Protein AF-0000000078795824 (afdb_homodimer)

Radius of gyration: 34.97 Å; Cα contacts (8 Å, |Δi|>4): 902; chains: 2; bounding box: 46×106×70 Å

Organism: Cecembia lonarensis (strain CCUG 58316 / KCTC 22772 / LW9) (NCBI:tx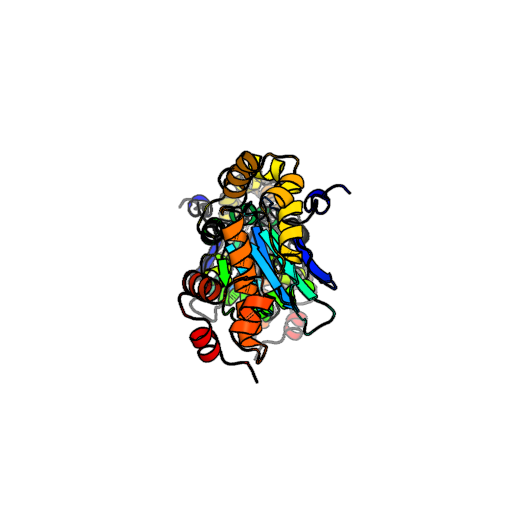id1225176)

Foldseek 3Di:
DDLDPPCPPPPCVPAQKDKDKDKAQWFAQAKDFAQWKKWKAWQFAKDWKAWQQDIAIDGHGKIKIEHHGTIIGGTGDDDGPDRITIMMMMTHHLCVQVPDPVSVVLSVLRNVCNQMKIQPDDDPVLVVLRVCLVVDDRVVNVVSVSVNSVSVSVGDIDGGHDDGPPPSVLCVVCSVVLSVLVNVLLVDLQEDDDLCVSCVSVVHDSVVCQVSCCSNNVDGPVLVSLSSLLNQLLVCLQAHPDDQVVSCNRSRHPDSVVNQVSNCVNVVDGSVVSSVVRHHDD/DDLDPPCPPPPCVPAQKDKDKDKAQWFAQAKDFAQWKKWKAWQFAKDWKAWQQFIAIDGHGKIKIEHHGTIIGGTGDDDGPDRITIMMMMTHHLCVQVPDPVSVVLSVLRNVCNQMKIQPDDDPVLVVLRVCLVVDDRVVNVVSVSVNSVSVSVGDIDGGHDDGPPPSPVCVVCSVVLSVLVNVLLVDLQEDDDLCVSCVSVVHDSVVCQVSCCSNNVDGPVLVSLSSLLNQLLVCLQAHPDDQVVSCNRSNHPDSVVNQVSNCVNVVDGSVVSSVVRHHDD

Solvent-accessible surface area (backbone atoms only — not comparable to full-atom values): 30657 Å² total; per-residue (Å²): 132,78,80,72,70,79,65,66,69,76,77,45,87,70,51,73,56,45,79,44,80,44,77,40,68,59,49,58,68,53,60,43,63,44,73,38,27,36,40,40,36,28,71,32,51,42,22,40,33,38,37,60,64,35,76,44,71,45,40,61,64,38,33,38,36,34,11,54,50,44,39,33,28,53,23,52,46,81,88,68,96,55,72,56,24,28,36,42,37,40,36,32,50,65,65,71,31,64,78,35,61,52,32,42,70,56,36,50,52,49,59,66,19,46,38,22,33,37,29,89,73,71,50,70,69,55,52,50,55,61,71,50,41,84,79,46,54,61,48,53,36,54,48,47,51,54,50,47,53,56,52,53,72,72,46,75,66,42,75,60,26,89,57,81,90,79,58,62,70,58,46,66,74,40,34,66,58,48,31,52,51,53,40,51,44,71,76,42,41,46,44,90,82,50,64,63,65,58,18,57,75,68,82,41,53,50,69,57,34,48,56,50,42,22,69,74,49,67,39,44,65,67,58,49,44,47,50,55,24,44,48,53,33,54,48,44,50,38,74,48,87,67,51,70,59,56,42,29,45,65,27,32,39,93,42,54,68,58,39,45,52,54,35,23,71,75,66,73,42,45,64,70,56,50,31,66,76,42,58,56,79,131,131,78,81,71,69,82,66,66,68,75,77,45,86,70,49,73,57,46,79,45,79,45,75,39,69,59,51,61,69,53,60,44,64,45,72,38,27,36,40,39,36,28,70,32,50,42,23,40,33,38,37,60,63,34,77,42,70,46,38,61,64,40,34,37,37,35,12,53,51,42,40,32,30,52,22,51,46,81,89,69,96,56,72,57,23,28,38,42,37,40,38,32,50,65,65,71,32,63,78,36,61,52,32,42,69,55,37,53,52,48,59,68,19,47,37,24,32,37,30,87,74,72,51,69,69,55,50,49,55,61,72,50,42,84,79,45,54,61,49,55,36,54,48,47,51,56,51,48,53,54,52,54,70,73,47,76,67,45,75,59,27,88,57,81,89,79,57,63,70,58,46,66,74,40,34,67,57,49,32,54,51,52,40,50,45,69,76,44,39,46,43,91,83,48,64,63,65,57,17,57,77,68,80,41,52,48,70,57,33,47,54,49,43,21,70,73,50,65,37,45,66,67,60,49,44,49,50,54,23,45,48,53,33,54,47,45,50,38,74,47,88,68,51,71,59,56,41,27,43,64,28,33,40,93,43,55,68,60,37,46,53,54,36,23,70,75,67,74,40,45,64,71,56,50,32,66,76,42,59,56,77,131

pLDDT: mean 88.99, std 14.08, range [19.27, 98.75]

Secondary structure (DSSP, 8-state):
--------GGG-TT-SSEEEEEEESS-----B--SSEEEEEEEE--EEEEETTEEEEE-TT-EEEE-TT--EEEEE-S--SSSSEEEEEEEE-GGGGGS-GGGHHHHHHHHGGGG-EE-SS--HHHHHHHHHGGGS-HHHHHHHHHHHHHHHHHS--EE--SS----HHHHHHHHHHHHHHHHHHHHHTTS---HHHHHTTTT--HHHHHHHHHHHHSS-HHHHHHHHHHHHHHHHHHH----HHHHHHHHT-S-HHHHHHHHHHHHSS-HHHHHHHS----/--------GGG-TT-SSEEEEEEESS-----B--SSEEEEEEEE--EEEEETTEEEEE-TT-EEEE-TT--EEEEE-S--SSSSEEEEEEEE-GGGGGS-GGGHHHHHHHHGGGG-EE-SS--HHHHHHHHHGGGS-HHHHHHHHHHHHHHHHHS--EE--SS----HHHHHHHHHHHHHHHHHHHHHTTS---HHHHHTTTT--HHHHHHHHHHHHSS-HHHHHHHHHHHHHHHHHHH----HHHHHHHHT-S-HHHHHHHHHHHHSS-HHHHHHHS----

Sequence (564 aa):
MKPSLEQISKVYEFKSFHFLKLEIEAFPHLWHYHPEIELTYIKKGRGIRYIGDQIESFEEGDLVLLGENLPHTWATQGEQDTDLQCGLVFQFPLNLFHYFPELSYLANFLKEAEKGFHFPNPSQAILQLIEGFELLNPTQQLITLIELIDKLSKEEKTVISTSLVHDYNQIHRETSRINRIKGYLHENFHQKVELEQIAQMVPMSPTYFSAWFKKSVGHPLITYVNKLRIEQASRWLLTTDWDIAEIAYKSGFQHVTHFNRVFKQEKNMPPSTFRVNHPKKPMKPSLEQISKVYEFKSFHFLKLEIEAFPHLWHYHPEIELTYIKKGRGIRYIGDQIESFEEGDLVLLGENLPHTWATQGEQDTDLQCGLVFQFPLNLFHYFPELSYLANFLKEAEKGFHFPNPSQAILQLIEGFELLNPTQQLITLIELIDKLSKEEKTVISTSLVHDYNQIHRETSRINRIKGYLHENFHQKVELEQIAQMVPMSPTYFSAWFKKSVGHPLITYVNKLRIEQASRWLLTTDWDIAEIAYKSGFQHVTHFNRVFKQEKNMPPSTFRVNHPKKP

Structure (mmCIF, N/CA/C/O backbone):
data_AF-0000000078795824-model_v1
#
loop_
_entity.id
_entity.type
_entity.pdbx_description
1 polymer 'Bacillibactin transport regulator'
#
loop_
_atom_site.group_PDB
_atom_site.id
_atom_site.type_symbol
_atom_site.label_atom_id
_atom_site.label_alt_id
_atom_site.label_comp_id
_atom_site.label_asym_id
_atom_site.label_entity_id
_atom_site.label_seq_id
_atom_site.pdbx_PDB_ins_code
_atom_site.Cartn_x
_atom_site.Cartn_y
_atom_site.Cartn_z
_atom_site.occupancy
_atom_site.B_iso_or_equiv
_atom_site.auth_seq_id
_atom_site.auth_comp_id
_atom_site.auth_asym_id
_atom_site.auth_atom_id
_atom_site.pdbx_PDB_model_num
ATOM 1 N N . MET A 1 1 ? -1.422 -22.484 -36.562 1 19.33 1 MET A N 1
ATOM 2 C CA . MET A 1 1 ? -1.958 -21.484 -35.656 1 19.33 1 MET A CA 1
ATOM 3 C C . MET A 1 1 ? -0.862 -20.938 -34.75 1 19.33 1 MET A C 1
ATOM 5 O O . MET A 1 1 ? -0.101 -21.703 -34.125 1 19.33 1 MET A O 1
ATOM 9 N N . LYS A 1 2 ? -0.406 -19.656 -34.844 1 26.94 2 LYS A N 1
ATOM 10 C CA . LYS A 1 2 ? 0.718 -18.953 -34.25 1 26.94 2 LYS A CA 1
ATOM 11 C C . LYS A 1 2 ? 0.646 -18.984 -32.719 1 26.94 2 LYS A C 1
ATOM 13 O O . LYS A 1 2 ? -0.421 -18.797 -32.125 1 26.94 2 LYS A O 1
ATOM 18 N N . PRO A 1 3 ? 1.512 -19.719 -32.094 1 26.31 3 PRO A N 1
ATOM 19 C CA . PRO A 1 3 ? 1.58 -19.609 -30.641 1 26.31 3 PRO A CA 1
ATOM 20 C C . PRO A 1 3 ? 1.437 -18.172 -30.141 1 26.31 3 PRO A C 1
ATOM 22 O O . PRO A 1 3 ? 1.927 -17.25 -30.781 1 26.31 3 PRO A O 1
ATOM 25 N N . SER A 1 4 ? 0.364 -17.734 -29.609 1 31.78 4 SER A N 1
ATOM 26 C CA . SER A 1 4 ? 0.076 -16.344 -29.297 1 31.78 4 SER A CA 1
ATOM 27 C C . SER A 1 4 ? 0.809 -15.906 -28.031 1 31.78 4 SER A C 1
ATOM 29 O O . SER A 1 4 ? 0.874 -16.656 -27.047 1 31.78 4 SER A O 1
ATOM 31 N N . LEU A 1 5 ? 1.984 -15.43 -28.141 1 35.22 5 LEU A N 1
ATOM 32 C CA . LEU A 1 5 ? 2.605 -14.68 -27.047 1 35.22 5 LEU A CA 1
ATOM 33 C C . LEU A 1 5 ? 1.551 -13.992 -26.188 1 35.22 5 LEU A C 1
ATOM 35 O O . LEU A 1 5 ? 0.716 -13.242 -26.703 1 35.22 5 LEU A O 1
ATOM 39 N N . GLU A 1 6 ? 1.296 -14.664 -25.125 1 42.09 6 GLU A N 1
ATOM 40 C CA . GLU A 1 6 ? 0.388 -13.883 -24.281 1 42.09 6 GLU A CA 1
ATOM 41 C C . GLU A 1 6 ? 0.918 -12.469 -24.062 1 42.09 6 GLU A C 1
ATOM 43 O O . GLU A 1 6 ? 2.016 -12.289 -23.547 1 42.09 6 GLU A O 1
ATOM 48 N N . GLN A 1 7 ? 0.893 -11.734 -25.047 1 41.97 7 GLN A N 1
ATOM 49 C CA . GLN A 1 7 ? 1.318 -10.344 -24.969 1 41.97 7 GLN A CA 1
ATOM 50 C C . GLN A 1 7 ? 0.645 -9.625 -23.812 1 41.97 7 GLN A C 1
ATOM 52 O O . GLN A 1 7 ? -0.499 -9.18 -23.922 1 41.97 7 GLN A O 1
ATOM 57 N N . ILE A 1 8 ? 0.852 -10.062 -22.656 1 42.12 8 ILE A N 1
ATOM 58 C CA . ILE A 1 8 ? 0.325 -9.359 -21.484 1 42.12 8 ILE A CA 1
ATOM 59 C C . ILE A 1 8 ? 0.739 -7.891 -21.531 1 42.12 8 ILE A C 1
ATOM 61 O O . ILE A 1 8 ? -0.04 -7.008 -21.172 1 42.12 8 ILE A O 1
ATOM 65 N N . SER A 1 9 ? 1.896 -7.719 -22.125 1 41.72 9 SER A N 1
ATOM 66 C CA . SER A 1 9 ? 2.645 -6.496 -21.859 1 41.72 9 SER A CA 1
ATOM 67 C C . SER A 1 9 ? 1.926 -5.277 -22.438 1 41.72 9 SER A C 1
ATOM 69 O O . SER A 1 9 ? 1.933 -4.203 -21.828 1 41.72 9 SER A O 1
ATOM 71 N N . LYS A 1 10 ? 1.503 -5.402 -23.766 1 45.25 10 LYS A N 1
ATOM 72 C CA . LYS A 1 10 ? 1.274 -4.129 -24.438 1 45.25 10 LYS A CA 1
ATOM 73 C C . LYS A 1 10 ? 0.027 -3.438 -23.891 1 45.25 10 LYS A C 1
ATOM 75 O O . LYS A 1 10 ? -0.214 -2.262 -24.172 1 45.25 10 LYS A O 1
ATOM 80 N N . VAL A 1 11 ? -0.828 -4.242 -23.531 1 41.62 11 VAL A N 1
ATOM 81 C CA . VAL A 1 11 ? -2.137 -3.623 -23.344 1 41.62 11 VAL A CA 1
ATOM 82 C C . VAL A 1 11 ? -2.125 -2.748 -22.094 1 41.62 11 VAL A C 1
ATOM 84 O O . VAL A 1 11 ? -3.084 -2.02 -21.828 1 41.62 11 VAL A O 1
ATOM 87 N N . TYR A 1 12 ? -1.13 -2.928 -21.078 1 50.38 12 TYR A N 1
ATOM 88 C CA . TYR A 1 12 ? -1.562 -2.283 -19.844 1 50.38 12 TYR A CA 1
ATOM 89 C C . TYR A 1 12 ? -0.75 -1.022 -19.562 1 50.38 12 TYR A C 1
ATOM 91 O O . TYR A 1 12 ? 0.022 -0.968 -18.609 1 50.38 12 TYR A O 1
ATOM 99 N N . GLU A 1 13 ? -0.548 -0.228 -20.531 1 57.53 13 GLU A N 1
ATOM 100 C CA . GLU A 1 13 ? 0.26 0.987 -20.484 1 57.53 13 GLU A CA 1
ATOM 101 C C . GLU A 1 13 ? -0.077 1.829 -19.266 1 57.53 13 GLU A C 1
ATOM 103 O O . GLU A 1 13 ? 0.77 2.57 -18.766 1 57.53 13 GLU A O 1
ATOM 108 N N . PHE A 1 14 ? -1.092 1.285 -18.359 1 76.81 14 PHE A N 1
ATOM 109 C CA . PHE A 1 14 ? -1.378 2.244 -17.297 1 76.81 14 PHE A CA 1
ATOM 110 C C . PHE A 1 14 ? -1.64 1.53 -15.977 1 76.81 14 PHE A C 1
ATOM 112 O O . PHE A 1 14 ? -2.412 2.014 -15.141 1 76.81 14 PHE A O 1
ATOM 119 N N . LYS A 1 15 ? -1.021 0.263 -15.938 1 91.06 15 LYS A N 1
ATOM 120 C CA . LYS A 1 15 ? -1.18 -0.443 -14.672 1 91.06 15 LYS A CA 1
ATOM 121 C C . LYS A 1 15 ? 0.156 -0.991 -14.172 1 91.06 15 LYS A C 1
ATOM 123 O O . LYS A 1 15 ? 1.018 -1.356 -14.977 1 91.06 15 LYS A O 1
ATOM 128 N N . SER A 1 16 ? 0.35 -0.968 -12.875 1 94.25 16 SER A N 1
ATOM 129 C CA . SER A 1 16 ? 1.576 -1.479 -12.266 1 94.25 16 SER A CA 1
ATOM 130 C C . SER A 1 16 ? 1.568 -3.004 -12.211 1 94.25 16 SER A C 1
ATOM 132 O O . SER A 1 16 ? 2.615 -3.629 -12.023 1 94.25 16 SER A O 1
ATOM 134 N N . PHE A 1 17 ? 0.372 -3.621 -12.344 1 95.75 17 PHE A N 1
ATOM 135 C CA . PHE A 1 17 ? 0.187 -5.066 -12.273 1 95.75 17 PHE A CA 1
ATOM 136 C C . PHE A 1 17 ? -1.058 -5.488 -13.047 1 95.75 17 PHE A C 1
ATOM 138 O O . PHE A 1 17 ? -1.857 -4.648 -13.453 1 95.75 17 PHE A O 1
ATOM 145 N N . HIS A 1 18 ? -1.148 -6.801 -13.281 1 94.5 18 HIS A N 1
ATOM 146 C CA . HIS A 1 18 ? -2.289 -7.352 -14.008 1 94.5 18 HIS A CA 1
ATOM 147 C C . HIS A 1 18 ? -2.988 -8.438 -13.203 1 94.5 18 HIS A C 1
ATOM 149 O O . HIS A 1 18 ? -2.33 -9.281 -12.594 1 94.5 18 HIS A O 1
ATOM 155 N N . PHE A 1 19 ? -4.285 -8.258 -13.125 1 96.06 19 PHE A N 1
ATOM 156 C CA . PHE A 1 19 ? -5.141 -9.281 -12.539 1 96.06 19 PHE A CA 1
ATOM 157 C C . PHE A 1 19 ? -6.047 -9.898 -13.602 1 96.06 19 PHE A C 1
ATOM 159 O O . PHE A 1 19 ? -6.715 -9.18 -14.344 1 96.06 19 PHE A O 1
ATOM 166 N N . LEU A 1 20 ? -6 -11.242 -13.633 1 94 20 LEU A N 1
ATOM 167 C CA . LEU A 1 20 ? -6.789 -11.969 -14.617 1 94 20 LEU A CA 1
ATOM 168 C C . LEU A 1 20 ? -7.641 -13.047 -13.953 1 94 20 LEU A C 1
ATOM 170 O O . LEU A 1 20 ? -7.129 -13.859 -13.18 1 94 20 LEU A O 1
ATOM 174 N N . LYS A 1 21 ? -8.914 -12.961 -14.156 1 95.06 21 LYS A N 1
ATOM 175 C CA . LYS A 1 21 ? -9.82 -14.055 -13.805 1 95.06 21 LYS A CA 1
ATOM 176 C C . LYS A 1 21 ? -10.156 -14.906 -15.023 1 95.06 21 LYS A C 1
ATOM 178 O O . LYS A 1 21 ? -10.789 -14.422 -15.969 1 95.06 21 LYS A O 1
ATOM 183 N N . LEU A 1 22 ? -9.742 -16.141 -15 1 93.88 22 LEU A N 1
ATOM 184 C CA . LEU A 1 22 ? -10 -17.078 -16.078 1 93.88 22 LEU A CA 1
ATOM 185 C C . LEU A 1 22 ? -11.188 -17.969 -15.758 1 93.88 22 LEU A C 1
ATOM 187 O O . LEU A 1 22 ? -11.211 -18.625 -14.711 1 93.88 22 LEU A O 1
ATOM 191 N N . GLU A 1 23 ? -12.164 -17.875 -16.516 1 94.25 23 GLU A N 1
ATOM 192 C CA . GLU A 1 23 ? -13.305 -18.781 -16.469 1 94.25 23 GLU A CA 1
ATOM 193 C C . GLU A 1 23 ? -13.523 -19.484 -17.812 1 94.25 23 GLU A C 1
ATOM 195 O O . GLU A 1 23 ? -14.094 -18.891 -18.734 1 94.25 23 GLU A O 1
ATOM 200 N N . ILE A 1 24 ? -13.047 -20.719 -17.844 1 93.5 24 ILE A N 1
ATOM 201 C CA . ILE A 1 24 ? -13.031 -21.453 -19.125 1 93.5 24 ILE A CA 1
ATOM 202 C C . ILE A 1 24 ? -13.383 -22.906 -18.891 1 93.5 24 ILE A C 1
ATOM 204 O O . ILE A 1 24 ? -13.383 -23.391 -17.75 1 93.5 24 ILE A O 1
ATOM 208 N N . GLU A 1 25 ? -13.719 -23.594 -19.922 1 93.31 25 GLU A N 1
ATOM 209 C CA . GLU A 1 25 ? -14.141 -24.984 -19.812 1 93.31 25 GLU A CA 1
ATOM 210 C C . GLU A 1 25 ? -12.977 -25.875 -19.391 1 93.31 25 GLU A C 1
ATOM 212 O O . GLU A 1 25 ? -13.164 -26.828 -18.641 1 93.31 25 GLU A O 1
ATOM 217 N N . ALA A 1 26 ? -11.781 -25.562 -19.922 1 92.75 26 ALA A N 1
ATOM 218 C CA . ALA A 1 26 ? -10.578 -26.328 -19.609 1 92.75 26 ALA A CA 1
ATOM 219 C C . ALA A 1 26 ? -9.32 -25.469 -19.766 1 92.75 26 ALA A C 1
ATOM 221 O O . ALA A 1 26 ? -9.172 -24.75 -20.734 1 92.75 26 ALA A O 1
ATOM 222 N N . PHE A 1 27 ? -8.492 -25.531 -18.719 1 92.75 27 PHE A N 1
ATOM 223 C CA . PHE A 1 27 ? -7.188 -24.906 -18.875 1 92.75 27 PHE A CA 1
ATOM 224 C C . PHE A 1 27 ? -6.367 -25.609 -19.953 1 92.75 27 PHE A C 1
ATOM 226 O O . PHE A 1 27 ? -6.066 -26.797 -19.812 1 92.75 27 PHE A O 1
ATOM 233 N N . PRO A 1 28 ? -5.992 -24.891 -20.984 1 88.69 28 PRO A N 1
ATOM 234 C CA . PRO A 1 28 ? -5.203 -25.547 -22.031 1 88.69 28 PRO A CA 1
ATOM 235 C C . PRO A 1 28 ? -3.738 -25.719 -21.641 1 88.69 28 PRO A C 1
ATOM 237 O O . PRO A 1 28 ? -3.219 -24.969 -20.812 1 88.69 28 PRO A O 1
ATOM 240 N N .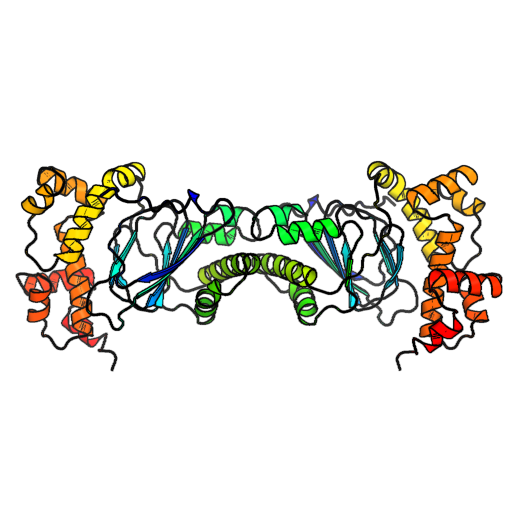 HIS A 1 29 ? -3.137 -26.75 -22.188 1 87.56 29 HIS A N 1
ATOM 241 C CA . HIS A 1 29 ? -1.69 -26.875 -22.047 1 87.56 29 HIS A CA 1
ATOM 242 C C . HIS A 1 29 ? -0.967 -25.812 -22.875 1 87.56 29 HIS A C 1
ATOM 244 O O . HIS A 1 29 ? -0.846 -25.953 -24.094 1 87.56 29 HIS A O 1
ATOM 250 N N . LEU A 1 30 ? -0.548 -24.828 -22.234 1 84.31 30 LEU A N 1
ATOM 251 C CA . LEU A 1 30 ? 0.198 -23.75 -22.875 1 84.31 30 LEU A CA 1
ATOM 252 C C . LEU A 1 30 ? 1.473 -23.438 -22.094 1 84.31 30 LEU A C 1
ATOM 254 O O . LEU A 1 30 ? 1.481 -22.547 -21.25 1 84.31 30 LEU A O 1
ATOM 258 N N . TRP A 1 31 ? 2.521 -24.141 -22.516 1 85 31 TRP A N 1
ATOM 259 C CA . TRP A 1 31 ? 3.822 -23.953 -21.875 1 85 31 TRP A CA 1
ATOM 260 C C . TRP A 1 31 ? 4.406 -22.594 -22.219 1 85 31 TRP A C 1
ATOM 262 O O . TRP A 1 31 ? 4.535 -22.25 -23.406 1 85 31 TRP A O 1
ATOM 272 N N . HIS A 1 32 ? 4.711 -21.75 -21.188 1 84.94 32 HIS A N 1
ATOM 273 C CA . HIS A 1 32 ? 5.195 -20.406 -21.453 1 84.94 32 HIS A CA 1
ATOM 274 C C . HIS A 1 32 ? 6.008 -19.875 -20.281 1 84.94 32 HIS A C 1
ATOM 276 O O . HIS A 1 32 ? 6.113 -20.531 -19.234 1 84.94 32 HIS A O 1
ATOM 282 N N . TYR A 1 33 ? 6.734 -18.797 -20.5 1 85.88 33 TYR A N 1
ATOM 283 C CA . TYR A 1 33 ? 7.461 -18.062 -19.469 1 85.88 33 TYR A CA 1
ATOM 284 C C . TYR A 1 33 ? 7.348 -16.562 -19.703 1 85.88 33 TYR A C 1
ATOM 286 O O . TYR A 1 33 ? 6.953 -16.125 -20.781 1 85.88 33 TYR A O 1
ATOM 294 N N . HIS A 1 34 ? 7.59 -15.742 -18.719 1 87.25 34 HIS A N 1
ATOM 295 C CA . HIS A 1 34 ? 7.574 -14.289 -18.781 1 87.25 34 HIS A CA 1
ATOM 296 C C . HIS A 1 34 ? 8.336 -13.672 -17.625 1 87.25 34 HIS A C 1
ATOM 298 O O . HIS A 1 34 ? 8.617 -14.352 -16.625 1 87.25 34 HIS A O 1
ATOM 304 N N . PRO A 1 35 ? 8.734 -12.391 -17.812 1 90.69 35 PRO A N 1
ATOM 305 C CA . PRO A 1 35 ? 9.562 -11.75 -16.797 1 90.69 35 PRO A CA 1
ATOM 306 C C . PRO A 1 35 ? 8.75 -11.336 -15.562 1 90.69 35 PRO A C 1
ATOM 308 O O . PRO A 1 35 ? 9.328 -10.969 -14.539 1 90.69 35 PRO A O 1
ATOM 311 N N . GLU A 1 36 ? 7.492 -11.391 -15.594 1 94.06 36 GLU A N 1
ATOM 312 C CA . GLU A 1 36 ? 6.656 -11.016 -14.453 1 94.06 36 GLU A CA 1
ATOM 313 C C . GLU A 1 36 ? 6.609 -12.133 -13.414 1 94.06 36 GLU A C 1
ATOM 315 O O . GLU A 1 36 ? 6.656 -13.312 -13.758 1 94.06 36 GLU A O 1
ATOM 320 N N . ILE A 1 37 ? 6.555 -11.734 -12.18 1 97.38 37 ILE A N 1
ATOM 321 C CA . ILE A 1 37 ? 6.141 -12.656 -11.125 1 97.38 37 ILE A CA 1
ATOM 322 C C . ILE A 1 37 ? 4.68 -13.055 -11.328 1 97.38 37 ILE A C 1
ATOM 324 O O . ILE A 1 37 ? 3.867 -12.234 -11.766 1 97.38 37 ILE A O 1
ATOM 328 N N . GLU A 1 38 ? 4.387 -14.312 -11.055 1 97.69 38 GLU A N 1
ATOM 329 C CA . GLU A 1 38 ? 3.004 -14.742 -11.234 1 97.69 38 GLU A CA 1
ATOM 330 C C . GLU A 1 38 ? 2.494 -15.5 -10.016 1 97.69 38 GLU A C 1
ATOM 332 O O . GLU A 1 38 ? 3.156 -16.422 -9.531 1 97.69 38 GLU A O 1
ATOM 337 N N . LEU A 1 39 ? 1.419 -15.039 -9.398 1 98.69 39 LEU A N 1
ATOM 338 C CA . LEU A 1 39 ? 0.657 -15.766 -8.391 1 98.69 39 LEU A CA 1
ATOM 339 C C . LEU A 1 39 ? -0.605 -16.375 -8.992 1 98.69 39 LEU A C 1
ATOM 341 O O . LEU A 1 39 ? -1.415 -15.664 -9.594 1 98.69 39 LEU A O 1
ATOM 345 N N . THR A 1 40 ? -0.802 -17.672 -8.859 1 98.44 40 THR A N 1
ATOM 346 C CA . THR A 1 40 ? -1.937 -18.375 -9.445 1 98.44 40 THR A CA 1
ATOM 347 C C . THR A 1 40 ? -2.73 -19.109 -8.375 1 98.44 40 THR A C 1
ATOM 349 O O . THR A 1 40 ? -2.158 -19.859 -7.57 1 98.44 40 THR A O 1
ATOM 352 N N . TYR A 1 41 ? -3.99 -18.875 -8.336 1 98.56 41 TYR A N 1
ATOM 353 C CA . TYR A 1 41 ? -4.922 -19.562 -7.449 1 98.56 41 TYR A CA 1
ATOM 354 C C . TYR A 1 41 ? -6.008 -20.281 -8.242 1 98.56 41 TYR A C 1
ATOM 356 O O . TYR A 1 41 ? -6.727 -19.641 -9.023 1 98.56 41 TYR A O 1
ATOM 364 N N . ILE A 1 42 ? -6.156 -21.594 -8.047 1 97.5 42 ILE A N 1
ATOM 365 C CA . ILE A 1 42 ? -7.199 -22.359 -8.719 1 97.5 42 ILE A CA 1
ATOM 366 C C . ILE A 1 42 ? -8.445 -22.422 -7.836 1 97.5 42 ILE A C 1
ATOM 368 O O . ILE A 1 42 ? -8.469 -23.141 -6.828 1 97.5 42 ILE A O 1
ATOM 372 N N . LYS A 1 43 ? -9.43 -21.703 -8.258 1 96.31 43 LYS A N 1
ATOM 373 C CA . LYS A 1 43 ? -10.695 -21.672 -7.527 1 96.31 43 LYS A CA 1
ATOM 374 C C . LYS A 1 43 ? -11.539 -22.906 -7.852 1 96.31 43 LYS A C 1
ATOM 376 O O . LYS A 1 43 ? -12.164 -23.484 -6.965 1 96.31 43 LYS A O 1
ATOM 381 N N . LYS A 1 44 ? -11.586 -23.219 -9.125 1 95.69 44 LYS A N 1
ATOM 382 C CA . LYS A 1 44 ? -12.273 -24.406 -9.625 1 95.69 44 LYS A CA 1
ATOM 383 C C . LYS A 1 44 ? -11.461 -25.094 -10.711 1 95.69 44 LYS A C 1
ATOM 385 O O . LYS A 1 44 ? -10.961 -24.453 -11.633 1 95.69 44 LYS A O 1
ATOM 390 N N . GLY A 1 45 ? -11.391 -26.422 -10.516 1 93.88 45 GLY A N 1
ATOM 391 C CA . GLY A 1 45 ? -10.711 -27.188 -11.547 1 93.88 45 GLY A CA 1
ATOM 392 C C . GLY A 1 45 ? -9.625 -28.094 -11 1 93.88 45 GLY A C 1
ATOM 393 O O . GLY A 1 45 ? -9.234 -27.969 -9.836 1 93.88 45 GLY A O 1
ATOM 394 N N . ARG A 1 46 ? -9.242 -29.078 -11.797 1 93.25 46 ARG A N 1
ATOM 395 C CA . ARG A 1 46 ? -8.156 -30 -11.461 1 93.25 46 ARG A CA 1
ATOM 396 C C . ARG A 1 46 ? -7.387 -30.406 -12.711 1 93.25 46 ARG A C 1
ATOM 398 O O . ARG A 1 46 ? -7.91 -30.328 -13.82 1 93.25 46 ARG A O 1
ATOM 405 N N . GLY A 1 47 ? -6.176 -30.797 -12.523 1 93.19 47 GLY A N 1
ATOM 406 C CA . GLY A 1 47 ? -5.332 -31.203 -13.633 1 93.19 47 GLY A CA 1
ATOM 407 C C . GLY A 1 47 ? -3.873 -31.375 -13.242 1 93.19 47 GLY A C 1
ATOM 408 O O . GLY A 1 47 ? -3.564 -31.859 -12.156 1 93.19 47 GLY A O 1
ATOM 409 N N . ILE A 1 48 ? -3.01 -31.109 -14.227 1 92.88 48 ILE A N 1
ATOM 410 C CA . ILE A 1 48 ? -1.569 -31.234 -14.023 1 92.88 48 ILE A CA 1
ATOM 411 C C . ILE A 1 48 ? -0.907 -29.859 -14.211 1 92.88 48 ILE A C 1
ATOM 413 O O . ILE A 1 48 ? -1.208 -29.141 -15.164 1 92.88 48 ILE A O 1
ATOM 417 N N . ARG A 1 49 ? -0.129 -29.484 -13.242 1 94.38 49 ARG A N 1
ATOM 418 C CA . ARG A 1 49 ? 0.685 -28.297 -13.43 1 94.38 49 ARG A CA 1
ATOM 419 C C . ARG A 1 49 ? 2.137 -28.656 -13.727 1 94.38 49 ARG A C 1
ATOM 421 O O . ARG A 1 49 ? 2.678 -29.594 -13.141 1 94.38 49 ARG A O 1
ATOM 428 N N . TYR A 1 50 ? 2.645 -28.016 -14.734 1 90.88 50 TYR A N 1
ATOM 429 C CA . TYR A 1 50 ? 4.035 -28.109 -15.164 1 90.88 50 TYR A CA 1
ATOM 430 C C . TYR A 1 50 ? 4.816 -26.859 -14.773 1 90.88 50 TYR A C 1
ATOM 432 O O . TYR A 1 50 ? 4.562 -25.766 -15.289 1 90.88 50 TYR A O 1
ATOM 440 N N . ILE A 1 51 ? 5.754 -27.047 -13.844 1 92.19 51 ILE A N 1
ATOM 441 C CA . ILE A 1 51 ? 6.562 -25.922 -13.398 1 92.19 51 ILE A CA 1
ATOM 442 C C . ILE A 1 51 ? 8.039 -26.312 -13.414 1 92.19 51 ILE A C 1
ATOM 444 O O . ILE A 1 51 ? 8.469 -27.188 -12.656 1 92.19 51 ILE A O 1
ATOM 448 N N . GLY A 1 52 ? 8.766 -25.547 -14.234 1 87.81 52 GLY A N 1
ATOM 449 C CA . GLY A 1 52 ? 10.156 -25.969 -14.383 1 87.81 52 GLY A CA 1
ATOM 450 C C . GLY A 1 52 ? 10.297 -27.422 -14.805 1 87.81 52 GLY A C 1
ATOM 451 O O . GLY A 1 52 ? 9.789 -27.812 -15.852 1 87.81 52 GLY A O 1
ATOM 452 N N . ASP A 1 53 ? 10.906 -28.172 -13.938 1 85.38 53 ASP A N 1
ATOM 453 C CA . ASP A 1 53 ? 11.117 -29.578 -14.25 1 85.38 53 ASP A CA 1
ATOM 454 C C . ASP A 1 53 ? 10.148 -30.469 -13.469 1 85.38 53 ASP A C 1
ATOM 456 O O . ASP A 1 53 ? 10.281 -31.688 -13.461 1 85.38 53 ASP A O 1
ATOM 460 N N . GLN A 1 54 ? 9.219 -29.844 -12.867 1 89.5 54 GLN A N 1
ATOM 461 C CA . GLN A 1 54 ? 8.32 -30.609 -12.008 1 89.5 54 GLN A CA 1
ATOM 462 C C . GLN A 1 54 ? 6.949 -30.766 -12.656 1 89.5 54 GLN A C 1
ATOM 464 O O . GLN A 1 54 ? 6.465 -29.859 -13.328 1 89.5 54 GLN A O 1
ATOM 469 N N . ILE A 1 55 ? 6.387 -31.953 -12.508 1 90.94 55 ILE A N 1
ATOM 470 C CA . ILE A 1 55 ? 5.043 -32.312 -12.945 1 90.94 55 ILE A CA 1
ATOM 471 C C . ILE A 1 55 ? 4.215 -32.781 -11.75 1 90.94 55 ILE A C 1
ATOM 473 O O . ILE A 1 55 ? 4.547 -33.781 -11.109 1 90.94 55 ILE A O 1
ATOM 477 N N . GLU A 1 56 ? 3.141 -32.031 -11.453 1 92.19 56 GLU A N 1
ATOM 478 C CA . GLU A 1 56 ? 2.352 -32.375 -10.273 1 92.19 56 GLU A CA 1
ATOM 479 C C . GLU A 1 56 ? 0.865 -32.125 -10.516 1 92.19 56 GLU A C 1
ATOM 481 O O . GLU A 1 56 ? 0.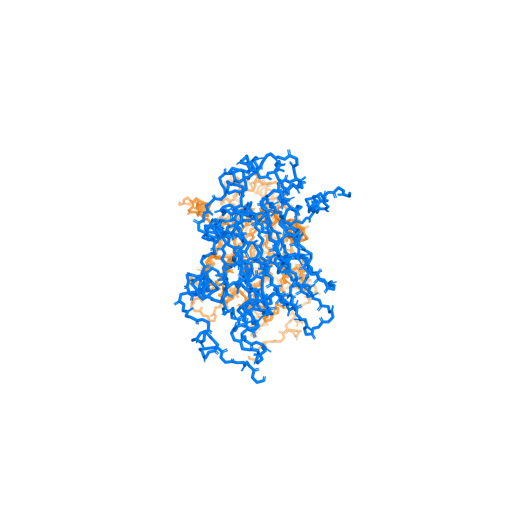491 -31.188 -11.234 1 92.19 56 GLU A O 1
ATOM 486 N N . SER A 1 57 ? 0.099 -32.938 -9.898 1 92.44 57 SER A N 1
ATOM 487 C CA . SER A 1 57 ? -1.342 -32.719 -9.961 1 92.44 57 SER A CA 1
ATOM 488 C C . SER A 1 57 ? -1.741 -31.469 -9.172 1 92.44 57 SER A C 1
ATOM 490 O O . SER A 1 57 ? -1.085 -31.109 -8.195 1 92.44 57 SER A O 1
ATOM 492 N N . PHE A 1 58 ? -2.812 -30.797 -9.633 1 94.25 58 PHE A N 1
ATOM 493 C CA . PHE A 1 58 ? -3.418 -29.703 -8.867 1 94.25 58 PHE A CA 1
ATOM 494 C C . PHE A 1 58 ? -4.926 -29.906 -8.75 1 94.25 58 PHE A C 1
ATOM 496 O O . PHE A 1 58 ? -5.516 -30.672 -9.508 1 94.25 58 PHE A O 1
ATOM 503 N N . GLU A 1 59 ? -5.516 -29.328 -7.75 1 93.06 59 GLU A N 1
ATOM 504 C CA . GLU A 1 59 ? -6.957 -29.297 -7.527 1 93.06 59 GLU A CA 1
ATOM 505 C C . GLU A 1 59 ? -7.402 -27.953 -6.965 1 93.06 59 GLU A C 1
ATOM 507 O O . GLU A 1 59 ? -6.598 -27.031 -6.836 1 93.06 59 GLU A O 1
ATOM 512 N N . GLU A 1 60 ? -8.695 -27.812 -6.68 1 94.69 60 GLU A N 1
ATOM 513 C CA . GLU A 1 60 ? -9.227 -26.594 -6.07 1 94.69 60 GLU A CA 1
ATOM 514 C C . GLU A 1 60 ? -8.438 -26.219 -4.824 1 94.69 60 GLU A C 1
ATOM 516 O O . GLU A 1 60 ? -8.133 -27.078 -3.988 1 94.69 60 GLU A O 1
ATOM 521 N N . GLY A 1 61 ? -8.008 -24.906 -4.797 1 95.94 61 GLY A N 1
ATOM 522 C CA . GLY A 1 61 ? -7.246 -24.422 -3.656 1 95.94 61 GLY A CA 1
ATOM 523 C C . GLY A 1 61 ? -5.758 -24.328 -3.922 1 95.94 61 GLY A C 1
ATOM 524 O O . GLY A 1 61 ? -5 -23.812 -3.098 1 95.94 61 GLY A O 1
ATOM 525 N N . ASP A 1 62 ? -5.371 -24.844 -5.086 1 96.81 62 ASP A N 1
ATOM 526 C CA . ASP A 1 62 ? -3.961 -24.797 -5.457 1 96.81 62 ASP A CA 1
ATOM 527 C C . ASP A 1 62 ? -3.475 -23.344 -5.551 1 96.81 62 ASP A C 1
ATOM 529 O O . ASP A 1 62 ? -4.004 -22.562 -6.328 1 96.81 62 ASP A O 1
ATOM 533 N N . LEU A 1 63 ? -2.471 -22.938 -4.707 1 98.69 63 LEU A N 1
ATOM 534 C CA . LEU A 1 63 ? -1.887 -21.609 -4.676 1 98.69 63 LEU A CA 1
ATOM 535 C C . LEU A 1 63 ? -0.378 -21.672 -4.891 1 98.69 63 LEU A C 1
ATOM 537 O O . LEU A 1 63 ? 0.341 -22.281 -4.105 1 98.69 63 LEU A O 1
ATOM 541 N N . VAL A 1 64 ? 0.074 -21.016 -5.973 1 98.75 64 VAL A N 1
ATOM 542 C CA . VAL A 1 64 ? 1.472 -21.125 -6.375 1 98.75 64 VAL A CA 1
ATOM 543 C C . VAL A 1 64 ? 2.018 -19.75 -6.75 1 98.75 64 VAL A C 1
ATOM 545 O O . VAL A 1 64 ? 1.342 -18.969 -7.422 1 98.75 64 VAL A O 1
ATOM 548 N N . LEU A 1 65 ? 3.156 -19.438 -6.289 1 98.75 65 LEU A N 1
ATOM 549 C CA . LEU A 1 65 ? 3.889 -18.234 -6.637 1 98.75 65 LEU A CA 1
ATOM 550 C C . LEU A 1 65 ? 5.113 -18.562 -7.48 1 98.75 65 LEU A C 1
ATOM 552 O O . LEU A 1 65 ? 5.961 -19.359 -7.07 1 98.75 65 LEU A O 1
ATOM 556 N N . LEU A 1 66 ? 5.184 -17.969 -8.664 1 97.38 66 LEU A N 1
ATOM 557 C CA . LEU A 1 66 ? 6.266 -18.25 -9.602 1 97.38 66 LEU A CA 1
ATOM 558 C C . LEU A 1 66 ? 7.16 -17.016 -9.773 1 97.38 66 LEU A C 1
ATOM 560 O O . LEU A 1 66 ? 6.668 -15.914 -9.984 1 97.38 66 LEU A O 1
ATOM 564 N N . GLY A 1 67 ? 8.477 -17.234 -9.688 1 95.44 67 GLY A N 1
ATOM 565 C CA . GLY A 1 67 ? 9.422 -16.172 -9.945 1 95.44 67 GLY A CA 1
ATOM 566 C C . GLY A 1 67 ? 9.57 -15.844 -11.422 1 95.44 67 GLY A C 1
ATOM 567 O O . GLY A 1 67 ? 8.898 -16.438 -12.266 1 95.44 67 GLY A O 1
ATOM 568 N N . GLU A 1 68 ? 10.398 -14.844 -11.695 1 92.69 68 GLU A N 1
ATOM 569 C CA . GLU A 1 68 ? 10.617 -14.359 -13.055 1 92.69 68 GLU A CA 1
ATOM 570 C C . GLU A 1 68 ? 11.141 -15.469 -13.961 1 92.69 68 GLU A C 1
ATOM 572 O O . GLU A 1 68 ? 12 -16.25 -13.555 1 92.69 68 GLU A O 1
ATOM 577 N N . ASN A 1 69 ? 10.477 -15.594 -15.086 1 87.94 69 ASN A N 1
ATOM 578 C CA . ASN A 1 69 ? 10.938 -16.391 -16.203 1 87.94 69 ASN A CA 1
ATOM 579 C C . ASN A 1 69 ? 10.891 -17.891 -15.891 1 87.94 69 ASN A C 1
ATOM 581 O O . ASN A 1 69 ? 11.516 -18.688 -16.578 1 87.94 69 ASN A O 1
ATOM 585 N N . LEU A 1 70 ? 10.266 -18.312 -14.883 1 89.56 70 LEU A N 1
ATOM 586 C CA . LEU A 1 70 ? 10.055 -19.734 -14.594 1 89.56 70 LEU A CA 1
ATOM 587 C C . LEU A 1 70 ? 9.008 -20.312 -15.531 1 89.56 70 LEU A C 1
ATOM 589 O O . LEU A 1 70 ? 7.828 -19.953 -15.461 1 89.56 70 LEU A O 1
ATOM 593 N N . PRO A 1 71 ? 9.383 -21.203 -16.406 1 88.38 71 PRO A N 1
ATOM 594 C CA . PRO A 1 71 ? 8.422 -21.797 -17.344 1 88.38 71 PRO A CA 1
ATOM 595 C C . PRO A 1 71 ? 7.328 -22.594 -16.625 1 88.38 71 PRO A C 1
ATOM 597 O O . PRO A 1 71 ? 7.605 -23.281 -15.641 1 88.38 71 PRO A O 1
ATOM 600 N N . HIS A 1 72 ? 6.062 -22.438 -17.141 1 91.31 72 HIS A N 1
ATOM 601 C CA . HIS A 1 72 ? 4.969 -23.078 -16.422 1 91.31 72 HIS A CA 1
ATOM 602 C C . HIS A 1 72 ? 3.732 -23.219 -17.297 1 91.31 72 HIS A C 1
ATOM 604 O O . HIS A 1 72 ? 3.645 -22.578 -18.359 1 91.31 72 HIS A O 1
ATOM 610 N N . THR A 1 73 ? 2.902 -24.141 -16.906 1 91.31 73 THR A N 1
ATOM 611 C CA . THR A 1 73 ? 1.551 -24.25 -17.438 1 91.31 73 THR A CA 1
ATOM 612 C C . THR A 1 73 ? 0.671 -25.094 -16.516 1 91.31 73 THR A C 1
ATOM 614 O O . THR A 1 73 ? 1.171 -25.938 -15.781 1 91.31 73 THR A O 1
ATOM 617 N N . TRP A 1 74 ? -0.551 -24.656 -16.406 1 94.56 74 TRP A N 1
ATOM 618 C CA . TRP A 1 74 ? -1.608 -25.484 -15.844 1 94.56 74 TRP A CA 1
ATOM 619 C C . TRP A 1 74 ? -2.486 -26.078 -16.938 1 94.56 74 TRP A C 1
ATOM 621 O O . TRP A 1 74 ? -2.918 -25.359 -17.844 1 94.56 74 TRP A O 1
ATOM 631 N N . ALA A 1 75 ? -2.717 -27.344 -16.891 1 92.38 75 ALA A N 1
ATOM 632 C CA . ALA A 1 75 ? -3.574 -27.984 -17.891 1 92.38 75 ALA A CA 1
ATOM 633 C C . ALA A 1 75 ? -4.605 -28.891 -17.234 1 92.38 75 ALA A C 1
ATOM 635 O O . ALA A 1 75 ? -4.258 -29.719 -16.375 1 92.38 75 ALA A O 1
ATOM 636 N N . THR A 1 76 ? -5.863 -28.703 -17.672 1 92.44 76 THR A N 1
ATOM 637 C CA . THR A 1 76 ? -6.938 -29.547 -17.156 1 92.44 76 THR A CA 1
ATOM 638 C C . THR A 1 76 ? -6.727 -31 -17.547 1 92.44 76 THR A C 1
ATOM 640 O O . THR A 1 76 ? -6.352 -31.297 -18.688 1 92.44 76 THR A O 1
ATOM 643 N N . GLN A 1 77 ? -6.938 -31.859 -16.609 1 87.19 77 GLN A N 1
ATOM 644 C CA . GLN A 1 77 ? -6.848 -33.281 -16.859 1 87.19 77 GLN A CA 1
ATOM 645 C C . GLN A 1 77 ? -7.773 -34.062 -15.93 1 87.19 77 GLN A C 1
ATOM 647 O O . GLN A 1 77 ? -7.922 -33.719 -14.75 1 87.19 77 GLN A O 1
ATOM 652 N N . GLY A 1 78 ? -8.359 -35.156 -16.484 1 80.31 78 GLY A N 1
ATOM 653 C CA . GLY A 1 78 ? -9.203 -36.031 -15.703 1 80.31 78 GLY A CA 1
ATOM 654 C C . GLY A 1 78 ? -10.633 -35.531 -15.594 1 80.31 78 GLY A C 1
ATOM 655 O O . GLY A 1 78 ? -10.992 -34.531 -16.188 1 80.31 78 GLY A O 1
ATOM 656 N N . GLU A 1 79 ? -11.43 -36.281 -14.898 1 81.31 79 GLU A N 1
ATOM 657 C CA . GLU A 1 79 ? -12.828 -35.938 -14.695 1 81.31 79 GLU A CA 1
ATOM 658 C C . GLU A 1 79 ? -12.969 -34.688 -13.836 1 81.31 79 GLU A C 1
ATOM 660 O O . GLU A 1 79 ? -12.227 -34.5 -12.867 1 81.31 79 GLU A O 1
ATOM 665 N N . GLN A 1 80 ? -13.883 -33.844 -14.32 1 86.31 80 GLN A N 1
ATOM 666 C CA . GLN A 1 80 ? -14.086 -32.562 -13.609 1 86.31 80 GLN A CA 1
ATOM 667 C C . GLN A 1 80 ? -15.414 -32.562 -12.867 1 86.31 80 GLN A C 1
ATOM 669 O O . GLN A 1 80 ? -16.391 -33.188 -13.312 1 86.31 80 GLN A O 1
ATOM 674 N N . ASP A 1 81 ? -15.414 -31.844 -11.766 1 82.62 81 ASP A N 1
ATOM 675 C CA . ASP A 1 81 ? -16.641 -31.719 -10.977 1 82.62 81 ASP A CA 1
ATOM 676 C C . ASP A 1 81 ? -17.516 -30.594 -11.523 1 82.62 81 ASP A C 1
ATOM 678 O O . ASP A 1 81 ? -18.703 -30.516 -11.188 1 82.62 81 ASP A O 1
ATOM 682 N N . THR A 1 82 ? -16.922 -29.734 -12.227 1 84.62 82 THR A N 1
ATOM 683 C CA . THR A 1 82 ? -17.656 -28.594 -12.766 1 84.62 82 THR A CA 1
ATOM 684 C C . THR A 1 82 ? -17.391 -28.438 -14.258 1 84.62 82 THR A C 1
ATOM 686 O O . THR A 1 82 ? -16.375 -28.922 -14.773 1 84.62 82 THR A O 1
ATOM 689 N N . ASP A 1 83 ? -18.312 -27.797 -14.891 1 86.94 83 ASP A N 1
ATOM 690 C CA . ASP A 1 83 ? -18.188 -27.547 -16.328 1 86.94 83 ASP A CA 1
ATOM 691 C C . ASP A 1 83 ? -17.188 -26.422 -16.609 1 86.94 83 ASP A C 1
ATOM 693 O O . ASP A 1 83 ? -16.531 -26.422 -17.656 1 86.94 83 ASP A O 1
ATOM 697 N N . LEU A 1 84 ? -17.188 -25.516 -15.609 1 93 84 LEU A N 1
ATOM 698 C CA . LEU A 1 84 ? -16.281 -24.375 -15.805 1 93 84 LEU A CA 1
ATOM 699 C C . LEU A 1 84 ? -15.164 -24.406 -14.773 1 93 84 LEU A C 1
ATOM 701 O O . LEU A 1 84 ? -15.406 -24.672 -13.594 1 93 84 LEU A O 1
ATOM 705 N N . GLN A 1 85 ? -13.984 -24.297 -15.297 1 94.62 85 GLN A N 1
ATOM 706 C CA . GLN A 1 85 ? -12.812 -24.109 -14.445 1 94.62 85 GLN A CA 1
ATOM 707 C C . GLN A 1 85 ? -12.547 -22.625 -14.195 1 94.62 85 GLN A C 1
ATOM 709 O O . GLN A 1 85 ? -12.906 -21.781 -15.016 1 94.62 85 GLN A O 1
ATOM 714 N N . CYS A 1 86 ? -12.016 -22.312 -12.992 1 96.5 86 CYS A N 1
ATOM 715 C CA . CYS A 1 86 ? -11.789 -20.906 -12.633 1 96.5 86 CYS A CA 1
ATOM 716 C C . CYS A 1 86 ? -10.414 -20.734 -12 1 96.5 86 CYS A C 1
ATOM 718 O O . CYS A 1 86 ? -10.086 -21.406 -11.008 1 96.5 86 CYS A O 1
ATOM 720 N N . GLY A 1 87 ? -9.586 -19.938 -12.57 1 96.88 87 GLY A N 1
ATOM 721 C CA . GLY A 1 87 ? -8.281 -19.562 -12.031 1 96.88 87 GLY A CA 1
ATOM 722 C C . GLY A 1 87 ? -8.109 -18.062 -11.883 1 96.88 87 GLY A C 1
ATOM 723 O O . GLY A 1 87 ? -8.555 -17.281 -12.734 1 96.88 87 GLY A O 1
ATOM 724 N N . LEU A 1 88 ? -7.559 -17.594 -10.773 1 97.94 88 LEU A N 1
ATOM 725 C CA . LEU A 1 88 ? -7.184 -16.203 -10.539 1 97.94 88 LEU A CA 1
ATOM 726 C C . LEU A 1 88 ? -5.676 -16.016 -10.648 1 97.94 88 LEU A C 1
ATOM 728 O O . LEU A 1 88 ? -4.906 -16.719 -9.984 1 97.94 88 LEU A O 1
ATOM 732 N N . VAL A 1 89 ? -5.258 -15.102 -11.516 1 97.81 89 VAL A N 1
ATOM 733 C CA . VAL A 1 89 ? -3.842 -14.945 -11.82 1 97.81 89 VAL A CA 1
ATOM 734 C C . VAL A 1 89 ? -3.414 -13.5 -11.578 1 97.81 89 VAL A C 1
ATOM 736 O O . VAL A 1 89 ? -4.055 -12.57 -12.062 1 97.81 89 VAL A O 1
ATOM 739 N N . PHE A 1 90 ? -2.402 -13.289 -10.781 1 97.75 90 PHE A N 1
ATOM 740 C CA . PHE A 1 90 ? -1.751 -12.008 -10.539 1 97.75 90 PHE A CA 1
ATOM 741 C C . PHE A 1 90 ? -0.381 -11.969 -11.203 1 97.75 90 PHE A C 1
ATOM 743 O O . PHE A 1 90 ? 0.462 -12.828 -10.961 1 97.75 90 PHE A O 1
ATOM 750 N N . GLN A 1 91 ? -0.136 -11.016 -12.07 1 97.25 91 GLN A N 1
ATOM 751 C CA . GLN A 1 91 ? 1.162 -10.828 -12.711 1 97.25 91 GLN A CA 1
ATOM 752 C C . GLN A 1 91 ? 1.7 -9.422 -12.469 1 97.25 91 GLN A C 1
ATOM 754 O O . GLN A 1 91 ? 0.982 -8.438 -12.656 1 97.25 91 GLN A O 1
ATOM 759 N N . PHE A 1 92 ? 2.906 -9.281 -12.023 1 96.31 92 PHE A N 1
ATOM 760 C CA . PHE A 1 92 ? 3.498 -7.984 -11.719 1 96.31 92 PHE A CA 1
ATOM 761 C C . PHE A 1 92 ? 5.02 -8.055 -11.805 1 96.31 92 PHE A C 1
ATOM 763 O O . PHE A 1 92 ? 5.613 -9.102 -11.547 1 96.31 92 PHE A O 1
ATOM 770 N N . PRO A 1 93 ? 5.648 -6.953 -12.203 1 95.38 93 PRO A N 1
ATOM 771 C CA . PRO A 1 93 ? 7.113 -6.941 -12.227 1 95.38 93 PRO A CA 1
ATOM 772 C C . PRO A 1 93 ? 7.723 -6.941 -10.828 1 95.38 93 PRO A C 1
ATOM 774 O O . PRO A 1 93 ? 7.18 -6.324 -9.906 1 95.38 93 PRO A O 1
ATOM 777 N N . LEU A 1 94 ? 8.852 -7.617 -10.664 1 95.94 94 LEU A N 1
ATOM 778 C CA . LEU A 1 94 ? 9.578 -7.637 -9.398 1 95.94 94 LEU A CA 1
ATOM 779 C C . LEU A 1 94 ? 9.93 -6.219 -8.953 1 95.94 94 LEU A C 1
ATOM 781 O O . LEU A 1 94 ? 9.93 -5.926 -7.754 1 95.94 94 LEU A O 1
ATOM 785 N N . ASN A 1 95 ? 10.141 -5.328 -9.898 1 93.12 95 ASN A N 1
ATOM 786 C CA . ASN A 1 95 ? 10.602 -3.971 -9.633 1 93.12 95 ASN A CA 1
ATOM 787 C C . ASN A 1 95 ? 9.562 -3.168 -8.859 1 93.12 95 ASN A C 1
ATOM 789 O O . ASN A 1 95 ? 9.891 -2.145 -8.25 1 93.12 95 ASN A O 1
ATOM 793 N N . LEU A 1 96 ? 8.336 -3.615 -8.953 1 93.44 96 LEU A N 1
ATOM 794 C CA . LEU A 1 96 ? 7.27 -2.984 -8.188 1 93.44 96 LEU A CA 1
ATOM 795 C C . LEU A 1 96 ? 7.633 -2.916 -6.707 1 93.44 96 LEU A C 1
ATOM 797 O O . LEU A 1 96 ? 7.25 -1.97 -6.016 1 93.44 96 LEU A O 1
ATOM 801 N N . PHE A 1 97 ? 8.422 -3.822 -6.195 1 95.88 97 PHE A N 1
ATOM 802 C CA . PHE A 1 97 ? 8.703 -3.951 -4.77 1 95.88 97 PHE A CA 1
ATOM 803 C C . PHE A 1 97 ? 10.062 -3.34 -4.434 1 95.88 97 PHE A C 1
ATOM 805 O O . PHE A 1 97 ? 10.539 -3.473 -3.305 1 95.88 97 PHE A O 1
ATOM 812 N N . HIS A 1 98 ? 10.625 -2.713 -5.391 1 93.19 98 HIS A N 1
ATOM 813 C CA . HIS A 1 98 ? 11.906 -2.059 -5.164 1 93.19 98 HIS A CA 1
ATOM 814 C C . HIS A 1 98 ? 11.742 -0.553 -4.996 1 93.19 98 HIS A C 1
ATOM 816 O O . HIS A 1 98 ? 12.688 0.146 -4.629 1 93.19 98 HIS A O 1
ATOM 822 N N . TYR A 1 99 ? 10.555 -0.086 -5.211 1 90.12 99 TYR A N 1
ATOM 823 C CA . TYR A 1 99 ? 10.328 1.355 -5.195 1 90.12 99 TYR A CA 1
ATOM 824 C C . TYR A 1 99 ? 10.398 1.901 -3.773 1 90.12 99 TYR A C 1
ATOM 826 O O . TYR A 1 99 ? 10.68 3.086 -3.57 1 90.12 99 TYR A O 1
ATOM 834 N N . PHE A 1 100 ? 10.164 1.057 -2.789 1 93.19 100 PHE A N 1
ATOM 835 C CA . PHE A 1 100 ? 10.141 1.493 -1.397 1 93.19 100 PHE A CA 1
ATOM 836 C C . PHE A 1 100 ? 11.039 0.618 -0.537 1 93.19 100 PHE A C 1
ATOM 838 O O . PHE A 1 100 ? 10.93 -0.609 -0.56 1 93.19 100 PHE A O 1
ATOM 845 N N . PRO A 1 101 ? 11.906 1.317 0.247 1 94.5 101 PRO A N 1
ATOM 846 C CA . PRO A 1 101 ? 12.719 0.525 1.171 1 94.5 101 PRO A CA 1
ATOM 847 C C . PRO A 1 101 ? 11.875 -0.343 2.104 1 94.5 101 PRO A C 1
ATOM 849 O O . PRO A 1 101 ? 12.312 -1.425 2.508 1 94.5 101 PRO A O 1
ATOM 852 N N . GLU A 1 102 ? 10.68 0.074 2.416 1 96.12 102 GLU A N 1
ATOM 853 C CA . GLU A 1 102 ? 9.773 -0.638 3.318 1 96.12 102 GLU A CA 1
ATOM 854 C C . GLU A 1 102 ? 9.344 -1.977 2.725 1 96.12 102 GLU A C 1
ATOM 856 O O . GLU A 1 102 ? 8.805 -2.83 3.432 1 96.12 102 GLU A O 1
ATOM 861 N N . LEU A 1 103 ? 9.578 -2.232 1.404 1 96.75 103 LEU A N 1
ATOM 862 C CA . LEU A 1 103 ? 9.156 -3.457 0.733 1 96.75 103 LEU A CA 1
ATOM 863 C C . LEU A 1 103 ? 10.359 -4.336 0.393 1 96.75 103 LEU A C 1
ATOM 865 O O . LEU A 1 103 ? 10.219 -5.344 -0.3 1 96.75 103 LEU A O 1
ATOM 869 N N . SER A 1 104 ? 11.531 -3.99 0.899 1 95.31 104 SER A N 1
ATOM 870 C CA . SER A 1 104 ? 12.766 -4.656 0.497 1 95.31 104 SER A CA 1
ATOM 871 C C . SER A 1 104 ? 12.734 -6.141 0.85 1 95.31 104 SER A C 1
ATOM 873 O O . SER A 1 104 ? 13.195 -6.98 0.074 1 95.31 104 SER A O 1
ATOM 875 N N . TYR A 1 105 ? 12.266 -6.469 2.016 1 96.44 105 TYR A N 1
ATOM 876 C CA . TYR A 1 105 ? 12.242 -7.875 2.408 1 96.44 105 TYR A CA 1
ATOM 877 C C . TYR A 1 105 ? 11.297 -8.672 1.518 1 96.44 105 TYR A C 1
ATOM 879 O O . TYR A 1 105 ? 11.523 -9.859 1.264 1 96.44 105 TYR A O 1
ATOM 887 N N . LEU A 1 10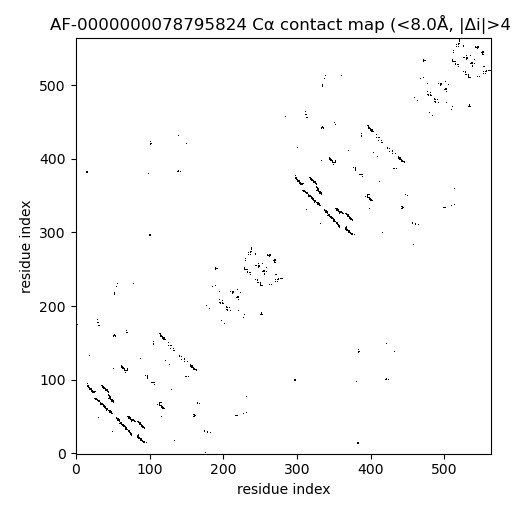6 ? 10.211 -8.047 1.018 1 97.75 106 LEU A N 1
ATOM 888 C CA . LEU A 1 106 ? 9.297 -8.711 0.093 1 97.75 106 LEU A CA 1
ATOM 889 C C . LEU A 1 106 ? 9.961 -8.93 -1.261 1 97.75 106 LEU A C 1
ATOM 891 O O . LEU A 1 106 ? 9.742 -9.961 -1.904 1 97.75 106 LEU A O 1
ATOM 895 N N . ALA A 1 107 ? 10.719 -7.902 -1.7 1 97.19 107 ALA A N 1
ATOM 896 C CA . ALA A 1 107 ? 11.484 -8.078 -2.932 1 97.19 107 ALA A CA 1
ATOM 897 C C . ALA A 1 107 ? 12.398 -9.297 -2.836 1 97.19 107 ALA A C 1
ATOM 899 O O . ALA A 1 107 ? 12.492 -10.086 -3.781 1 97.19 107 ALA A O 1
ATOM 900 N N . ASN A 1 108 ? 13.039 -9.453 -1.698 1 97.12 108 ASN A N 1
ATOM 901 C CA . ASN A 1 108 ? 13.906 -10.609 -1.476 1 97.12 108 ASN A CA 1
ATOM 902 C C . ASN A 1 108 ? 13.109 -11.914 -1.482 1 97.12 108 ASN A C 1
ATOM 904 O O . ASN A 1 108 ? 13.547 -12.906 -2.066 1 97.12 108 ASN A O 1
ATOM 908 N N . PHE A 1 109 ? 12.031 -11.914 -0.81 1 98.06 109 PHE A N 1
ATOM 909 C CA . PHE A 1 109 ? 11.148 -13.078 -0.787 1 98.06 109 PHE A CA 1
ATOM 910 C C . PHE A 1 109 ? 10.75 -13.484 -2.201 1 98.06 109 PHE A C 1
ATOM 912 O O . PHE A 1 109 ? 10.805 -14.664 -2.553 1 98.06 109 PHE A O 1
ATOM 919 N N . LEU A 1 110 ? 10.383 -12.5 -3.066 1 98.12 110 LEU A N 1
ATOM 920 C CA . LEU A 1 110 ? 9.945 -12.75 -4.438 1 98.12 110 LEU A CA 1
ATOM 921 C C . LEU A 1 110 ? 11.102 -13.266 -5.285 1 98.12 110 LEU A C 1
ATOM 923 O O . LEU A 1 110 ? 10.906 -14.109 -6.164 1 98.12 110 LEU A O 1
ATOM 927 N N . LYS A 1 111 ? 12.258 -12.758 -5.004 1 95.5 111 LYS A N 1
ATOM 928 C CA . LYS A 1 111 ? 13.445 -13.258 -5.695 1 95.5 111 LYS A CA 1
ATOM 929 C C . LYS A 1 111 ? 13.68 -14.734 -5.387 1 95.5 111 LYS A C 1
ATOM 931 O O . LYS A 1 111 ? 14.102 -15.492 -6.258 1 95.5 111 LYS A O 1
ATOM 936 N N . GLU A 1 112 ? 13.375 -15.117 -4.188 1 95 112 GLU A N 1
ATOM 937 C CA . GLU A 1 112 ? 13.555 -16.5 -3.76 1 95 112 GLU A CA 1
ATOM 938 C C . GLU A 1 112 ? 12.539 -17.422 -4.422 1 95 112 GLU A C 1
ATOM 940 O O . GLU A 1 112 ? 12.688 -18.641 -4.402 1 95 112 GLU A O 1
ATOM 945 N N . ALA A 1 113 ? 11.547 -16.891 -5.012 1 95.94 113 ALA A N 1
ATOM 946 C CA . ALA A 1 113 ? 10.492 -17.688 -5.648 1 95.94 113 ALA A CA 1
ATOM 947 C C . ALA A 1 113 ? 10.898 -18.109 -7.059 1 95.94 113 ALA A C 1
ATOM 949 O O . ALA A 1 113 ? 10.062 -18.547 -7.848 1 95.94 113 ALA A O 1
ATOM 950 N N . GLU A 1 114 ? 12.156 -17.953 -7.395 1 93.12 114 GLU A N 1
ATOM 951 C CA . GLU A 1 114 ? 12.672 -18.266 -8.719 1 93.12 114 GLU A CA 1
ATOM 952 C C . GLU A 1 114 ? 12.398 -19.719 -9.102 1 93.12 114 GLU A C 1
ATOM 954 O O . GLU A 1 114 ? 12.273 -20.047 -10.281 1 93.12 114 GLU A O 1
ATOM 959 N N . LYS A 1 115 ? 12.266 -20.594 -8.117 1 93.56 115 LYS A N 1
ATOM 960 C CA . LYS A 1 115 ? 11.977 -22 -8.367 1 93.56 115 LYS A CA 1
ATOM 961 C C . LYS A 1 115 ? 10.508 -22.312 -8.086 1 93.56 115 LYS A C 1
ATOM 963 O O . LYS A 1 115 ? 10.117 -23.484 -8.055 1 93.56 115 LYS A O 1
ATOM 968 N N . GLY A 1 116 ? 9.789 -21.359 -7.789 1 97 116 GLY A N 1
ATOM 969 C CA . GLY A 1 116 ? 8.367 -21.5 -7.512 1 97 116 GLY A CA 1
ATOM 970 C C . GLY A 1 116 ? 8.078 -21.906 -6.078 1 97 116 GLY A C 1
ATOM 971 O O . GLY A 1 116 ? 8.828 -22.672 -5.477 1 97 116 GLY A O 1
ATOM 972 N N . PHE A 1 117 ? 7.004 -21.359 -5.492 1 98.25 117 PHE A N 1
ATOM 973 C CA . PHE A 1 117 ? 6.512 -21.734 -4.172 1 98.25 117 PHE A CA 1
ATOM 974 C C . PHE A 1 117 ? 5.094 -22.281 -4.258 1 98.25 117 PHE A C 1
ATOM 976 O O . PHE A 1 117 ? 4.238 -21.719 -4.934 1 98.25 117 PHE A O 1
ATOM 983 N N . HIS A 1 118 ? 4.898 -23.406 -3.664 1 98.38 118 HIS A N 1
ATOM 984 C CA . HIS A 1 118 ? 3.561 -23.953 -3.447 1 98.38 118 HIS A CA 1
ATOM 985 C C . HIS A 1 118 ? 3.098 -23.719 -2.014 1 98.38 118 HIS A C 1
ATOM 987 O O . HIS A 1 118 ? 3.861 -23.922 -1.067 1 98.38 118 HIS A O 1
ATOM 993 N N . PHE A 1 119 ? 1.893 -23.188 -1.846 1 98.38 119 PHE A N 1
ATOM 994 C CA . PHE A 1 119 ? 1.286 -22.969 -0.537 1 98.38 119 PHE A CA 1
ATOM 995 C C . PHE A 1 119 ? 0.191 -24 -0.272 1 98.38 119 PHE A C 1
ATOM 997 O O . PHE A 1 119 ? -0.965 -23.797 -0.648 1 98.38 119 PHE A O 1
ATOM 1004 N N . PRO A 1 120 ? 0.514 -25.078 0.47 1 96 120 PRO A N 1
ATOM 1005 C CA . PRO A 1 120 ? -0.405 -26.219 0.596 1 96 120 PRO A CA 1
ATOM 1006 C C . PRO A 1 120 ? -1.644 -25.891 1.425 1 96 120 PRO A C 1
ATOM 1008 O O . PRO A 1 120 ? -2.719 -26.438 1.185 1 96 120 PRO A O 1
ATOM 1011 N N . ASN A 1 121 ? -1.505 -25.016 2.447 1 94.88 121 ASN A N 1
ATOM 1012 C CA . ASN A 1 121 ? -2.596 -24.641 3.342 1 94.88 121 ASN A CA 1
ATOM 1013 C C . ASN A 1 121 ? -2.674 -23.125 3.543 1 94.88 121 ASN A C 1
ATOM 1015 O O . ASN A 1 121 ? -2.465 -22.641 4.652 1 94.88 121 ASN A O 1
ATOM 1019 N N . PRO A 1 122 ? -3.113 -22.484 2.48 1 95.94 122 PRO A N 1
ATOM 1020 C CA . PRO A 1 122 ? -3.199 -21.031 2.652 1 95.94 122 PRO A CA 1
ATOM 1021 C C . PRO A 1 122 ? -4.227 -20.609 3.705 1 95.94 122 PRO A C 1
ATOM 1023 O O . PRO A 1 122 ? -5.289 -21.234 3.809 1 95.94 122 PRO A O 1
ATOM 1026 N N . SER A 1 123 ? -3.92 -19.625 4.477 1 97.06 123 SER A N 1
ATOM 1027 C CA . SER A 1 123 ? -4.816 -19.141 5.523 1 97.06 123 SER A CA 1
ATOM 1028 C C . SER A 1 123 ? -6.086 -18.547 4.93 1 97.06 123 SER A C 1
ATOM 1030 O O . SER A 1 123 ? -6.094 -18.109 3.777 1 97.06 123 SER A O 1
ATOM 1032 N N . GLN A 1 124 ? -7.078 -18.516 5.77 1 97.06 124 GLN A N 1
ATOM 1033 C CA . GLN A 1 124 ? -8.344 -17.922 5.355 1 97.06 124 GLN A CA 1
ATOM 1034 C C . GLN A 1 124 ? -8.164 -16.453 4.988 1 97.06 124 GLN A C 1
ATOM 1036 O O . GLN A 1 124 ? -8.828 -15.945 4.082 1 97.06 124 GLN A O 1
ATOM 1041 N N . ALA A 1 125 ? -7.309 -15.797 5.703 1 96.81 125 ALA A N 1
ATOM 1042 C CA . ALA A 1 125 ? -7.031 -14.391 5.43 1 96.81 125 ALA A CA 1
ATOM 1043 C C . ALA A 1 125 ? -6.496 -14.203 4.012 1 96.81 125 ALA A C 1
ATOM 1045 O O . ALA A 1 125 ? -6.91 -13.281 3.305 1 96.81 125 ALA A O 1
ATOM 1046 N N . ILE A 1 126 ? -5.633 -15.016 3.609 1 98.06 126 ILE A N 1
ATOM 1047 C CA . ILE A 1 126 ? -5.047 -14.953 2.275 1 98.06 126 ILE A CA 1
ATOM 1048 C C . ILE A 1 126 ? -6.125 -15.227 1.227 1 98.06 126 ILE A C 1
ATOM 1050 O O . ILE A 1 126 ? -6.238 -14.5 0.24 1 98.06 126 ILE A O 1
ATOM 1054 N N . LEU A 1 127 ? -6.914 -16.25 1.479 1 98.06 127 LEU A N 1
ATOM 1055 C CA . LEU A 1 127 ? -7.957 -16.609 0.528 1 98.06 127 LEU A CA 1
ATOM 1056 C C . LEU A 1 127 ? -8.977 -15.5 0.375 1 98.06 127 LEU A C 1
ATOM 1058 O O . LEU A 1 127 ? -9.477 -15.25 -0.727 1 98.06 127 LEU A O 1
ATOM 1062 N N . GLN A 1 128 ? -9.242 -14.844 1.405 1 97.69 128 GLN A N 1
ATOM 1063 C CA . GLN A 1 128 ? -10.18 -13.727 1.361 1 97.69 128 GLN A CA 1
ATOM 1064 C C . GLN A 1 128 ? -9.633 -12.578 0.521 1 97.69 128 GLN A C 1
ATOM 1066 O O . GLN A 1 128 ? -10.375 -11.945 -0.23 1 97.69 128 GLN A O 1
ATOM 1071 N N . LEU A 1 129 ? -8.367 -12.234 0.708 1 98 129 LEU A N 1
ATOM 1072 C CA . LEU A 1 129 ? -7.738 -11.188 -0.093 1 98 129 LEU A CA 1
ATOM 1073 C C . LEU A 1 129 ? -7.793 -11.539 -1.577 1 98 129 LEU A C 1
ATOM 1075 O O . LEU A 1 129 ? -8.094 -10.68 -2.41 1 98 129 LEU A O 1
ATOM 1079 N N . ILE A 1 130 ? -7.539 -12.797 -1.878 1 98.5 130 ILE A N 1
ATOM 1080 C CA . ILE A 1 130 ? -7.504 -13.25 -3.264 1 98.5 130 ILE A CA 1
ATOM 1081 C C . ILE A 1 130 ? -8.906 -13.18 -3.865 1 98.5 130 ILE A C 1
ATOM 1083 O O . ILE A 1 130 ? -9.102 -12.602 -4.938 1 98.5 130 ILE A O 1
ATOM 1087 N N . GLU A 1 131 ? -9.883 -13.688 -3.248 1 96.44 131 GLU A N 1
ATOM 1088 C CA . GLU A 1 131 ? -11.234 -13.805 -3.775 1 96.44 131 GLU A CA 1
ATOM 1089 C C . GLU A 1 131 ? -11.922 -12.445 -3.854 1 96.44 131 GLU A C 1
ATOM 1091 O O . GLU A 1 131 ? -12.758 -12.219 -4.727 1 96.44 131 GLU A O 1
ATOM 1096 N N . GLY A 1 132 ? -11.578 -11.547 -2.977 1 96.88 132 GLY A N 1
ATOM 1097 C CA . GLY A 1 132 ? -12.195 -10.227 -2.971 1 96.88 132 GLY A CA 1
ATOM 1098 C C . GLY A 1 132 ? -11.492 -9.234 -3.871 1 96.88 132 GLY A C 1
ATOM 1099 O O . GLY A 1 132 ? -11.961 -8.109 -4.055 1 96.88 132 GLY A O 1
ATOM 1100 N N . PHE A 1 133 ? -10.445 -9.656 -4.504 1 97.81 133 PHE A N 1
ATOM 1101 C CA . PHE A 1 133 ? -9.523 -8.758 -5.195 1 97.81 133 PHE A CA 1
ATOM 1102 C C . PHE A 1 133 ? -10.234 -8.039 -6.336 1 97.81 133 PHE A C 1
ATOM 1104 O O . PHE A 1 133 ? -10.047 -6.836 -6.527 1 97.81 133 PHE A O 1
ATOM 1111 N N . GLU A 1 134 ? -11.102 -8.766 -7.105 1 95.19 134 GLU A N 1
ATOM 1112 C CA . GLU A 1 134 ? -11.727 -8.25 -8.32 1 95.19 134 GLU A CA 1
ATOM 1113 C C . GLU A 1 134 ? -12.703 -7.117 -8 1 95.19 134 GLU A C 1
ATOM 1115 O O . GLU A 1 134 ? -13 -6.285 -8.859 1 95.19 134 GLU A O 1
ATOM 1120 N N . LEU A 1 135 ? -13.195 -7.004 -6.812 1 96.44 135 LEU A N 1
ATOM 1121 C CA . LEU A 1 135 ? -14.219 -6.035 -6.43 1 96.44 135 LEU A CA 1
ATOM 1122 C C . LEU A 1 135 ? -13.586 -4.719 -5.988 1 96.44 135 LEU A C 1
ATOM 1124 O O . LEU A 1 135 ? -14.281 -3.719 -5.816 1 96.44 135 LEU A O 1
ATOM 1128 N N . LEU A 1 136 ? -12.328 -4.699 -5.859 1 96.44 136 LEU A N 1
ATOM 1129 C CA . LEU A 1 136 ? -11.633 -3.537 -5.324 1 96.44 136 LEU A CA 1
ATOM 1130 C C . LEU A 1 136 ? -11.32 -2.533 -6.43 1 96.44 136 LEU A C 1
ATOM 1132 O O . LEU A 1 136 ? -11.172 -2.91 -7.594 1 96.44 136 LEU A O 1
ATOM 1136 N N . ASN A 1 137 ? -11.234 -1.268 -6.055 1 94.75 137 ASN A N 1
ATOM 1137 C CA . ASN A 1 137 ? -10.742 -0.263 -6.992 1 94.75 137 ASN A CA 1
ATOM 1138 C C . ASN A 1 137 ? -9.234 -0.346 -7.164 1 94.75 137 ASN A C 1
ATOM 1140 O O . ASN A 1 137 ? -8.555 -1.055 -6.418 1 94.75 137 ASN A O 1
ATOM 1144 N N . PRO A 1 138 ? -8.648 0.332 -8.109 1 94.56 138 PRO A N 1
ATOM 1145 C CA . PRO A 1 138 ? -7.234 0.16 -8.453 1 94.56 138 PRO A CA 1
ATOM 1146 C C . PRO A 1 138 ? -6.301 0.448 -7.277 1 94.56 138 PRO A C 1
ATOM 1148 O O . PRO A 1 138 ? -5.332 -0.283 -7.066 1 94.56 138 PRO A O 1
ATOM 1151 N N . THR A 1 139 ? -6.547 1.516 -6.516 1 96.12 139 THR A N 1
ATOM 1152 C CA . THR A 1 139 ? -5.711 1.84 -5.363 1 96.12 139 THR A CA 1
ATOM 1153 C C . THR A 1 139 ? -5.758 0.719 -4.328 1 96.12 139 THR A C 1
ATOM 1155 O O . THR A 1 139 ? -4.719 0.264 -3.85 1 96.12 139 THR A O 1
ATOM 1158 N N . GLN A 1 140 ? -6.938 0.267 -4.066 1 96.44 140 GLN A N 1
ATOM 1159 C CA . GLN A 1 140 ? -7.105 -0.808 -3.096 1 96.44 140 GLN A CA 1
ATOM 1160 C C . GLN A 1 140 ? -6.5 -2.111 -3.607 1 96.44 140 GLN A C 1
ATOM 1162 O O . GLN A 1 140 ? -5.98 -2.91 -2.826 1 96.44 140 GLN A O 1
ATOM 1167 N N . GLN A 1 141 ? -6.59 -2.328 -4.895 1 97.25 141 GLN A N 1
ATOM 1168 C CA . GLN A 1 141 ? -5.957 -3.51 -5.473 1 97.25 141 GLN A CA 1
ATOM 1169 C C . GLN A 1 141 ? -4.449 -3.494 -5.238 1 97.25 141 GLN A C 1
ATOM 1171 O O . GLN A 1 141 ? -3.861 -4.516 -4.879 1 97.25 141 GLN A O 1
ATOM 1176 N N . LEU A 1 142 ? -3.846 -2.334 -5.477 1 97.19 142 LEU A N 1
ATOM 1177 C CA . LEU A 1 142 ? -2.412 -2.211 -5.242 1 97.19 142 LEU A CA 1
ATOM 1178 C C . LEU A 1 142 ? -2.07 -2.514 -3.787 1 97.19 142 LEU A C 1
ATOM 1180 O O . LEU A 1 142 ? -1.158 -3.295 -3.51 1 97.19 142 LEU A O 1
ATOM 1184 N N . ILE A 1 143 ? -2.801 -1.935 -2.869 1 96.81 143 ILE A N 1
ATOM 1185 C CA . ILE A 1 143 ? -2.602 -2.135 -1.438 1 96.81 143 ILE A CA 1
ATOM 1186 C C . ILE A 1 143 ? -2.768 -3.615 -1.096 1 96.81 143 ILE A C 1
ATOM 1188 O O . ILE A 1 143 ? -1.928 -4.195 -0.405 1 96.81 143 ILE A O 1
ATOM 1192 N N . THR A 1 144 ? -3.797 -4.199 -1.617 1 97.88 144 THR A N 1
ATOM 1193 C CA . THR A 1 144 ? -4.117 -5.594 -1.338 1 97.88 144 THR A CA 1
ATOM 1194 C C . THR A 1 144 ? -3.037 -6.516 -1.896 1 97.88 144 THR A C 1
ATOM 1196 O O . THR A 1 144 ? -2.684 -7.52 -1.269 1 97.88 144 THR A O 1
ATOM 1199 N N . LEU A 1 145 ? -2.535 -6.223 -3.064 1 98.38 145 LEU A N 1
ATOM 1200 C CA . LEU A 1 145 ? -1.464 -7.027 -3.645 1 98.38 145 LEU A CA 1
ATOM 1201 C C . LEU A 1 145 ? -0.241 -7.043 -2.732 1 98.38 145 LEU A C 1
ATOM 1203 O O . LEU A 1 145 ? 0.329 -8.102 -2.471 1 98.38 145 LEU A O 1
ATOM 1207 N N . ILE A 1 146 ? 0.161 -5.84 -2.236 1 97.81 146 ILE A N 1
ATOM 1208 C CA . ILE A 1 146 ? 1.312 -5.746 -1.345 1 97.81 146 ILE A CA 1
ATOM 1209 C C . ILE A 1 146 ? 1.036 -6.523 -0.06 1 97.81 146 ILE A C 1
ATOM 1211 O O . ILE A 1 146 ? 1.89 -7.281 0.409 1 97.81 146 ILE A O 1
ATOM 1215 N N . GLU A 1 147 ? -0.123 -6.375 0.482 1 97.38 147 GLU A N 1
ATOM 1216 C CA . GLU A 1 147 ? -0.517 -7.102 1.687 1 97.38 147 GLU A CA 1
ATOM 1217 C C . GLU A 1 147 ? -0.487 -8.609 1.459 1 97.38 147 GLU A C 1
ATOM 1219 O O . GLU A 1 147 ? -0.057 -9.367 2.332 1 97.38 147 GLU A O 1
ATOM 1224 N N . LEU A 1 148 ? -1.025 -8.984 0.337 1 98.38 148 LEU A N 1
ATOM 1225 C CA . LEU A 1 148 ? -1.064 -10.398 -0.022 1 98.38 148 LEU A CA 1
ATOM 1226 C C . LEU A 1 148 ? 0.339 -10.992 -0.043 1 98.38 148 LEU A C 1
ATOM 1228 O O . LEU A 1 148 ? 0.581 -12.039 0.555 1 98.38 148 LEU A O 1
ATOM 1232 N N . ILE A 1 149 ? 1.288 -10.336 -0.696 1 98.62 149 ILE A N 1
ATOM 1233 C CA . ILE A 1 149 ? 2.658 -10.828 -0.787 1 98.62 149 ILE A CA 1
ATOM 1234 C C . ILE A 1 149 ? 3.291 -10.852 0.603 1 98.62 149 ILE A C 1
ATOM 1236 O O . ILE A 1 149 ? 4.035 -11.781 0.938 1 98.62 149 ILE A O 1
ATOM 1240 N N . ASP A 1 150 ? 3 -9.852 1.407 1 97.88 150 ASP A N 1
ATOM 1241 C CA . ASP A 1 150 ? 3.502 -9.805 2.777 1 97.88 150 ASP A CA 1
ATOM 1242 C C . ASP A 1 150 ? 3.035 -11.023 3.57 1 97.88 150 ASP A C 1
ATOM 1244 O O . ASP A 1 150 ? 3.834 -11.672 4.258 1 97.88 150 ASP A O 1
ATOM 1248 N N . LYS A 1 151 ? 1.76 -11.367 3.51 1 97.88 151 LYS A N 1
ATOM 1249 C CA . LYS A 1 151 ? 1.213 -12.516 4.227 1 97.88 151 LYS A CA 1
ATOM 1250 C C . LYS A 1 151 ? 1.791 -13.82 3.697 1 97.88 151 LYS A C 1
ATOM 1252 O O . LYS A 1 151 ? 2.107 -14.727 4.473 1 97.88 151 LYS A O 1
ATOM 1257 N N . LEU A 1 152 ? 1.924 -13.914 2.373 1 98.56 152 LEU A N 1
ATOM 1258 C CA . LEU A 1 152 ? 2.477 -15.117 1.765 1 98.56 152 LEU A CA 1
ATOM 1259 C C . LEU A 1 152 ? 3.904 -15.359 2.24 1 98.56 152 LEU A C 1
ATOM 1261 O O . LEU A 1 152 ? 4.312 -16.516 2.424 1 98.56 152 LEU A O 1
ATOM 1265 N N . SER A 1 153 ? 4.621 -14.25 2.414 1 98 153 SER A N 1
ATOM 1266 C CA . SER A 1 153 ? 6.012 -14.383 2.834 1 98 153 SER A CA 1
ATOM 1267 C C . SER A 1 153 ? 6.117 -15.062 4.195 1 98 153 SER A C 1
ATOM 1269 O O . SER A 1 153 ? 7.152 -15.648 4.52 1 98 153 SER A O 1
ATOM 1271 N N . LYS A 1 154 ? 5.055 -15.055 4.988 1 96.44 154 LYS A N 1
ATOM 1272 C CA . LYS A 1 154 ? 5.066 -15.594 6.344 1 96.44 154 LYS A CA 1
ATOM 1273 C C . LYS A 1 154 ? 4.371 -16.953 6.402 1 96.44 154 LYS A C 1
ATOM 1275 O O . LYS A 1 154 ? 4.348 -17.594 7.449 1 96.44 154 LYS A O 1
ATOM 1280 N N . GLU A 1 155 ? 3.768 -17.406 5.309 1 97.12 155 GLU A N 1
ATOM 1281 C CA . GLU A 1 155 ? 3.027 -18.656 5.234 1 97.12 155 GLU A CA 1
ATOM 1282 C C . GLU A 1 155 ? 3.965 -19.844 5.016 1 97.12 155 GLU A C 1
ATOM 1284 O O . GLU A 1 155 ? 5.051 -19.688 4.449 1 97.12 155 GLU A O 1
ATOM 1289 N N . GLU A 1 156 ? 3.564 -20.984 5.488 1 97 156 GLU A N 1
ATOM 1290 C CA . GLU A 1 156 ? 4.273 -22.219 5.148 1 97 156 GLU A CA 1
ATOM 1291 C C . GLU A 1 156 ? 4.227 -22.484 3.645 1 97 156 GLU A C 1
ATOM 1293 O O . GLU A 1 156 ? 3.186 -22.297 3.01 1 97 156 GLU A O 1
ATOM 1298 N N . LYS A 1 157 ? 5.438 -22.734 3.104 1 97.38 157 LYS A N 1
ATOM 1299 C CA . LYS A 1 157 ? 5.52 -23 1.669 1 97.38 157 LYS A CA 1
ATOM 1300 C C . LYS A 1 157 ? 6.59 -24.031 1.354 1 97.38 157 LYS A C 1
ATOM 1302 O O . LYS A 1 157 ? 7.438 -24.344 2.197 1 97.38 157 LYS A O 1
ATOM 1307 N N . THR A 1 158 ? 6.488 -24.688 0.189 1 96.44 158 THR A N 1
ATOM 1308 C CA . THR A 1 158 ? 7.477 -25.625 -0.315 1 96.44 158 THR A CA 1
ATOM 1309 C C . THR A 1 158 ? 8.008 -25.188 -1.677 1 96.44 158 THR A C 1
ATOM 1311 O O . THR A 1 158 ? 7.262 -24.625 -2.484 1 96.44 158 THR A O 1
ATOM 1314 N N . VAL A 1 159 ? 9.273 -25.406 -1.912 1 95.75 159 VAL A N 1
ATOM 1315 C CA . VAL A 1 159 ? 9.883 -25.109 -3.207 1 95.75 159 VAL A CA 1
ATOM 1316 C C . VAL A 1 159 ? 9.469 -26.172 -4.223 1 95.75 159 VAL A C 1
ATOM 1318 O O . VAL A 1 159 ? 9.461 -27.375 -3.91 1 95.75 159 VAL A O 1
ATOM 1321 N N . ILE A 1 160 ? 9.164 -25.734 -5.406 1 94.56 160 ILE A N 1
ATOM 1322 C CA . ILE A 1 160 ? 8.594 -26.641 -6.387 1 94.56 160 ILE A CA 1
ATOM 1323 C C . ILE A 1 160 ? 9.695 -27.203 -7.277 1 94.56 160 ILE A C 1
ATOM 1325 O O . ILE A 1 160 ? 10 -28.406 -7.215 1 94.56 160 ILE A O 1
ATOM 1329 N N . SER A 1 161 ? 10.406 -26.359 -8.008 1 87.88 161 SER A N 1
ATOM 1330 C CA . SER A 1 161 ? 11.383 -26.812 -9 1 87.88 161 SER A CA 1
ATOM 1331 C C . SER A 1 161 ? 12.734 -27.094 -8.352 1 87.88 161 SER A C 1
ATOM 1333 O O . SER A 1 161 ? 13.078 -26.5 -7.328 1 87.88 161 SER A O 1
ATOM 1335 N N . THR A 1 162 ? 13.445 -28.031 -8.867 1 79.75 162 THR A N 1
ATOM 1336 C CA . THR A 1 162 ? 14.766 -28.391 -8.383 1 79.75 162 THR A CA 1
ATOM 1337 C C . THR A 1 162 ? 15.852 -27.688 -9.188 1 79.75 162 THR A C 1
ATOM 1339 O O . THR A 1 162 ? 17 -27.562 -8.734 1 79.75 162 THR A O 1
ATOM 1342 N N . SER A 1 163 ? 15.539 -27.359 -10.352 1 71.06 163 SER A N 1
ATOM 1343 C CA . SER A 1 163 ? 16.547 -26.766 -11.219 1 71.06 163 SER A CA 1
ATOM 1344 C C . SER A 1 163 ? 16.172 -25.344 -11.609 1 71.06 163 SER A C 1
ATOM 1346 O O . SER A 1 163 ? 15 -24.984 -11.586 1 71.06 163 SER A O 1
ATOM 1348 N N . LEU A 1 164 ? 17.328 -24.547 -11.719 1 64.44 164 LEU A N 1
ATOM 1349 C CA . LEU A 1 164 ? 17.125 -23.188 -12.25 1 64.44 164 LEU A CA 1
ATOM 1350 C C . LEU A 1 164 ? 17.156 -23.203 -13.773 1 64.44 164 LEU A C 1
ATOM 1352 O O . LEU A 1 164 ? 17.875 -23.984 -14.383 1 64.44 164 LEU A O 1
ATOM 1356 N N . VAL A 1 165 ? 16.094 -22.547 -14.352 1 59.19 165 VAL A N 1
ATOM 1357 C CA . VAL A 1 165 ? 16.125 -22.453 -15.805 1 59.19 165 VAL A CA 1
ATOM 1358 C C . VAL A 1 165 ? 17.172 -21.422 -16.234 1 59.19 165 VAL A C 1
ATOM 1360 O O . VAL A 1 165 ? 17.109 -20.266 -15.844 1 59.19 165 VAL A O 1
ATOM 1363 N N . HIS A 1 166 ? 18.406 -21.812 -16.641 1 56.16 166 HIS A N 1
ATOM 1364 C CA . HIS A 1 166 ? 19.531 -20.922 -16.891 1 56.16 166 HIS A CA 1
ATOM 1365 C C . HIS A 1 166 ? 19.5 -20.406 -18.328 1 56.16 166 HIS A C 1
ATOM 1367 O O . HIS A 1 166 ? 20.125 -19.375 -18.625 1 56.16 166 HIS A O 1
ATOM 1373 N N . ASP A 1 167 ? 18.953 -21.141 -19.188 1 58.31 167 ASP A N 1
ATOM 1374 C CA . ASP A 1 167 ? 19.172 -20.641 -20.531 1 58.31 167 ASP A CA 1
ATOM 1375 C C . ASP A 1 167 ? 17.875 -20.125 -21.156 1 58.31 167 ASP A C 1
ATOM 1377 O O . ASP A 1 167 ? 17.219 -20.859 -21.906 1 58.31 167 ASP A O 1
ATOM 1381 N N . TYR A 1 168 ? 17.578 -18.844 -20.938 1 59.09 168 TYR A N 1
ATOM 1382 C CA . TYR A 1 168 ? 16.344 -18.203 -21.359 1 59.09 168 TYR A CA 1
ATOM 1383 C C . TYR A 1 168 ? 16.25 -18.125 -22.875 1 59.09 168 TYR A C 1
ATOM 1385 O O . TYR A 1 168 ? 15.172 -18.281 -23.453 1 59.09 168 TYR A O 1
ATOM 1393 N N . ASN A 1 169 ? 17.312 -17.859 -23.484 1 57.66 169 ASN A N 1
ATOM 1394 C CA . ASN A 1 169 ? 17.328 -17.766 -24.938 1 57.66 169 ASN A CA 1
ATOM 1395 C C . ASN A 1 169 ? 16.922 -19.078 -25.594 1 57.66 169 ASN A C 1
ATOM 1397 O O . ASN A 1 169 ? 16.203 -19.094 -26.594 1 57.66 169 ASN A O 1
ATOM 1401 N N . GLN A 1 170 ? 17.375 -20.062 -25.062 1 61.06 170 GLN A N 1
ATOM 1402 C CA . GLN A 1 170 ? 17.016 -21.375 -25.594 1 61.06 170 GLN A CA 1
ATOM 1403 C C . GLN A 1 170 ? 15.547 -21.703 -25.344 1 61.06 170 GLN A C 1
ATOM 1405 O O . GLN A 1 170 ? 14.875 -22.266 -26.203 1 61.06 170 GLN A O 1
ATOM 1410 N N . ILE A 1 171 ? 15.117 -21.234 -24.312 1 62.06 171 ILE A N 1
ATOM 1411 C CA . ILE A 1 171 ? 13.727 -21.484 -23.953 1 62.06 171 ILE A CA 1
ATOM 1412 C C . ILE A 1 171 ? 12.805 -20.766 -24.953 1 62.06 171 ILE A C 1
ATOM 1414 O O . ILE A 1 171 ? 11.836 -21.359 -25.438 1 62.06 171 ILE A O 1
ATOM 1418 N N . HIS A 1 172 ? 13.148 -19.594 -25.281 1 65 172 HIS A N 1
ATOM 1419 C CA . HIS A 1 172 ? 12.312 -18.828 -26.203 1 65 172 HIS A CA 1
ATOM 1420 C C . HIS A 1 172 ? 12.242 -19.484 -27.562 1 65 172 HIS A C 1
ATOM 1422 O O . HIS A 1 172 ? 11.172 -19.562 -28.172 1 65 172 HIS A O 1
ATOM 1428 N N . ARG A 1 173 ? 13.359 -19.969 -27.984 1 67.69 173 ARG A N 1
ATOM 1429 C CA . ARG A 1 173 ? 13.445 -20.531 -29.328 1 67.69 173 ARG A CA 1
ATOM 1430 C C . ARG A 1 173 ? 12.742 -21.891 -29.391 1 67.69 173 ARG A C 1
ATOM 1432 O O . ARG A 1 173 ? 12.188 -22.266 -30.422 1 67.69 173 ARG A O 1
ATOM 1439 N N . GLU A 1 174 ? 12.703 -22.516 -28.297 1 76.75 174 GLU A N 1
ATOM 1440 C CA . GLU A 1 174 ? 12.258 -23.906 -28.297 1 76.75 174 GLU A CA 1
ATOM 1441 C C . GLU A 1 174 ? 10.828 -24.016 -27.797 1 76.75 174 GLU A C 1
ATOM 1443 O O . GLU A 1 174 ? 10.227 -25.094 -27.859 1 76.75 174 GLU A O 1
ATOM 1448 N N . THR A 1 175 ? 10.242 -22.922 -27.469 1 78.75 175 THR A N 1
ATOM 1449 C CA . THR A 1 175 ? 8.953 -22.922 -26.781 1 78.75 175 THR A CA 1
ATOM 1450 C C . THR A 1 175 ? 7.883 -23.578 -27.656 1 78.75 175 THR A C 1
ATOM 1452 O O . THR A 1 175 ? 7.109 -24.406 -27.172 1 78.75 175 THR A O 1
ATOM 1455 N N . SER A 1 176 ? 7.879 -23.188 -28.875 1 82.75 176 SER A N 1
ATOM 1456 C CA . SER A 1 176 ? 6.852 -23.734 -29.766 1 82.75 176 SER A CA 1
ATOM 1457 C C . SER A 1 176 ? 6.988 -25.234 -29.906 1 82.75 176 SER A C 1
ATOM 1459 O O . SER A 1 176 ? 5.996 -25.969 -29.844 1 82.75 176 SER A O 1
ATOM 1461 N N . ARG A 1 177 ? 8.156 -25.734 -30.094 1 86.5 177 ARG A N 1
ATOM 1462 C CA . ARG A 1 177 ? 8.422 -27.156 -30.25 1 86.5 177 ARG A CA 1
ATOM 1463 C C . ARG A 1 177 ? 8.094 -27.906 -28.953 1 86.5 177 ARG A C 1
ATOM 1465 O O . ARG A 1 177 ? 7.449 -28.953 -28.984 1 86.5 177 ARG A O 1
ATOM 1472 N N . ILE A 1 178 ? 8.484 -27.328 -27.922 1 87.12 178 ILE A N 1
ATOM 1473 C CA . ILE A 1 178 ? 8.25 -27.953 -26.625 1 87.12 178 ILE A CA 1
ATOM 1474 C C . ILE A 1 178 ? 6.754 -28 -26.344 1 87.12 178 ILE A C 1
ATOM 1476 O O . ILE A 1 178 ? 6.246 -29.016 -25.859 1 87.12 178 ILE A O 1
ATOM 1480 N N . ASN A 1 179 ? 6.062 -26.969 -26.719 1 88 179 ASN A N 1
ATOM 1481 C CA . ASN A 1 179 ? 4.617 -26.922 -26.5 1 88 179 ASN A CA 1
ATOM 1482 C C . ASN A 1 179 ? 3.904 -28 -27.312 1 88 179 ASN A C 1
ATOM 1484 O O . ASN A 1 179 ? 2.975 -28.641 -26.812 1 88 179 ASN A O 1
ATOM 1488 N N . ARG A 1 180 ? 4.359 -28.156 -28.438 1 88.56 180 ARG A N 1
ATOM 1489 C CA . ARG A 1 180 ? 3.764 -29.172 -29.297 1 88.56 180 ARG A CA 1
ATOM 1490 C C . ARG A 1 180 ? 3.957 -30.562 -28.719 1 88.56 180 ARG A C 1
ATOM 1492 O O . ARG A 1 180 ? 3.006 -31.344 -28.625 1 88.56 180 ARG A O 1
ATOM 1499 N N . ILE A 1 181 ? 5.141 -30.828 -28.312 1 91.5 181 ILE A N 1
ATOM 1500 C CA . ILE A 1 181 ? 5.469 -32.156 -27.797 1 91.5 181 ILE A CA 1
ATOM 1501 C C . ILE A 1 181 ? 4.758 -32.375 -26.453 1 91.5 181 ILE A C 1
ATOM 1503 O O . ILE A 1 181 ? 4.09 -33.375 -26.25 1 91.5 181 ILE A O 1
ATOM 1507 N N . LYS A 1 182 ? 4.895 -31.422 -25.562 1 90.38 182 LYS A N 1
ATOM 1508 C CA . LYS A 1 182 ? 4.309 -31.547 -24.234 1 90.38 182 LYS A CA 1
ATOM 1509 C C . LYS A 1 182 ? 2.787 -31.625 -24.312 1 90.38 182 LYS A C 1
ATOM 1511 O O . LYS A 1 182 ? 2.154 -32.375 -23.562 1 90.38 182 LYS A O 1
ATOM 1516 N N . GLY A 1 183 ? 2.213 -30.844 -25.203 1 90.56 183 GLY A N 1
ATOM 1517 C CA . GLY A 1 183 ? 0.777 -30.922 -25.422 1 90.56 183 GLY A CA 1
ATOM 1518 C C . GLY A 1 183 ? 0.316 -32.281 -25.891 1 90.56 183 GLY A C 1
ATOM 1519 O O . GLY A 1 183 ? -0.665 -32.812 -25.375 1 90.56 183 GLY A O 1
ATOM 1520 N N . TYR A 1 184 ? 1.012 -32.781 -26.844 1 92.19 184 TYR A N 1
ATOM 1521 C CA . TYR A 1 184 ? 0.699 -34.125 -27.344 1 92.19 184 TYR A CA 1
ATOM 1522 C C . TYR A 1 184 ? 0.8 -35.156 -26.234 1 92.19 184 TYR A C 1
ATOM 1524 O O . TYR A 1 184 ? -0.092 -36 -26.078 1 92.19 184 TYR A O 1
ATOM 1532 N N . LEU A 1 185 ? 1.897 -35.094 -25.5 1 92.62 185 LEU A N 1
ATOM 1533 C CA . LEU A 1 185 ? 2.131 -36.062 -24.438 1 92.62 185 LEU A CA 1
ATOM 1534 C C . LEU A 1 185 ? 1.074 -35.938 -23.344 1 92.62 185 LEU A C 1
ATOM 1536 O O . LEU A 1 185 ? 0.68 -36.938 -22.734 1 92.62 185 LEU A O 1
ATOM 1540 N N . HIS A 1 186 ? 0.641 -34.75 -23.078 1 91.81 186 HIS A N 1
ATOM 1541 C CA . HIS A 1 186 ? -0.401 -34.5 -22.094 1 91.81 186 HIS A CA 1
ATOM 1542 C C . HIS A 1 186 ? -1.695 -35.219 -22.469 1 91.81 186 HIS A C 1
ATOM 1544 O O . HIS A 1 186 ? -2.363 -35.812 -21.609 1 91.81 186 HIS A O 1
ATOM 1550 N N . GLU A 1 187 ? -1.983 -35.25 -23.703 1 90.25 187 GLU A N 1
ATOM 1551 C CA . GLU A 1 187 ? -3.24 -35.812 -24.188 1 90.25 187 GLU A CA 1
ATOM 1552 C C . GLU A 1 187 ? -3.117 -37.312 -24.438 1 90.25 187 GLU A C 1
ATOM 1554 O O . GLU A 1 187 ? -4.113 -38.031 -24.422 1 90.25 187 GLU A O 1
ATOM 1559 N N . ASN A 1 188 ? -1.859 -37.781 -24.609 1 91.94 188 ASN A N 1
ATOM 1560 C CA . ASN A 1 188 ? -1.72 -39.125 -25.125 1 91.94 188 ASN A CA 1
ATOM 1561 C C . ASN A 1 188 ? -0.802 -39.969 -24.25 1 91.94 188 ASN A C 1
ATOM 1563 O O . ASN A 1 188 ? -0.319 -41.031 -24.672 1 91.94 188 ASN A O 1
ATOM 1567 N N . PHE A 1 189 ? -0.59 -39.562 -23.109 1 90.19 189 PHE A N 1
ATOM 1568 C CA . PHE A 1 189 ? 0.373 -40.25 -22.25 1 90.19 189 PHE A CA 1
ATOM 1569 C C . PHE A 1 189 ? -0.019 -41.688 -22.016 1 90.19 189 PHE A C 1
ATOM 1571 O O . PHE A 1 189 ? 0.822 -42.5 -21.641 1 90.19 189 PHE A O 1
ATOM 1578 N N . HIS A 1 190 ? -1.301 -42.031 -22.125 1 91.69 190 HIS A N 1
ATOM 1579 C CA . HIS A 1 190 ? -1.808 -43.344 -21.812 1 91.69 190 HIS A CA 1
ATOM 1580 C C . HIS A 1 190 ? -1.529 -44.312 -22.953 1 91.69 190 HIS A C 1
ATOM 1582 O O . HIS A 1 190 ? -1.713 -45.531 -22.797 1 91.69 190 HIS A O 1
ATOM 1588 N N . GLN A 1 191 ? -1.076 -43.875 -24.047 1 91.75 191 GLN A N 1
ATOM 1589 C CA . GLN A 1 191 ? -0.754 -44.688 -25.203 1 91.75 191 GLN A CA 1
ATOM 1590 C C . GLN A 1 191 ? 0.738 -45 -25.266 1 91.75 191 GLN A C 1
ATOM 1592 O O . GLN A 1 191 ? 1.523 -44.438 -24.484 1 91.75 191 GLN A O 1
ATOM 1597 N N . LYS A 1 192 ? 1.03 -45.969 -26.109 1 91.31 192 LYS A N 1
ATOM 1598 C CA . LYS A 1 192 ? 2.441 -46.281 -26.312 1 91.31 192 LYS A CA 1
ATOM 1599 C C . LYS A 1 192 ? 3.182 -45.094 -26.922 1 91.31 192 LYS A C 1
ATOM 1601 O O . LYS A 1 192 ? 2.76 -44.562 -27.953 1 91.31 192 LYS A O 1
ATOM 1606 N N . VAL A 1 193 ? 4.227 -44.688 -26.234 1 89.88 193 VAL A N 1
ATOM 1607 C CA . VAL A 1 193 ? 5.039 -43.562 -26.688 1 89.88 193 VAL A CA 1
ATOM 1608 C C . VAL A 1 193 ? 6.363 -44.062 -27.25 1 89.88 193 VAL A C 1
ATOM 1610 O O . VAL A 1 193 ? 7.129 -44.719 -26.547 1 89.88 193 VAL A O 1
ATOM 1613 N N . GLU A 1 194 ? 6.531 -43.781 -28.453 1 91.69 194 GLU A N 1
ATOM 1614 C CA . GLU A 1 194 ? 7.77 -44.188 -29.109 1 91.69 194 GLU A CA 1
ATOM 1615 C C . GLU A 1 194 ? 8.625 -42.969 -29.453 1 91.69 194 GLU A C 1
ATOM 1617 O O . GLU A 1 194 ? 8.125 -42 -30.016 1 91.69 194 GLU A O 1
ATOM 1622 N N . LEU A 1 195 ? 9.883 -43.125 -29.109 1 92.56 195 LEU A N 1
ATOM 1623 C CA . LEU A 1 195 ? 10.828 -42.031 -29.328 1 92.56 195 LEU A CA 1
ATOM 1624 C C . LEU A 1 195 ? 10.812 -41.562 -30.781 1 92.56 195 LEU A C 1
ATOM 1626 O O . LEU A 1 195 ? 10.82 -40.375 -31.062 1 92.56 195 LEU A O 1
ATOM 1630 N N . GLU A 1 196 ? 10.75 -42.531 -31.688 1 92.75 196 GLU A N 1
ATOM 1631 C CA . GLU A 1 196 ? 10.789 -42.25 -33.125 1 92.75 196 GLU A CA 1
ATOM 1632 C C . GLU A 1 196 ? 9.578 -41.438 -33.562 1 92.75 196 GLU A C 1
ATOM 1634 O O . GLU A 1 196 ? 9.711 -40.469 -34.344 1 92.75 196 GLU A O 1
ATOM 1639 N N . GLN A 1 197 ? 8.516 -41.812 -33.094 1 91.56 197 GLN A N 1
ATOM 1640 C CA . GLN A 1 197 ? 7.281 -41.125 -33.469 1 91.56 197 GLN A CA 1
ATOM 1641 C C . GLN A 1 197 ? 7.277 -39.688 -32.938 1 91.56 197 GLN A C 1
ATOM 1643 O O . GLN A 1 197 ? 6.887 -38.75 -33.656 1 91.56 197 GLN A O 1
ATOM 1648 N N . ILE A 1 198 ? 7.695 -39.5 -31.688 1 93.56 198 ILE A N 1
ATOM 1649 C CA . ILE A 1 198 ? 7.688 -38.188 -31.062 1 93.56 198 ILE A CA 1
ATOM 1650 C C . ILE A 1 198 ? 8.734 -37.312 -31.734 1 93.56 198 ILE A C 1
ATOM 1652 O O . ILE A 1 198 ? 8.484 -36.125 -31.953 1 93.56 198 ILE A O 1
ATOM 1656 N N . ALA A 1 199 ? 9.867 -37.844 -32.031 1 93.44 199 ALA A N 1
ATOM 1657 C CA . ALA A 1 199 ? 10.93 -37.094 -32.688 1 93.44 199 ALA A CA 1
ATOM 1658 C C . ALA A 1 199 ? 10.469 -36.562 -34.031 1 93.44 199 ALA A C 1
ATOM 1660 O O . ALA A 1 199 ? 10.898 -35.469 -34.469 1 93.44 199 ALA A O 1
ATOM 1661 N N . GLN A 1 200 ? 9.586 -37.25 -34.656 1 91.31 200 GLN A N 1
ATOM 1662 C CA . GLN A 1 200 ? 9.086 -36.875 -35.969 1 91.31 200 GLN A CA 1
ATOM 1663 C C . GLN A 1 200 ? 8.219 -35.625 -35.875 1 91.31 200 GLN A C 1
ATOM 1665 O O . GLN A 1 200 ? 8.047 -34.906 -36.844 1 91.31 200 GLN A O 1
ATOM 1670 N N . MET A 1 201 ? 7.762 -35.312 -34.688 1 90.75 201 MET A N 1
ATOM 1671 C CA . MET A 1 201 ? 6.902 -34.156 -34.5 1 90.75 201 MET A CA 1
ATOM 1672 C C . MET A 1 201 ? 7.699 -32.844 -34.625 1 90.75 201 MET A C 1
ATOM 1674 O O . MET A 1 201 ? 7.125 -31.781 -34.844 1 90.75 201 MET A O 1
ATOM 1678 N N . VAL A 1 202 ? 9.062 -32.719 -34.375 1 89.75 202 VAL A N 1
ATOM 1679 C CA . VAL A 1 202 ? 9.906 -31.531 -34.438 1 89.75 202 VAL A CA 1
ATOM 1680 C C . VAL A 1 202 ? 11.102 -31.781 -35.375 1 89.75 202 VAL A C 1
ATOM 1682 O O . VAL A 1 202 ? 12.148 -31.141 -35.219 1 89.75 202 VAL A O 1
ATOM 1685 N N . PRO A 1 203 ? 10.906 -32.406 -36.5 1 86.75 203 PRO A N 1
ATOM 1686 C CA . PRO A 1 203 ? 11.859 -32.875 -37.5 1 86.75 203 PRO A CA 1
ATOM 1687 C C . PRO A 1 203 ? 13.266 -33.062 -36.938 1 86.75 203 PRO A C 1
ATOM 1689 O O . PRO A 1 203 ? 14.211 -32.406 -37.375 1 86.75 203 PRO A O 1
ATOM 1692 N N . MET A 1 204 ? 13.461 -33.969 -36 1 91.38 204 MET A N 1
ATOM 1693 C CA . MET A 1 204 ? 14.742 -34.312 -35.406 1 91.38 204 MET A CA 1
ATOM 1694 C C . MET A 1 204 ? 14.953 -35.844 -35.469 1 91.38 204 MET A C 1
ATOM 1696 O O . MET A 1 204 ? 13.984 -36.594 -35.5 1 91.38 204 MET A O 1
ATOM 1700 N N . SER A 1 205 ? 16.234 -36.156 -35.5 1 94.25 205 SER A N 1
ATOM 1701 C CA . SER A 1 205 ? 16.547 -37.562 -35.281 1 94.25 205 SER A CA 1
ATOM 1702 C C . SER A 1 205 ? 16.25 -37.969 -33.844 1 94.25 205 SER A C 1
ATOM 1704 O O . SER A 1 205 ? 16.266 -37.156 -32.938 1 94.25 205 SER A O 1
ATOM 1706 N N . PRO A 1 206 ? 16 -39.219 -33.656 1 94.5 206 PRO A N 1
ATOM 1707 C CA . PRO A 1 206 ? 15.703 -39.688 -32.312 1 94.5 206 PRO A CA 1
ATOM 1708 C C . PRO A 1 206 ? 16.828 -39.406 -31.312 1 94.5 206 PRO A C 1
ATOM 1710 O O . PRO A 1 206 ? 16.578 -39.031 -30.172 1 94.5 206 PRO A O 1
ATOM 1713 N N . THR A 1 207 ? 18.016 -39.562 -31.797 1 94.25 207 THR A N 1
ATOM 1714 C CA . THR A 1 207 ? 19.156 -39.312 -30.922 1 94.25 207 THR A CA 1
ATOM 1715 C C . THR A 1 207 ? 19.25 -37.844 -30.531 1 94.25 207 THR A C 1
ATOM 1717 O O . THR A 1 207 ? 19.422 -37.531 -29.359 1 94.25 207 THR A O 1
ATOM 1720 N N . TYR A 1 208 ? 19.172 -37.062 -31.5 1 93.88 208 TYR A N 1
ATOM 1721 C CA . TYR A 1 208 ? 19.219 -35.625 -31.234 1 93.88 208 TYR A CA 1
ATOM 1722 C C . TYR A 1 208 ? 18.031 -35.188 -30.391 1 93.88 208 TYR A C 1
ATOM 1724 O O . TYR A 1 208 ? 18.172 -34.375 -29.469 1 93.88 208 TYR A O 1
ATOM 1732 N N . PHE A 1 209 ? 16.906 -35.688 -30.688 1 94.38 209 PHE A N 1
ATOM 1733 C CA . PHE A 1 209 ? 15.688 -35.344 -29.953 1 94.38 209 PHE A CA 1
ATOM 1734 C C . PHE A 1 209 ? 15.852 -35.688 -28.469 1 94.38 209 PHE A C 1
ATOM 1736 O O . PHE A 1 209 ? 15.492 -34.875 -27.609 1 94.38 209 PHE A O 1
ATOM 1743 N N . SER A 1 210 ? 16.312 -36.875 -28.188 1 94.38 210 SER A N 1
ATOM 1744 C CA . SER A 1 210 ? 16.453 -37.312 -26.812 1 94.38 210 SER A CA 1
ATOM 1745 C C . SER A 1 210 ? 17.312 -36.344 -26 1 94.38 210 SER A C 1
ATOM 1747 O O . SER A 1 210 ? 16.953 -35.969 -24.891 1 94.38 210 SER A O 1
ATOM 1749 N N . ALA A 1 211 ? 18.391 -35.906 -26.547 1 92.62 211 ALA A N 1
ATOM 1750 C CA . ALA A 1 211 ? 19.297 -34.969 -25.875 1 92.62 211 ALA A CA 1
ATOM 1751 C C . ALA A 1 211 ? 18.672 -33.594 -25.734 1 92.62 211 ALA A C 1
ATOM 1753 O O . ALA A 1 211 ? 18.75 -32.969 -24.672 1 92.62 211 ALA A O 1
ATOM 1754 N N . TRP A 1 212 ? 18.125 -33.188 -26.812 1 89.06 212 TRP A N 1
ATOM 1755 C CA . TRP A 1 212 ? 17.469 -31.875 -26.844 1 89.06 212 TRP A CA 1
ATOM 1756 C C . TRP A 1 212 ? 16.344 -31.812 -25.812 1 89.06 212 TRP A C 1
ATOM 1758 O O . TRP A 1 212 ? 16.234 -30.844 -25.062 1 89.06 212 TRP A O 1
ATOM 1768 N N . PHE A 1 213 ? 15.484 -32.812 -25.797 1 90.44 213 PHE A N 1
ATOM 1769 C CA . PHE A 1 213 ? 14.336 -32.875 -24.906 1 90.44 213 PHE A CA 1
ATOM 1770 C C . PHE A 1 213 ? 14.781 -32.844 -23.438 1 90.44 213 PHE A C 1
ATOM 1772 O O . PHE A 1 213 ? 14.258 -32.062 -22.641 1 90.44 213 PHE A O 1
ATOM 1779 N N . LYS A 1 214 ? 15.695 -33.625 -23.141 1 89.5 214 LYS A N 1
ATOM 1780 C CA . LYS A 1 214 ? 16.203 -33.688 -21.766 1 89.5 214 LYS A CA 1
ATOM 1781 C C . LYS A 1 214 ? 16.766 -32.312 -21.344 1 89.5 214 LYS A C 1
ATOM 1783 O O . LYS A 1 214 ? 16.5 -31.859 -20.234 1 89.5 214 LYS A O 1
ATOM 1788 N N . LYS A 1 215 ? 17.453 -31.719 -22.219 1 84.88 215 LYS A N 1
ATOM 1789 C CA . LYS A 1 215 ? 18.047 -30.422 -21.938 1 84.88 215 LYS A CA 1
ATOM 1790 C C . LYS A 1 215 ? 16.969 -29.344 -21.781 1 84.88 215 LYS A C 1
ATOM 1792 O O . LYS A 1 215 ? 17.078 -28.484 -20.906 1 84.88 215 LYS A O 1
ATOM 1797 N N . SER A 1 216 ? 15.992 -29.406 -22.609 1 82.81 216 SER A N 1
ATOM 1798 C CA . SER A 1 216 ? 14.977 -28.359 -22.672 1 82.81 216 SER A CA 1
ATOM 1799 C C . SER A 1 216 ? 13.938 -28.531 -21.562 1 82.81 216 SER A C 1
ATOM 1801 O O . SER A 1 216 ? 13.422 -27.547 -21.047 1 82.81 216 SER A O 1
ATOM 1803 N N . VAL A 1 217 ? 13.617 -29.812 -21.234 1 84.62 217 VAL A N 1
ATOM 1804 C CA . VAL A 1 217 ? 12.492 -30.094 -20.344 1 84.62 217 VAL A CA 1
ATOM 1805 C C . VAL A 1 217 ? 13.016 -30.531 -18.969 1 84.62 217 VAL A C 1
ATOM 1807 O O . VAL A 1 217 ? 12.289 -30.469 -17.969 1 84.62 217 VAL A O 1
ATOM 1810 N N . GLY A 1 218 ? 14.211 -31.031 -18.906 1 83.81 218 GLY A N 1
ATOM 1811 C CA . GLY A 1 218 ? 14.844 -31.422 -17.656 1 83.81 218 GLY A CA 1
ATOM 1812 C C . GLY A 1 218 ? 14.766 -32.906 -17.391 1 83.81 218 GLY A C 1
ATOM 1813 O O . GLY A 1 218 ? 15.344 -33.406 -16.422 1 83.81 218 GLY A O 1
ATOM 1814 N N . HIS A 1 219 ? 14.023 -33.594 -18.25 1 89.31 219 HIS A N 1
ATOM 1815 C CA . HIS A 1 219 ? 13.875 -35.062 -18.125 1 89.31 219 HIS A CA 1
ATOM 1816 C C . HIS A 1 219 ? 14 -35.75 -19.469 1 89.31 219 HIS A C 1
ATOM 1818 O O . HIS A 1 219 ? 13.586 -35.188 -20.5 1 89.31 219 HIS A O 1
ATOM 1824 N N . PRO A 1 220 ? 14.5 -37 -19.406 1 93.19 220 PRO A N 1
ATOM 1825 C CA . PRO A 1 220 ? 14.328 -37.781 -20.625 1 93.19 220 PRO A CA 1
ATOM 1826 C C . PRO A 1 220 ? 12.859 -38.031 -20.953 1 93.19 220 PRO A C 1
ATOM 1828 O O . PRO A 1 220 ? 12.016 -38.031 -20.062 1 93.19 220 PRO A O 1
ATOM 1831 N N . LEU A 1 221 ? 12.617 -38.312 -22.219 1 93.94 221 LEU A N 1
ATOM 1832 C CA . LEU A 1 221 ? 11.25 -38.469 -22.703 1 93.94 221 LEU A CA 1
ATOM 1833 C C . LEU A 1 221 ? 10.5 -39.5 -21.891 1 93.94 221 LEU A C 1
ATOM 1835 O O . LEU A 1 221 ? 9.398 -39.25 -21.406 1 93.94 221 LEU A O 1
ATOM 1839 N N . ILE A 1 222 ? 11.086 -40.625 -21.641 1 93.38 222 ILE A N 1
ATOM 1840 C CA . ILE A 1 222 ? 10.406 -41.75 -20.969 1 93.38 222 ILE A CA 1
ATOM 1841 C C . ILE A 1 222 ? 10.133 -41.375 -19.516 1 93.38 222 ILE A C 1
ATOM 1843 O O . ILE A 1 222 ? 9.062 -41.688 -18.984 1 93.38 222 ILE A O 1
ATOM 1847 N N . THR A 1 223 ? 11.117 -40.781 -18.906 1 93.81 223 THR A N 1
ATOM 1848 C CA . THR A 1 223 ? 10.93 -40.312 -17.531 1 93.81 223 THR A CA 1
ATOM 1849 C C . THR A 1 223 ? 9.781 -39.312 -17.453 1 93.81 223 THR A C 1
ATOM 1851 O O . THR A 1 223 ? 8.953 -39.375 -16.547 1 93.81 223 THR A O 1
ATOM 1854 N N . TYR A 1 224 ? 9.789 -38.406 -18.406 1 93.25 224 TYR A N 1
ATOM 1855 C CA . TYR A 1 224 ? 8.742 -37.406 -18.5 1 93.25 224 TYR A CA 1
ATOM 1856 C C . TYR A 1 224 ? 7.367 -38.062 -18.609 1 93.25 224 TYR A C 1
ATOM 1858 O O . TYR A 1 224 ? 6.445 -37.719 -17.859 1 93.25 224 TYR A O 1
ATOM 1866 N N . VAL A 1 225 ? 7.195 -38.969 -19.469 1 95.06 225 VAL A N 1
ATOM 1867 C CA . VAL A 1 225 ? 5.938 -39.656 -19.719 1 95.06 225 VAL A CA 1
ATOM 1868 C C . VAL A 1 225 ? 5.527 -40.438 -18.469 1 95.06 225 VAL A C 1
ATOM 1870 O O . VAL A 1 225 ? 4.355 -40.438 -18.094 1 95.06 225 VAL A O 1
ATOM 1873 N N . ASN A 1 226 ? 6.473 -41.094 -17.875 1 95.06 226 ASN A N 1
ATOM 1874 C CA . ASN A 1 226 ? 6.184 -41.875 -16.672 1 95.06 226 ASN A CA 1
ATOM 1875 C C . ASN A 1 226 ? 5.672 -40.969 -15.547 1 95.06 226 ASN A C 1
ATOM 1877 O O . ASN A 1 226 ? 4.766 -41.344 -14.805 1 95.06 226 ASN A O 1
ATOM 1881 N N . LYS A 1 227 ? 6.262 -39.844 -15.438 1 93.62 227 LYS A N 1
ATOM 1882 C CA . LYS A 1 227 ? 5.793 -38.906 -14.43 1 93.62 227 LYS A CA 1
ATOM 1883 C C . LYS A 1 227 ? 4.336 -38.5 -14.664 1 93.62 227 LYS A C 1
ATOM 1885 O O . LYS A 1 227 ? 3.535 -38.469 -13.734 1 93.62 227 LYS A O 1
ATOM 1890 N N . LEU A 1 228 ? 4.004 -38.219 -15.883 1 93.5 228 LEU A N 1
ATOM 1891 C CA . LEU A 1 228 ? 2.631 -37.875 -16.25 1 93.5 228 LEU A CA 1
ATOM 1892 C C . LEU A 1 228 ? 1.691 -39.031 -15.898 1 93.5 228 LEU A C 1
ATOM 1894 O O . LEU A 1 228 ? 0.625 -38.812 -15.32 1 93.5 228 LEU A O 1
ATOM 1898 N N . ARG A 1 229 ? 2.129 -40.188 -16.25 1 94.69 229 ARG A N 1
ATOM 1899 C CA . ARG A 1 229 ? 1.323 -41.375 -16.016 1 94.69 229 ARG A CA 1
ATOM 1900 C C . ARG A 1 229 ? 1.099 -41.594 -14.523 1 94.69 229 ARG A C 1
ATOM 1902 O O . ARG A 1 229 ? -0.01 -41.938 -14.102 1 94.69 229 ARG A O 1
ATOM 1909 N N . ILE A 1 230 ? 2.127 -41.406 -13.766 1 95 230 ILE A N 1
ATOM 1910 C CA . ILE A 1 230 ? 2.039 -41.625 -12.32 1 95 230 ILE A CA 1
ATOM 1911 C C . ILE A 1 230 ? 1.088 -40.594 -11.703 1 95 230 ILE A C 1
ATOM 1913 O O . ILE A 1 230 ? 0.324 -40.938 -10.789 1 95 230 ILE A O 1
ATOM 1917 N N . GLU A 1 231 ? 1.126 -39.375 -12.148 1 92.75 231 GLU A N 1
ATOM 1918 C CA . GLU A 1 231 ? 0.224 -38.375 -11.625 1 92.75 231 GLU A CA 1
ATOM 1919 C C . GLU A 1 231 ? -1.234 -38.719 -11.891 1 92.75 231 GLU A C 1
ATOM 1921 O O . GLU A 1 231 ? -2.082 -38.594 -11.008 1 92.75 231 GLU A O 1
ATOM 1926 N N . GLN A 1 232 ? -1.499 -39.188 -13.047 1 89.88 232 GLN A N 1
ATOM 1927 C CA . GLN A 1 232 ? -2.852 -39.625 -13.375 1 89.88 232 GLN A CA 1
ATOM 1928 C C . GLN A 1 232 ? -3.244 -40.875 -12.57 1 89.88 232 GLN A C 1
ATOM 1930 O O . GLN A 1 232 ? -4.371 -40.969 -12.078 1 89.88 232 GLN A O 1
ATOM 1935 N N . ALA A 1 233 ? -2.322 -41.719 -12.5 1 93.12 233 ALA A N 1
ATOM 1936 C CA . ALA A 1 233 ? -2.574 -42.938 -11.719 1 93.12 233 ALA A CA 1
ATOM 1937 C C . ALA A 1 233 ? -2.885 -42.594 -10.266 1 93.12 233 ALA A C 1
ATOM 1939 O O . ALA A 1 233 ? -3.791 -43.188 -9.664 1 93.12 233 ALA A O 1
ATOM 1940 N N . SER A 1 234 ? -2.088 -41.75 -9.719 1 92.19 234 SER A N 1
ATOM 1941 C CA . SER A 1 234 ? -2.303 -41.312 -8.344 1 92.19 234 SER A CA 1
ATOM 1942 C C . SER A 1 234 ? -3.713 -40.75 -8.148 1 92.19 234 SER A C 1
ATOM 1944 O O . SER A 1 234 ? -4.355 -41.031 -7.129 1 92.19 234 SER A O 1
ATOM 1946 N N . ARG A 1 235 ? -4.227 -40.125 -9.031 1 88.06 235 ARG A N 1
ATOM 1947 C CA . ARG A 1 235 ? -5.582 -39.562 -8.961 1 88.06 235 ARG A CA 1
ATOM 1948 C C . ARG A 1 235 ? -6.621 -40.688 -8.984 1 88.06 235 ARG A C 1
ATOM 1950 O O . ARG A 1 235 ? -7.582 -40.656 -8.219 1 88.06 235 ARG A O 1
ATOM 1957 N N . TRP A 1 236 ? -6.398 -41.625 -9.898 1 89.94 236 TRP A N 1
ATOM 1958 C CA . TRP A 1 236 ? -7.344 -42.719 -10.016 1 89.94 236 TRP A CA 1
ATOM 1959 C C . TRP A 1 236 ? -7.336 -43.594 -8.758 1 89.94 236 TRP A C 1
ATOM 1961 O O . TRP A 1 236 ? -8.367 -44.125 -8.367 1 89.94 236 TRP A O 1
ATOM 1971 N N . LEU A 1 237 ? -6.176 -43.656 -8.141 1 91.81 237 LEU A N 1
ATOM 1972 C CA . LEU A 1 237 ? -6.09 -44.375 -6.883 1 91.81 237 LEU A CA 1
ATOM 1973 C C . LEU A 1 237 ? -6.977 -43.75 -5.816 1 91.81 237 LEU A C 1
ATOM 1975 O O . LEU A 1 237 ? -7.531 -44.438 -4.969 1 91.81 237 LEU A O 1
ATOM 1979 N N . LEU A 1 238 ? -7.148 -42.469 -5.918 1 87.88 238 LEU A N 1
ATOM 1980 C CA . LEU A 1 238 ? -7.871 -41.719 -4.887 1 87.88 238 LEU A CA 1
ATOM 1981 C C . LEU A 1 238 ? -9.336 -41.562 -5.266 1 87.88 238 LEU A C 1
ATOM 1983 O O . LEU A 1 238 ? -10.18 -41.312 -4.402 1 87.88 238 LEU A O 1
ATOM 1987 N N . THR A 1 239 ? -9.695 -41.75 -6.512 1 86.31 239 THR A N 1
ATOM 1988 C CA . THR A 1 239 ? -11.023 -41.344 -6.949 1 86.31 239 THR A CA 1
ATOM 1989 C C . THR A 1 239 ? -11.812 -42.562 -7.477 1 86.31 239 THR A C 1
ATOM 1991 O O . THR A 1 239 ? -13.008 -42.438 -7.73 1 86.31 239 THR A O 1
ATOM 1994 N N . THR A 1 240 ? -11.117 -43.688 -7.707 1 88.12 240 THR A N 1
ATOM 1995 C CA . THR A 1 240 ? -11.789 -44.875 -8.25 1 88.12 240 THR A CA 1
ATOM 1996 C C . THR A 1 240 ? -11.547 -46.094 -7.359 1 88.12 240 THR A C 1
ATOM 1998 O O . THR A 1 240 ? -10.719 -46.062 -6.445 1 88.12 240 THR A O 1
ATOM 2001 N N . ASP A 1 241 ? -12.32 -47.219 -7.668 1 90.81 241 ASP A N 1
ATOM 2002 C CA . ASP A 1 241 ? -12.141 -48.5 -6.977 1 90.81 241 ASP A CA 1
ATOM 2003 C C . ASP A 1 241 ? -11.422 -49.5 -7.863 1 90.81 241 ASP A C 1
ATOM 2005 O O . ASP A 1 241 ? -11.445 -50.688 -7.594 1 90.81 241 ASP A O 1
ATOM 2009 N N . TRP A 1 242 ? -10.789 -48.969 -8.867 1 93.75 242 TRP A N 1
ATOM 2010 C CA . TRP A 1 242 ? -10.07 -49.875 -9.766 1 93.75 242 TRP A CA 1
ATOM 2011 C C . TRP A 1 242 ? -8.898 -50.531 -9.055 1 93.75 242 TRP A C 1
ATOM 2013 O O . TRP A 1 242 ? -8.281 -49.938 -8.164 1 93.75 242 TRP A O 1
ATOM 2023 N N . ASP A 1 243 ? -8.656 -51.688 -9.484 1 94.56 243 ASP A N 1
ATOM 2024 C CA . ASP A 1 243 ? -7.504 -52.312 -8.852 1 94.56 243 ASP A CA 1
ATOM 2025 C C . ASP A 1 243 ? -6.199 -51.781 -9.414 1 94.56 243 ASP A C 1
ATOM 2027 O O . ASP A 1 243 ? -6.203 -51.031 -10.414 1 94.56 243 ASP A O 1
ATOM 2031 N N . ILE A 1 244 ? -5.121 -52.094 -8.797 1 95.88 244 ILE A N 1
ATOM 2032 C CA . ILE A 1 244 ? -3.816 -51.531 -9.109 1 95.88 244 ILE A CA 1
ATOM 2033 C C . ILE A 1 244 ? -3.426 -51.875 -10.539 1 95.88 244 ILE A C 1
ATOM 2035 O O . ILE A 1 244 ? -2.895 -51.031 -11.266 1 95.88 244 ILE A O 1
ATOM 2039 N N . ALA A 1 245 ? -3.686 -53.062 -10.922 1 96.44 245 ALA A N 1
ATOM 2040 C CA . ALA A 1 245 ? -3.336 -53.5 -12.273 1 96.44 245 ALA A CA 1
ATOM 2041 C C . ALA A 1 245 ? -4.113 -52.719 -13.32 1 96.44 245 ALA A C 1
ATOM 2043 O O . ALA A 1 245 ? -3.547 -52.281 -14.328 1 96.44 245 ALA A O 1
ATOM 2044 N N . GLU A 1 246 ? -5.332 -52.562 -13.086 1 96.31 246 GLU A N 1
ATOM 2045 C CA . GLU A 1 246 ? -6.172 -51.812 -14.008 1 96.31 246 GLU A CA 1
ATOM 2046 C C . GLU A 1 246 ? -5.676 -50.375 -14.141 1 96.31 246 GLU A C 1
ATOM 2048 O O . GLU A 1 246 ? -5.605 -49.844 -15.25 1 96.31 246 GLU A O 1
ATOM 2053 N N . ILE A 1 247 ? -5.348 -49.75 -13.102 1 96.25 247 ILE A N 1
ATOM 2054 C CA . ILE A 1 247 ? -4.855 -48.375 -13.094 1 96.25 247 ILE A CA 1
ATOM 2055 C C . ILE A 1 247 ? -3.525 -48.312 -13.844 1 96.25 247 ILE A C 1
ATOM 2057 O O . ILE A 1 247 ? -3.297 -47.375 -14.617 1 96.25 247 ILE A O 1
ATOM 2061 N N . ALA A 1 248 ? -2.689 -49.281 -13.625 1 96.69 248 ALA A N 1
ATOM 2062 C CA . ALA A 1 248 ? -1.399 -49.312 -14.305 1 96.69 248 ALA A CA 1
ATOM 2063 C C . ALA A 1 248 ? -1.578 -49.344 -15.82 1 96.69 248 ALA A C 1
ATOM 2065 O O . ALA A 1 248 ? -0.978 -48.531 -16.531 1 96.69 248 ALA A O 1
ATOM 2066 N N . TYR A 1 249 ? -2.477 -50.188 -16.219 1 96 249 TYR A N 1
ATOM 2067 C CA . TYR A 1 249 ? -2.688 -50.344 -17.656 1 96 249 TYR A CA 1
ATOM 2068 C C . TYR A 1 249 ? -3.389 -49.125 -18.234 1 96 249 TYR A C 1
ATOM 2070 O O . TYR A 1 249 ? -3.006 -48.625 -19.297 1 96 249 TYR A O 1
ATOM 2078 N N . LYS A 1 250 ? -4.297 -48.594 -17.531 1 94.25 250 LYS A N 1
ATOM 2079 C CA . LYS A 1 250 ? -5.043 -47.438 -18.016 1 94.25 250 LYS A CA 1
ATOM 2080 C C . LYS A 1 250 ? -4.145 -46.219 -18.094 1 94.25 250 LYS A C 1
ATOM 2082 O O . LYS A 1 250 ? -4.352 -45.344 -18.938 1 94.25 250 LYS A O 1
ATOM 2087 N N . SER A 1 251 ? -3.191 -46.188 -17.266 1 94.56 251 SER A N 1
ATOM 2088 C CA . SER A 1 251 ? -2.283 -45.031 -17.25 1 94.56 251 SER A CA 1
ATOM 2089 C C . SER A 1 251 ? -1.239 -45.156 -18.359 1 94.56 251 SER A C 1
ATOM 2091 O O . SER A 1 251 ? -0.544 -44.156 -18.656 1 94.56 251 SER A O 1
ATOM 2093 N N . GLY A 1 252 ? -1.131 -46.312 -18.906 1 94.94 252 GLY A N 1
ATOM 2094 C CA . GLY A 1 252 ? -0.266 -46.438 -20.062 1 94.94 252 GLY A CA 1
ATOM 2095 C C . GLY A 1 252 ? 0.909 -47.375 -19.844 1 94.94 252 GLY A C 1
ATOM 2096 O O . GLY A 1 252 ? 1.735 -47.562 -20.734 1 94.94 252 GLY A O 1
ATOM 2097 N N . PHE A 1 253 ? 1.007 -48 -18.656 1 96.19 253 PHE A N 1
ATOM 2098 C CA . PHE A 1 253 ? 2.074 -48.938 -18.406 1 96.19 253 PHE A CA 1
ATOM 2099 C C . PHE A 1 253 ? 1.745 -50.312 -19.016 1 96.19 253 PHE A C 1
ATOM 2101 O O . PHE A 1 253 ? 0.592 -50.719 -19 1 96.19 253 PHE A O 1
ATOM 2108 N N . GLN A 1 254 ? 2.795 -50.938 -19.5 1 93.38 254 GLN A N 1
ATOM 2109 C CA . GLN A 1 254 ? 2.6 -52.25 -20.125 1 93.38 254 GLN A CA 1
ATOM 2110 C C . GLN A 1 254 ? 2.758 -53.375 -19.109 1 93.38 254 GLN A C 1
ATOM 2112 O O . GLN A 1 254 ? 2.264 -54.5 -19.328 1 93.38 254 GLN A O 1
ATOM 2117 N N . HIS A 1 255 ? 3.486 -53.062 -18.047 1 94.69 255 HIS A N 1
ATOM 2118 C CA . HIS A 1 255 ? 3.742 -54.062 -17 1 94.69 255 HIS A CA 1
ATOM 2119 C C . HIS A 1 255 ? 3.479 -53.469 -15.617 1 94.69 255 HIS A C 1
ATOM 2121 O O . HIS A 1 255 ? 3.973 -52.375 -15.297 1 94.69 255 HIS A O 1
ATOM 2127 N N . VAL A 1 256 ? 2.783 -54.219 -14.812 1 96.31 256 VAL A N 1
ATOM 2128 C CA . VAL A 1 256 ? 2.408 -53.781 -13.477 1 96.31 256 VAL A CA 1
ATOM 2129 C C . VAL A 1 256 ? 3.654 -53.656 -12.602 1 96.31 256 VAL A C 1
ATOM 2131 O O . VAL A 1 256 ? 3.74 -52.75 -11.75 1 96.31 256 VAL A O 1
ATOM 2134 N N . THR A 1 257 ? 4.551 -54.5 -12.852 1 96.44 257 THR A N 1
ATOM 2135 C CA . THR A 1 257 ? 5.793 -54.469 -12.086 1 96.44 257 THR A CA 1
ATOM 2136 C C . THR A 1 257 ? 6.547 -53.156 -12.336 1 96.44 257 THR A C 1
ATOM 2138 O O . THR A 1 257 ? 7.078 -52.562 -11.398 1 96.44 257 THR A O 1
ATOM 2141 N N . HIS A 1 258 ? 6.605 -52.844 -13.602 1 96.19 258 HIS A N 1
ATOM 2142 C CA . HIS A 1 258 ? 7.246 -51.562 -13.945 1 96.19 258 HIS A CA 1
ATOM 2143 C C . HIS A 1 258 ? 6.488 -50.375 -13.344 1 96.19 258 HIS A C 1
ATOM 2145 O O . HIS A 1 258 ? 7.102 -49.438 -12.828 1 96.19 258 HIS A O 1
ATOM 2151 N N . PHE A 1 259 ? 5.207 -50.469 -13.406 1 97.31 259 PHE A N 1
ATOM 2152 C CA . PHE A 1 259 ? 4.359 -49.438 -12.797 1 97.31 259 PHE A CA 1
ATOM 2153 C C . PHE A 1 259 ? 4.676 -49.312 -11.312 1 97.31 259 PHE A C 1
ATOM 2155 O O . PHE A 1 259 ? 4.895 -48.188 -10.828 1 97.31 259 PHE A O 1
ATOM 2162 N N . ASN A 1 260 ? 4.738 -50.375 -10.609 1 96.94 260 ASN A N 1
ATOM 2163 C CA . ASN A 1 260 ? 4.98 -50.344 -9.164 1 96.94 260 ASN A CA 1
ATOM 2164 C C . ASN A 1 260 ? 6.336 -49.719 -8.836 1 96.94 260 ASN A C 1
ATOM 2166 O O . ASN A 1 260 ? 6.461 -48.969 -7.871 1 96.94 260 ASN A O 1
ATOM 2170 N N . ARG A 1 261 ? 7.246 -50.031 -9.609 1 96.69 261 ARG A N 1
ATOM 2171 C CA . ARG A 1 261 ? 8.594 -49.5 -9.391 1 96.69 261 ARG A CA 1
ATOM 2172 C C . ARG A 1 261 ? 8.641 -48 -9.594 1 96.69 261 ARG A C 1
ATOM 2174 O O . ARG A 1 261 ? 9.172 -47.281 -8.75 1 96.69 261 ARG A O 1
ATOM 2181 N N . VAL A 1 262 ? 8.141 -47.594 -10.734 1 96.31 262 VAL A N 1
ATOM 2182 C CA . VAL A 1 262 ? 8.156 -46.156 -11.062 1 96.31 262 VAL A CA 1
ATOM 2183 C C . VAL A 1 262 ? 7.32 -45.375 -10.047 1 96.31 262 VAL A C 1
ATOM 2185 O O . VAL A 1 262 ? 7.711 -44.281 -9.617 1 96.31 262 VAL A O 1
ATOM 2188 N N . PHE A 1 263 ? 6.191 -45.938 -9.664 1 97.06 263 PHE A N 1
ATOM 2189 C CA . PHE A 1 263 ? 5.324 -45.281 -8.68 1 97.06 263 PHE A CA 1
ATOM 2190 C C . PHE A 1 263 ? 6.062 -45.062 -7.363 1 97.06 263 PHE A C 1
ATOM 2192 O O . PHE A 1 263 ? 6.031 -44 -6.793 1 97.06 263 PHE A O 1
ATOM 2199 N N . LYS A 1 264 ? 6.703 -46.094 -6.922 1 95.88 264 LYS A N 1
ATOM 2200 C CA . LYS A 1 264 ? 7.453 -46 -5.672 1 95.88 264 LYS A CA 1
ATOM 2201 C C . LYS A 1 264 ? 8.555 -44.938 -5.77 1 95.88 264 LYS A C 1
ATOM 2203 O O . LYS A 1 264 ? 8.797 -44.188 -4.812 1 95.88 264 LYS A O 1
ATOM 2208 N N . GLN A 1 265 ? 9.195 -44.938 -6.84 1 94.31 265 GLN A N 1
ATOM 2209 C CA . GLN A 1 265 ? 10.266 -43.938 -7.055 1 94.31 265 GLN A CA 1
ATOM 2210 C C . GLN A 1 265 ? 9.727 -42.531 -7.012 1 94.31 265 GLN A C 1
ATOM 2212 O O . GLN A 1 265 ? 10.336 -41.656 -6.406 1 94.31 265 GLN A O 1
ATOM 2217 N N . GLU A 1 266 ? 8.578 -42.312 -7.633 1 92.31 266 GLU A N 1
ATOM 2218 C CA . GLU A 1 266 ? 8.023 -40.969 -7.785 1 92.31 266 GLU A CA 1
ATOM 2219 C C . GLU A 1 266 ? 7.27 -40.562 -6.531 1 92.31 266 GLU A C 1
ATOM 2221 O O . GLU A 1 266 ? 7.266 -39.375 -6.176 1 92.31 266 GLU A O 1
ATOM 2226 N N . LYS A 1 267 ? 6.59 -41.469 -5.828 1 93.19 267 LYS A N 1
ATOM 2227 C CA . LYS A 1 267 ? 5.707 -41.125 -4.719 1 93.19 267 LYS A CA 1
ATOM 2228 C C . LYS A 1 267 ? 6.301 -41.562 -3.387 1 93.19 267 LYS A C 1
ATOM 2230 O O . LYS A 1 267 ? 5.734 -41.312 -2.324 1 93.19 267 LYS A O 1
ATOM 2235 N N . ASN A 1 268 ? 7.398 -42.25 -3.418 1 93 268 ASN A N 1
ATOM 2236 C CA . ASN A 1 268 ? 8.164 -42.719 -2.264 1 93 268 ASN A CA 1
ATOM 2237 C C . ASN A 1 268 ? 7.375 -43.75 -1.457 1 93 268 ASN A C 1
ATOM 2239 O O . ASN A 1 268 ? 7.609 -43.906 -0.258 1 93 268 ASN A O 1
ATOM 2243 N N . MET A 1 269 ? 6.355 -44.375 -2.039 1 93.75 269 MET A N 1
ATOM 2244 C CA . MET A 1 269 ? 5.574 -45.469 -1.458 1 93.75 269 MET A CA 1
ATOM 2245 C C . MET A 1 269 ? 4.863 -46.281 -2.545 1 93.75 269 MET A C 1
ATOM 2247 O O . MET A 1 269 ? 4.645 -45.781 -3.648 1 93.75 269 MET A O 1
ATOM 2251 N N . PRO A 1 270 ? 4.512 -47.469 -2.229 1 95.75 270 PRO A N 1
ATOM 2252 C CA . PRO A 1 270 ? 3.771 -48.25 -3.221 1 95.75 270 PRO A CA 1
ATOM 2253 C C . PRO A 1 270 ? 2.357 -47.75 -3.453 1 95.75 270 PRO A C 1
ATOM 2255 O O . PRO A 1 270 ? 1.781 -47.094 -2.572 1 95.75 270 PRO A O 1
ATOM 2258 N N . PRO A 1 271 ? 1.812 -48.062 -4.668 1 95.56 271 PRO A N 1
ATOM 2259 C CA . PRO A 1 271 ? 0.461 -47.594 -4.98 1 95.56 271 PRO A CA 1
ATOM 2260 C C . PRO A 1 271 ? -0.573 -48.031 -3.951 1 95.56 271 PRO A C 1
ATOM 2262 O O . PRO A 1 271 ? -1.479 -47.281 -3.605 1 95.56 271 PRO A O 1
ATOM 2265 N N . SER A 1 272 ? -0.439 -49.281 -3.523 1 94.12 272 SER A N 1
ATOM 2266 C CA . SER A 1 272 ? -1.396 -49.781 -2.549 1 94.12 272 SER A CA 1
ATOM 2267 C C . SER A 1 272 ? -1.35 -48.969 -1.252 1 94.12 272 SER A C 1
ATOM 2269 O O . SER A 1 272 ? -2.393 -48.625 -0.687 1 94.12 272 SER A O 1
ATOM 2271 N N . THR A 1 273 ? -0.199 -48.688 -0.79 1 94.31 273 THR A N 1
ATOM 2272 C CA . THR A 1 273 ? -0.012 -47.875 0.418 1 94.31 273 THR A CA 1
ATOM 2273 C C . THR A 1 273 ? -0.522 -46.469 0.212 1 94.31 273 THR A C 1
ATOM 2275 O O . THR A 1 273 ? -1.135 -45.875 1.109 1 94.31 273 THR A O 1
ATOM 2278 N N . PHE A 1 274 ? -0.22 -45.969 -0.965 1 93.44 274 PHE A N 1
ATOM 2279 C CA . PHE A 1 274 ? -0.671 -44.625 -1.318 1 93.44 274 PHE A CA 1
ATOM 2280 C C . PHE A 1 274 ? -2.188 -44.5 -1.203 1 93.44 274 PHE A C 1
ATOM 2282 O O . PHE A 1 274 ? -2.705 -43.531 -0.648 1 93.44 274 PHE A O 1
ATOM 2289 N N . ARG A 1 275 ? -2.898 -45.438 -1.698 1 91.31 275 ARG A N 1
ATOM 2290 C CA . ARG A 1 275 ? -4.355 -45.469 -1.671 1 91.31 275 ARG A CA 1
ATOM 2291 C C . ARG A 1 275 ? -4.875 -45.5 -0.239 1 91.31 275 ARG A C 1
ATOM 2293 O O . ARG A 1 275 ? -5.848 -44.844 0.097 1 91.31 275 ARG A O 1
ATOM 2300 N N . VAL A 1 276 ? -4.215 -46.25 0.592 1 88.38 276 VAL A N 1
ATOM 2301 C CA . VAL A 1 276 ? -4.648 -46.438 1.974 1 88.38 276 VAL A CA 1
ATOM 2302 C C . VAL A 1 276 ? -4.387 -45.156 2.766 1 88.38 276 VAL A C 1
ATOM 2304 O O . VAL A 1 276 ? -5.191 -44.781 3.619 1 88.38 276 VAL A O 1
ATOM 2307 N N . ASN A 1 277 ? -3.275 -44.531 2.508 1 85.94 277 ASN A N 1
ATOM 2308 C CA . ASN A 1 277 ? -2.855 -43.344 3.252 1 85.94 277 ASN A CA 1
ATOM 2309 C C . ASN A 1 277 ? -3.68 -42.125 2.871 1 85.94 277 ASN A C 1
ATOM 2311 O O . ASN A 1 277 ? -3.691 -41.125 3.596 1 85.94 277 ASN A O 1
ATOM 2315 N N . HIS A 1 278 ? -4.301 -42.219 1.754 1 79 278 HIS A N 1
ATOM 2316 C CA . HIS A 1 278 ? -5.094 -41.094 1.269 1 79 278 HIS A CA 1
ATOM 2317 C C . HIS A 1 278 ? -6.512 -41.531 0.919 1 79 278 HIS A C 1
ATOM 2319 O O . HIS A 1 278 ? -6.887 -41.531 -0.255 1 79 278 HIS A O 1
ATOM 2325 N N . PRO A 1 279 ? -7.176 -41.844 1.888 1 67.62 279 PRO A N 1
ATOM 2326 C CA . PRO A 1 279 ? -8.5 -42.438 1.615 1 67.62 279 PRO A CA 1
ATOM 2327 C C . PRO A 1 279 ? -9.422 -41.438 0.891 1 67.62 279 PRO A C 1
ATOM 2329 O O . PRO A 1 279 ? -9.281 -40.25 1.038 1 67.62 279 PRO A O 1
ATOM 2332 N N . LYS A 1 280 ? -10.203 -42.031 -0.065 1 64.56 280 LYS A N 1
ATOM 2333 C CA . LYS A 1 280 ? -11.188 -41.281 -0.841 1 64.56 280 LYS A CA 1
ATOM 2334 C C . LYS A 1 280 ? -11.977 -40.312 0.048 1 64.56 280 LYS A C 1
ATOM 2336 O O . LYS A 1 280 ? -12.305 -40.656 1.187 1 64.56 280 LYS A O 1
ATOM 2341 N N . LYS A 1 281 ? -11.844 -39.188 -0.304 1 54.25 281 LYS A N 1
ATOM 2342 C CA . LYS A 1 281 ? -12.766 -38.312 0.41 1 54.25 281 LYS A CA 1
ATOM 2343 C C . LYS A 1 281 ? -14.219 -38.719 0.161 1 54.25 281 LYS A C 1
ATOM 2345 O O . LYS A 1 281 ? -14.602 -39 -0.976 1 54.25 281 LYS A O 1
ATOM 2350 N N . PRO A 1 282 ? -15.078 -39.031 1.432 1 46.5 282 PRO A N 1
ATOM 2351 C CA . PRO A 1 282 ? -16.469 -39.438 1.261 1 46.5 282 PRO A CA 1
ATOM 2352 C C . PRO A 1 282 ? -17.234 -38.531 0.304 1 46.5 282 PRO A C 1
ATOM 2354 O O . PRO A 1 282 ? -16.891 -37.344 0.157 1 46.5 282 PRO A O 1
ATOM 2357 N N . MET B 1 1 ? 21.281 31.234 19.578 1 19.27 1 MET B N 1
ATOM 2358 C CA . MET B 1 1 ? 20.969 29.828 19.438 1 19.27 1 MET B CA 1
ATOM 2359 C C . MET B 1 1 ? 20.391 29.531 18.062 1 19.27 1 MET B C 1
ATOM 2361 O O . MET B 1 1 ? 19.484 30.219 17.594 1 19.27 1 MET B O 1
ATOM 2365 N N . LYS B 1 2 ? 21.078 28.812 17.141 1 26.78 2 LYS B N 1
ATOM 2366 C CA . LYS B 1 2 ? 20.859 28.562 15.719 1 26.78 2 LYS B CA 1
ATOM 2367 C C . LYS B 1 2 ? 19.5 27.922 15.477 1 26.78 2 LYS B C 1
ATOM 2369 O O . LYS B 1 2 ? 19.094 27.016 16.219 1 26.78 2 LYS B O 1
ATOM 2374 N N . PRO B 1 3 ? 18.609 28.625 14.906 1 26.64 3 PRO B N 1
ATOM 2375 C CA . PRO B 1 3 ? 17.359 27.969 14.492 1 26.64 3 PRO B CA 1
ATOM 2376 C C . PRO B 1 3 ? 17.594 26.594 13.898 1 26.64 3 PRO B C 1
ATOM 2378 O O . PRO B 1 3 ? 18.609 26.359 13.234 1 26.64 3 PRO B O 1
ATOM 2381 N N . SER B 1 4 ? 17.312 25.516 14.547 1 31.78 4 SER B N 1
ATOM 2382 C CA . SER B 1 4 ? 17.672 24.156 14.148 1 31.78 4 SER B CA 1
ATOM 2383 C C . SER B 1 4 ? 16.797 23.656 13.016 1 31.78 4 SER B C 1
ATOM 2385 O O . SER B 1 4 ? 15.578 23.859 13.031 1 31.78 4 SER B O 1
ATOM 2387 N N . LEU B 1 5 ? 17.125 23.906 11.828 1 35 5 LEU B N 1
ATOM 2388 C CA . LEU B 1 5 ? 16.547 23.188 10.703 1 35 5 LEU B CA 1
ATOM 2389 C C . LEU B 1 5 ? 16.109 21.781 11.109 1 35 5 LEU B C 1
ATOM 2391 O O . LEU B 1 5 ? 16.906 21.016 11.648 1 35 5 LEU B O 1
ATOM 2395 N N . GLU B 1 6 ? 14.836 21.734 11.344 1 42.09 6 GLU B N 1
ATOM 2396 C CA . GLU B 1 6 ? 14.477 20.344 11.594 1 42.09 6 GLU B CA 1
ATOM 2397 C C . GLU B 1 6 ? 14.977 19.438 10.477 1 42.09 6 GLU B C 1
ATOM 2399 O O . GLU B 1 6 ? 14.594 19.609 9.32 1 42.09 6 GLU B O 1
ATOM 2404 N N . GLN B 1 7 ? 16.188 19.266 10.43 1 42.25 7 GLN B N 1
ATOM 2405 C CA . GLN B 1 7 ? 16.781 18.375 9.438 1 42.25 7 GLN B CA 1
ATOM 2406 C C . GLN B 1 7 ? 16.109 17.016 9.453 1 42.25 7 GLN B C 1
ATOM 2408 O O . GLN B 1 7 ? 16.422 16.172 10.289 1 42.25 7 GLN B O 1
ATOM 2413 N N . ILE B 1 8 ? 14.898 16.969 9.156 1 42.44 8 ILE B N 1
ATOM 2414 C CA . ILE B 1 8 ? 14.211 15.688 9.039 1 42.44 8 ILE B CA 1
ATOM 2415 C C . ILE B 1 8 ? 14.992 14.773 8.102 1 42.44 8 ILE B C 1
ATOM 2417 O O . ILE B 1 8 ? 15.07 13.562 8.328 1 42.44 8 ILE B O 1
ATOM 2421 N N . SER B 1 9 ? 15.617 15.414 7.152 1 41.78 9 SER B N 1
ATOM 2422 C CA . SER B 1 9 ? 16.031 14.719 5.941 1 41.78 9 SER B CA 1
ATOM 2423 C C . SER B 1 9 ? 17.125 13.703 6.242 1 41.78 9 SER B C 1
ATOM 2425 O O . SER B 1 9 ? 17.172 12.625 5.641 1 41.78 9 SER B O 1
ATOM 2427 N N . LYS B 1 10 ? 18.188 14.195 7.008 1 45.09 10 LYS B N 1
ATOM 2428 C CA . LYS B 1 10 ? 19.406 13.406 6.891 1 45.09 10 LYS B CA 1
ATOM 2429 C C . LYS B 1 10 ? 19.234 12.031 7.535 1 45.09 10 LYS B C 1
ATOM 2431 O O . LYS B 1 10 ? 20.078 11.148 7.34 1 45.09 10 LYS B O 1
ATOM 2436 N N . VAL B 1 11 ? 18.484 12.055 8.516 1 41.59 11 VAL B N 1
ATOM 2437 C CA . VAL B 1 11 ? 18.578 10.859 9.352 1 41.59 11 VAL B CA 1
ATOM 2438 C C . VAL B 1 11 ? 17.938 9.672 8.633 1 41.59 11 VAL B C 1
ATOM 2440 O O . VAL B 1 11 ? 18.094 8.523 9.055 1 41.59 11 VAL B O 1
ATOM 2443 N N . TYR B 1 12 ? 16.969 9.875 7.621 1 50.84 12 TYR B N 1
ATOM 2444 C CA . TYR B 1 12 ? 16.219 8.641 7.391 1 50.84 12 TYR B CA 1
ATOM 2445 C C . TYR B 1 12 ? 16.609 8.016 6.051 1 50.84 12 TYR B C 1
ATOM 2447 O O . TYR B 1 12 ? 15.789 7.977 5.125 1 50.84 12 TYR B O 1
ATOM 2455 N N . GLU B 1 13 ? 17.859 7.922 5.766 1 57.94 13 GLU B N 1
ATOM 2456 C CA . GLU B 1 13 ? 18.422 7.414 4.52 1 57.94 13 GLU B CA 1
ATOM 2457 C C . GLU B 1 13 ? 17.766 6.098 4.113 1 57.94 13 GLU B C 1
ATOM 2459 O O . GLU B 1 13 ? 17.688 5.777 2.924 1 57.94 13 GLU B O 1
ATOM 2464 N N . PHE B 1 14 ? 16.703 5.609 4.973 1 77.38 14 PHE B N 1
ATOM 2465 C CA . PHE B 1 14 ? 16.266 4.297 4.512 1 77.38 14 PHE B CA 1
ATOM 2466 C C . PHE B 1 14 ? 14.758 4.141 4.688 1 77.38 14 PHE B C 1
ATOM 2468 O O . PHE B 1 14 ? 14.266 3.035 4.918 1 77.38 14 PHE B O 1
ATOM 2475 N N . LYS B 1 15 ? 14.102 5.402 4.691 1 91.12 15 LYS B N 1
ATOM 2476 C CA . LYS B 1 15 ? 12.648 5.32 4.789 1 91.12 15 LYS B CA 1
ATOM 2477 C C . LYS B 1 15 ? 11.977 6.188 3.73 1 91.12 15 LYS B C 1
ATOM 2479 O O . LYS B 1 15 ? 12.508 7.23 3.348 1 91.12 15 LYS B O 1
ATOM 2484 N N . SER B 1 16 ? 10.852 5.715 3.211 1 94.19 16 SER B N 1
ATOM 2485 C CA . SER B 1 16 ? 10.102 6.457 2.203 1 94.19 16 SER B CA 1
ATOM 2486 C C . SER B 1 16 ? 9.289 7.582 2.836 1 94.19 16 SER B C 1
ATOM 2488 O O . SER B 1 16 ? 8.836 8.492 2.141 1 94.19 16 SER B O 1
ATOM 2490 N N . PHE B 1 17 ? 9.078 7.516 4.176 1 95.75 17 PHE B N 1
ATOM 2491 C CA . PHE B 1 17 ? 8.297 8.492 4.93 1 95.75 17 PHE B CA 1
ATOM 2492 C C . PHE B 1 17 ? 8.734 8.523 6.391 1 95.75 17 PHE B C 1
ATOM 2494 O O . PHE B 1 17 ? 9.492 7.66 6.836 1 95.75 17 PHE B O 1
ATOM 2501 N N . HIS B 1 18 ? 8.289 9.578 7.082 1 94.56 18 HIS B N 1
ATOM 2502 C CA . HIS B 1 18 ? 8.625 9.734 8.492 1 94.56 18 HIS B CA 1
ATOM 2503 C C . HIS B 1 18 ? 7.371 9.875 9.344 1 94.56 18 HIS B C 1
ATOM 2505 O O . HIS B 1 18 ? 6.438 10.578 8.969 1 94.56 18 HIS B O 1
ATOM 2511 N N . PHE B 1 19 ? 7.371 9.07 10.383 1 96 19 PHE B N 1
ATOM 2512 C CA . PHE B 1 19 ? 6.34 9.18 11.414 1 96 19 PHE B CA 1
ATOM 2513 C C . PHE B 1 19 ? 6.938 9.648 12.734 1 96 19 PHE B C 1
ATOM 2515 O O . PHE B 1 19 ? 7.93 9.086 13.203 1 96 19 PHE B O 1
ATOM 2522 N N . LEU B 1 20 ? 6.301 10.711 13.266 1 93.94 20 LEU B N 1
ATOM 2523 C CA . LEU B 1 20 ? 6.789 11.289 14.516 1 93.94 20 LEU B CA 1
ATOM 2524 C C . LEU B 1 20 ? 5.66 11.406 15.539 1 93.94 20 LEU B C 1
ATOM 2526 O O . LEU B 1 20 ? 4.598 11.953 15.234 1 93.94 20 LEU B O 1
ATOM 2530 N N . LYS B 1 21 ? 5.84 10.797 16.656 1 95.06 21 LYS B N 1
ATOM 2531 C CA . LYS B 1 21 ? 4.98 11.031 17.812 1 95.06 21 LYS B CA 1
ATOM 2532 C C . LYS B 1 21 ? 5.613 12.023 18.781 1 95.06 21 LYS B C 1
ATOM 2534 O O . LYS B 1 21 ? 6.66 11.75 19.375 1 95.06 21 LYS B O 1
ATOM 2539 N N . LEU B 1 22 ? 5 13.148 18.922 1 93.75 22 LEU B N 1
ATOM 2540 C CA . LEU B 1 22 ? 5.477 14.195 19.828 1 93.75 22 LEU B CA 1
ATOM 2541 C C . LEU B 1 22 ? 4.723 14.156 21.156 1 93.75 22 LEU B C 1
ATOM 2543 O O . LEU B 1 22 ? 3.49 14.219 21.172 1 93.75 22 LEU B O 1
ATOM 2547 N N . GLU B 1 23 ? 5.391 13.914 22.172 1 94.19 23 GLU B N 1
ATOM 2548 C CA . GLU B 1 23 ? 4.871 14.016 23.531 1 94.19 23 GLU B CA 1
ATOM 2549 C C . GLU B 1 23 ? 5.695 15 24.359 1 94.19 23 GLU B C 1
ATOM 2551 O O . GLU B 1 23 ? 6.762 14.648 24.859 1 94.19 23 GLU B O 1
ATOM 2556 N N . ILE B 1 24 ? 5.137 16.203 24.469 1 93.5 24 ILE B N 1
ATOM 2557 C CA . ILE B 1 24 ? 5.883 17.281 25.094 1 93.5 24 ILE B CA 1
ATOM 2558 C C . ILE B 1 24 ? 4.949 18.125 25.953 1 93.5 24 ILE B C 1
ATOM 2560 O O . ILE B 1 24 ? 3.725 18 25.859 1 93.5 24 ILE B O 1
ATOM 2564 N N . GLU B 1 25 ? 5.516 18.922 26.781 1 93.25 25 GLU B N 1
ATOM 2565 C CA . GLU B 1 25 ? 4.727 19.734 27.703 1 93.25 25 GLU B CA 1
ATOM 2566 C C . GLU B 1 25 ? 3.945 20.812 26.953 1 93.25 25 GLU B C 1
ATOM 2568 O O . GLU B 1 25 ? 2.812 21.125 27.328 1 93.25 25 GLU B O 1
ATOM 2573 N N . ALA B 1 26 ? 4.59 21.375 25.938 1 92.81 26 ALA B N 1
ATOM 2574 C CA . ALA B 1 26 ? 3.963 22.422 25.141 1 92.81 26 ALA B CA 1
ATOM 2575 C C . ALA B 1 26 ? 4.535 22.453 23.719 1 92.81 26 ALA B C 1
ATOM 2577 O O . ALA B 1 26 ? 5.75 22.375 23.531 1 92.81 26 ALA B O 1
ATOM 2578 N N . PHE B 1 27 ? 3.613 22.484 22.75 1 92.81 27 PHE B N 1
ATOM 2579 C CA . PHE B 1 27 ? 4.086 22.703 21.391 1 92.81 27 PHE B CA 1
ATOM 2580 C C . PHE B 1 27 ? 4.688 24.109 21.25 1 92.81 27 PHE B C 1
ATOM 2582 O O . PHE B 1 27 ? 3.994 25.109 21.453 1 92.81 27 PHE B O 1
ATOM 2589 N N . PRO B 1 28 ? 5.957 24.172 20.891 1 88.88 28 PRO B N 1
ATOM 2590 C CA . PRO B 1 28 ? 6.559 25.5 20.75 1 88.88 28 PRO B CA 1
ATOM 2591 C C . PRO B 1 28 ? 6.16 26.203 19.453 1 88.88 28 PRO B C 1
ATOM 2593 O O . PRO B 1 28 ? 5.84 25.531 18.469 1 88.88 28 PRO B O 1
ATOM 2596 N N . HIS B 1 29 ? 6.145 27.516 19.516 1 87.81 29 HIS B N 1
ATOM 2597 C CA . HIS B 1 29 ? 5.996 28.266 18.266 1 87.81 29 HIS B CA 1
ATOM 2598 C C . HIS B 1 29 ? 7.254 28.156 17.406 1 87.81 29 HIS B C 1
ATOM 2600 O O . HIS B 1 29 ? 8.25 28.828 17.688 1 87.81 29 HIS B O 1
ATOM 2606 N N . LEU B 1 30 ? 7.184 27.359 16.453 1 84.75 30 LEU B N 1
ATOM 2607 C CA . LEU B 1 30 ? 8.281 27.188 15.516 1 84.75 30 LEU B CA 1
ATOM 2608 C C . LEU B 1 30 ? 7.789 27.25 14.07 1 84.75 30 LEU B C 1
ATOM 2610 O O . LEU B 1 30 ? 7.492 26.219 13.469 1 84.75 30 LEU B O 1
ATOM 2614 N N . TRP B 1 31 ? 7.828 28.469 13.57 1 85.44 31 TRP B N 1
ATOM 2615 C CA . TRP B 1 31 ? 7.398 28.703 12.195 1 85.44 31 TRP B CA 1
ATOM 2616 C C . TRP B 1 31 ? 8.391 28.094 11.203 1 85.44 31 TRP B C 1
ATOM 2618 O O . TRP B 1 31 ? 9.586 28.391 11.25 1 85.44 31 TRP B O 1
ATOM 2628 N N . HIS B 1 32 ? 7.914 27.172 10.328 1 85.5 32 HIS B N 1
ATOM 2629 C CA . HIS B 1 32 ? 8.812 26.5 9.406 1 85.5 32 HIS B CA 1
ATOM 2630 C C . HIS B 1 32 ? 8.062 26 8.172 1 85.5 32 HIS B C 1
ATOM 2632 O O . HIS B 1 32 ? 6.844 26.125 8.094 1 85.5 32 HIS B O 1
ATOM 2638 N N . TYR B 1 33 ? 8.805 25.625 7.148 1 86.31 33 TYR B N 1
ATOM 2639 C CA . TYR B 1 33 ? 8.289 24.984 5.941 1 86.31 33 TYR B CA 1
ATOM 2640 C C . TYR B 1 33 ? 9.227 23.891 5.461 1 86.31 33 TYR B C 1
ATOM 2642 O O . TYR B 1 33 ? 10.383 23.812 5.895 1 86.31 33 TYR B O 1
ATOM 2650 N N . HIS B 1 34 ? 8.773 22.984 4.656 1 87.62 34 HIS B N 1
ATOM 2651 C CA . HIS B 1 34 ? 9.555 21.891 4.074 1 87.62 34 HIS B CA 1
ATOM 2652 C C . HIS B 1 34 ? 8.859 21.312 2.846 1 87.62 34 HIS B C 1
ATOM 2654 O O . HIS B 1 34 ? 7.664 21.547 2.637 1 87.62 34 HIS B O 1
ATOM 2660 N N . PRO B 1 35 ? 9.672 20.625 2.014 1 90.94 35 PRO B N 1
ATOM 2661 C CA . PRO B 1 35 ? 9.109 20.109 0.761 1 90.94 35 PRO B CA 1
ATOM 2662 C C . PRO B 1 35 ? 8.234 18.875 0.97 1 90.94 35 PRO B C 1
ATOM 2664 O O . PRO B 1 35 ? 7.543 18.438 0.045 1 90.94 35 PRO B O 1
ATOM 2667 N N . GLU B 1 36 ? 8.188 18.312 2.094 1 94.12 36 GLU B N 1
ATOM 2668 C CA . GLU B 1 36 ? 7.371 17.141 2.367 1 94.12 36 GLU B CA 1
ATOM 2669 C C . GLU B 1 36 ? 5.914 17.516 2.607 1 94.12 36 GLU B C 1
ATOM 2671 O O . GLU B 1 36 ? 5.629 18.594 3.148 1 94.12 36 GLU B O 1
ATOM 2676 N N . ILE B 1 37 ? 5.035 16.656 2.176 1 97.38 37 ILE B N 1
ATOM 2677 C CA . ILE B 1 37 ? 3.656 16.719 2.65 1 97.38 37 ILE B CA 1
ATOM 2678 C C . ILE B 1 37 ? 3.609 16.375 4.141 1 97.38 37 ILE B C 1
ATOM 2680 O O . ILE B 1 37 ? 4.383 15.547 4.621 1 97.38 37 ILE B O 1
ATOM 2684 N N . GLU B 1 38 ? 2.746 17.078 4.855 1 97.69 38 GLU B N 1
ATOM 2685 C CA . GLU B 1 38 ? 2.67 16.812 6.289 1 97.69 38 GLU B CA 1
ATOM 2686 C C . GLU B 1 38 ? 1.224 16.625 6.738 1 97.69 38 GLU B C 1
ATOM 2688 O O . GLU B 1 38 ? 0.359 17.438 6.418 1 97.69 38 GLU B O 1
ATOM 2693 N N . LEU B 1 39 ? 0.893 15.477 7.312 1 98.69 39 LEU B N 1
ATOM 2694 C CA . LEU B 1 39 ? -0.359 15.227 8.023 1 98.69 39 LEU B CA 1
ATOM 2695 C C . LEU B 1 39 ? -0.159 15.32 9.531 1 98.69 39 LEU B C 1
ATOM 2697 O O . LEU B 1 39 ? 0.701 14.633 10.086 1 98.69 39 LEU B O 1
ATOM 2701 N N . THR B 1 40 ? -0.917 16.156 10.219 1 98.44 40 THR B N 1
ATOM 2702 C CA . THR B 1 40 ? -0.773 16.375 11.648 1 98.44 40 THR B CA 1
ATOM 2703 C C . THR B 1 40 ? -2.086 16.094 12.375 1 98.44 40 THR B C 1
ATOM 2705 O O . THR B 1 40 ? -3.139 16.609 11.984 1 98.44 40 THR B O 1
ATOM 2708 N N . TYR B 1 41 ? -2.023 15.273 13.352 1 98.56 41 TYR B N 1
ATOM 2709 C CA . TYR B 1 41 ? -3.156 14.961 14.219 1 98.56 41 TYR B CA 1
ATOM 2710 C C . TYR B 1 41 ? -2.842 15.297 15.672 1 98.56 41 TYR B C 1
ATOM 2712 O O . TYR B 1 41 ? -1.867 14.797 16.234 1 98.56 41 TYR B O 1
ATOM 2720 N N . ILE B 1 42 ? -3.67 16.156 16.312 1 97.5 42 ILE B N 1
ATOM 2721 C CA . ILE B 1 42 ? -3.486 16.5 17.703 1 97.5 42 ILE B CA 1
ATOM 2722 C C . ILE B 1 42 ? -4.312 15.562 18.594 1 97.5 42 ILE B C 1
ATOM 2724 O O . ILE B 1 42 ? -5.539 15.68 18.641 1 97.5 42 ILE B O 1
ATOM 2728 N N . LYS B 1 43 ? -3.605 14.695 19.234 1 96.31 43 LYS B N 1
ATOM 2729 C CA . LYS B 1 43 ? -4.258 13.75 20.141 1 96.31 43 LYS B CA 1
ATOM 2730 C C . LYS B 1 43 ? -4.602 14.398 21.469 1 96.31 43 LYS B C 1
ATOM 2732 O O . LYS B 1 43 ? -5.668 14.148 22.031 1 96.31 43 LYS B O 1
ATOM 2737 N N . LYS B 1 44 ? -3.654 15.164 21.984 1 95.75 44 LYS B N 1
ATOM 2738 C CA . LYS B 1 44 ? -3.82 15.93 23.219 1 95.75 44 LYS B CA 1
ATOM 2739 C C . LYS B 1 44 ? -3.195 17.312 23.094 1 95.75 44 LYS B C 1
ATOM 2741 O O . LYS B 1 44 ? -2.064 17.453 22.625 1 95.75 44 LYS B O 1
ATOM 2746 N N . GLY B 1 45 ? -4.016 18.281 23.531 1 94 45 GLY B N 1
ATOM 2747 C CA . GLY B 1 45 ? -3.488 19.641 23.547 1 94 45 GLY B CA 1
ATOM 2748 C C . GLY B 1 45 ? -4.387 20.625 22.828 1 94 45 GLY B C 1
ATOM 2749 O O . GLY B 1 45 ? -5.324 20.234 22.125 1 94 45 GLY B O 1
ATOM 2750 N N . ARG B 1 46 ? -4.18 21.906 23.125 1 93.38 46 ARG B N 1
ATOM 2751 C CA . ARG B 1 46 ? -4.898 23 22.469 1 93.38 46 ARG B CA 1
ATOM 2752 C C . ARG B 1 46 ? -4 24.219 22.297 1 93.38 46 ARG B C 1
ATOM 2754 O O . ARG B 1 46 ? -2.998 24.359 23 1 93.38 46 ARG B O 1
ATOM 2761 N N . GLY B 1 47 ? -4.32 25.031 21.359 1 93.38 47 GLY B N 1
ATOM 2762 C CA . GLY B 1 47 ? -3.547 26.234 21.078 1 93.38 47 GLY B CA 1
ATOM 2763 C C . GLY B 1 47 ? -3.934 26.906 19.781 1 93.38 47 GLY B C 1
ATOM 2764 O O . GLY B 1 47 ? -5.117 26.969 19.438 1 93.38 47 GLY B O 1
ATOM 2765 N N . ILE B 1 48 ? -2.934 27.547 19.188 1 93.19 48 ILE B N 1
ATOM 2766 C CA . ILE B 1 48 ? -3.145 28.25 17.922 1 93.19 48 ILE B CA 1
ATOM 2767 C C . ILE B 1 48 ? -2.293 27.625 16.828 1 93.19 48 ILE B C 1
ATOM 2769 O O . ILE B 1 48 ? -1.111 27.344 17.031 1 93.19 48 ILE B O 1
ATOM 2773 N N . ARG B 1 49 ? -2.926 27.312 15.727 1 94.44 49 ARG B N 1
ATOM 2774 C CA . ARG B 1 49 ? -2.148 26.891 14.57 1 94.44 49 ARG B CA 1
ATOM 2775 C C . ARG B 1 49 ? -2.047 28 13.539 1 94.44 49 ARG B C 1
ATOM 2777 O O . ARG B 1 49 ? -3.014 28.734 13.312 1 94.44 49 ARG B O 1
ATOM 2784 N N . TYR B 1 50 ? -0.834 28.203 13.086 1 91 50 TYR B N 1
ATOM 2785 C CA . TYR B 1 50 ? -0.479 29.141 12.031 1 91 50 TYR B CA 1
ATOM 2786 C C . TYR B 1 50 ? -0.185 28.422 10.727 1 91 50 TYR B C 1
ATOM 2788 O O . TYR B 1 50 ? 0.806 27.688 10.617 1 91 50 TYR B O 1
ATOM 2796 N N . ILE B 1 51 ? -1.079 28.625 9.758 1 92.25 51 ILE B N 1
ATOM 2797 C CA . ILE B 1 51 ? -0.89 27.969 8.461 1 92.25 51 ILE B CA 1
ATOM 2798 C C . ILE B 1 51 ? -1.041 29 7.344 1 92.25 51 ILE B C 1
ATOM 2800 O O . ILE B 1 51 ? -2.125 29.562 7.145 1 92.25 51 ILE B O 1
ATOM 2804 N N . GLY B 1 52 ? 0.055 29.141 6.605 1 87.94 52 GLY B N 1
ATOM 2805 C CA . GLY B 1 52 ? 0.009 30.203 5.613 1 87.94 52 GLY B CA 1
ATOM 2806 C C . GLY B 1 52 ? -0.342 31.562 6.203 1 87.94 52 GLY B C 1
ATOM 2807 O O . GLY B 1 52 ? 0.36 32.062 7.086 1 87.94 52 GLY B O 1
ATOM 2808 N N . ASP B 1 53 ? -1.465 32.062 5.77 1 85.56 53 ASP B N 1
ATOM 2809 C CA . ASP B 1 53 ? -1.891 33.375 6.258 1 85.56 53 ASP B CA 1
ATOM 2810 C C . ASP B 1 53 ? -3.021 33.25 7.273 1 85.56 53 ASP B C 1
ATOM 2812 O O . ASP B 1 53 ? -3.637 34.219 7.66 1 85.56 53 ASP B O 1
ATOM 2816 N N . GLN B 1 54 ? -3.252 32.062 7.664 1 89.62 54 GLN B N 1
ATOM 2817 C CA . GLN B 1 54 ? -4.391 31.828 8.547 1 89.62 54 GLN B CA 1
ATOM 2818 C C . GLN B 1 54 ? -3.934 31.547 9.977 1 89.62 54 GLN B C 1
ATOM 2820 O O . GLN B 1 54 ? -2.902 30.891 10.188 1 89.62 54 GLN B O 1
ATOM 2825 N N . ILE B 1 55 ? -4.652 32.094 10.922 1 91.06 55 ILE B N 1
ATOM 2826 C CA . ILE B 1 55 ? -4.477 31.891 12.359 1 91.06 55 ILE B CA 1
ATOM 2827 C C . ILE B 1 55 ? -5.758 31.328 12.961 1 91.06 55 ILE B C 1
ATOM 2829 O O . ILE B 1 55 ? -6.801 31.984 12.945 1 91.06 55 ILE B O 1
ATOM 2833 N N . GLU B 1 56 ? -5.66 30.094 13.5 1 92.12 56 GLU B N 1
ATOM 2834 C CA . GLU B 1 56 ? -6.871 29.469 14.016 1 92.12 56 GLU B CA 1
ATOM 2835 C C . GLU B 1 56 ? -6.57 28.641 15.273 1 92.12 56 GLU B C 1
ATOM 2837 O O . GLU B 1 56 ? -5.496 28.062 15.391 1 92.12 56 GLU B O 1
ATOM 2842 N N . SER B 1 57 ? -7.531 28.641 16.125 1 92.5 57 SER B N 1
ATOM 2843 C CA . SER B 1 57 ? -7.402 27.781 17.297 1 92.5 57 SER B CA 1
ATOM 2844 C C . SER B 1 57 ? -7.477 26.312 16.922 1 92.5 57 SER B C 1
ATOM 2846 O O . SER B 1 57 ? -8.141 25.953 15.953 1 92.5 57 SER B O 1
ATOM 2848 N N . PHE B 1 58 ? -6.762 25.453 17.688 1 94.25 58 PHE B N 1
ATOM 2849 C CA . PHE B 1 58 ? -6.902 24 17.562 1 94.25 58 PHE B CA 1
ATOM 2850 C C . PHE B 1 58 ? -7.133 23.359 18.922 1 94.25 58 PHE B C 1
ATOM 2852 O O . PHE B 1 58 ? -6.859 23.969 19.953 1 94.25 58 PHE B O 1
ATOM 2859 N N . GLU B 1 59 ? -7.719 22.203 18.938 1 93.06 59 GLU B N 1
ATOM 2860 C CA . GLU B 1 59 ? -7.926 21.375 20.125 1 93.06 59 GLU B CA 1
ATOM 2861 C C . GLU B 1 59 ? -7.758 19.906 19.797 1 93.06 59 GLU B C 1
ATOM 2863 O O . GLU B 1 59 ? -7.402 19.547 18.672 1 93.06 59 GLU B O 1
ATOM 2868 N N . GLU B 1 60 ? -7.98 19.047 20.781 1 94.69 60 GLU B N 1
ATOM 2869 C CA . GLU B 1 60 ? -7.918 17.609 20.578 1 94.69 60 GLU B CA 1
ATOM 2870 C C . GLU B 1 60 ? -8.797 17.172 19.406 1 94.69 60 GLU B C 1
ATOM 2872 O O . GLU B 1 60 ? -9.938 17.625 19.281 1 94.69 60 GLU B O 1
ATOM 2877 N N . GLY B 1 61 ? -8.172 16.375 18.469 1 95.88 61 GLY B N 1
ATOM 2878 C CA . GLY B 1 61 ? -8.906 15.914 17.312 1 95.88 61 GLY B CA 1
ATOM 2879 C C . GLY B 1 61 ? -8.602 16.703 16.047 1 95.88 61 GLY B C 1
ATOM 2880 O O . GLY B 1 61 ? -9.039 16.328 14.961 1 95.88 61 GLY B O 1
ATOM 2881 N N . ASP B 1 62 ? -7.84 17.766 16.234 1 96.88 62 ASP B N 1
ATOM 2882 C CA . ASP B 1 62 ? -7.461 18.578 15.086 1 96.88 62 ASP B CA 1
ATOM 2883 C C . ASP B 1 62 ? -6.656 17.766 14.078 1 96.88 62 ASP B C 1
ATOM 2885 O O . ASP B 1 62 ? -5.59 17.234 14.406 1 96.88 62 ASP B O 1
ATOM 2889 N N . LEU B 1 63 ? -7.164 17.594 12.812 1 98.69 63 LEU B N 1
ATOM 2890 C CA . LEU B 1 63 ? -6.52 16.844 11.734 1 98.69 63 LEU B CA 1
ATOM 2891 C C . LEU B 1 63 ? -6.332 17.734 10.5 1 98.69 63 LEU B C 1
ATOM 2893 O O . LEU B 1 63 ? -7.309 18.219 9.938 1 98.69 63 LEU B O 1
ATOM 2897 N N . VAL B 1 64 ? -5.062 17.922 10.117 1 98.75 64 VAL B N 1
ATOM 2898 C CA . VAL B 1 64 ? -4.738 18.875 9.055 1 98.75 64 VAL B CA 1
ATOM 2899 C C . VAL B 1 64 ? -3.723 18.25 8.102 1 98.75 64 VAL B C 1
ATOM 2901 O O . VAL B 1 64 ? -2.764 17.609 8.539 1 98.75 64 VAL B O 1
ATOM 2904 N N . LEU B 1 65 ? -3.951 18.375 6.844 1 98.75 65 LEU B N 1
ATOM 2905 C CA . LEU B 1 65 ? -3.035 17.953 5.785 1 98.75 65 LEU B CA 1
ATOM 2906 C C . LEU B 1 65 ? -2.438 19.172 5.074 1 98.75 65 LEU B C 1
ATOM 2908 O O . LEU B 1 65 ? -3.172 20.016 4.57 1 98.75 65 LEU B O 1
ATOM 2912 N N . LEU B 1 66 ? -1.108 19.25 5.09 1 97.38 66 LEU B N 1
ATOM 2913 C CA . LEU B 1 66 ? -0.412 20.391 4.508 1 97.38 66 LEU B CA 1
ATOM 2914 C C . LEU B 1 66 ? 0.358 19.984 3.258 1 97.38 66 LEU B C 1
ATOM 2916 O O . LEU B 1 66 ? 1.083 18.984 3.27 1 97.38 66 LEU B O 1
ATOM 2920 N N . GLY B 1 67 ? 0.193 20.766 2.184 1 95.44 67 GLY B N 1
ATOM 2921 C CA . GLY B 1 67 ? 0.965 20.531 0.974 1 95.44 67 GLY B CA 1
ATOM 2922 C C . GLY B 1 67 ? 2.412 20.969 1.096 1 95.44 67 GLY B C 1
ATOM 2923 O O . GLY B 1 67 ? 2.836 21.453 2.152 1 95.44 67 GLY B O 1
ATOM 2924 N N . GLU B 1 68 ? 3.158 20.734 0.024 1 92.69 68 GLU B N 1
ATOM 2925 C CA . GLU B 1 68 ? 4.586 21.047 -0.015 1 92.69 68 GLU B CA 1
ATOM 2926 C C . GLU B 1 68 ? 4.84 22.531 0.231 1 92.69 68 GLU B C 1
ATOM 2928 O O . GLU B 1 68 ? 4.121 23.375 -0.292 1 92.69 68 GLU B O 1
ATOM 2933 N N . ASN B 1 69 ? 5.754 22.766 1.147 1 88.06 69 ASN B N 1
ATOM 2934 C CA . ASN B 1 69 ? 6.344 24.094 1.372 1 88.06 69 ASN B CA 1
ATOM 2935 C C . ASN B 1 69 ? 5.324 25.062 1.951 1 88.06 69 ASN B C 1
ATOM 2937 O O . ASN B 1 69 ? 5.523 26.281 1.899 1 88.06 69 ASN B O 1
ATOM 2941 N N . LEU B 1 70 ? 4.227 24.641 2.428 1 89.69 70 LEU B N 1
ATOM 2942 C CA . LEU B 1 70 ? 3.273 25.5 3.131 1 89.69 70 LEU B CA 1
ATOM 2943 C C . LEU B 1 70 ? 3.77 25.828 4.535 1 89.69 70 LEU B C 1
ATOM 2945 O O . LEU B 1 70 ? 3.859 24.938 5.391 1 89.69 70 LEU B O 1
ATOM 2949 N N . PRO B 1 71 ? 4.109 27.047 4.801 1 88.56 71 PRO B N 1
ATOM 2950 C CA . PRO B 1 71 ? 4.609 27.422 6.125 1 88.56 71 PRO B CA 1
ATOM 2951 C C . PRO B 1 71 ? 3.576 27.188 7.227 1 88.56 71 PRO B C 1
ATOM 2953 O O . PRO B 1 71 ? 2.385 27.438 7.023 1 88.56 71 PRO B O 1
ATOM 2956 N N . HIS B 1 72 ? 4.07 26.656 8.398 1 91.44 72 HIS B N 1
ATOM 2957 C CA . HIS B 1 72 ? 3.107 26.312 9.43 1 91.44 72 HIS B CA 1
ATOM 2958 C C . HIS B 1 72 ? 3.785 26.172 10.789 1 91.44 72 HIS B C 1
ATOM 2960 O O . HIS B 1 72 ? 5.016 26.094 10.875 1 91.44 72 HIS B O 1
ATOM 2966 N N . THR B 1 73 ? 2.969 26.297 11.797 1 91.5 73 THR B N 1
ATOM 2967 C CA . THR B 1 73 ? 3.35 25.938 13.164 1 91.5 73 THR B CA 1
ATOM 2968 C C . THR B 1 73 ? 2.115 25.734 14.039 1 91.5 73 THR B C 1
ATOM 2970 O O . THR B 1 73 ? 1.057 26.312 13.758 1 91.5 73 THR B O 1
ATOM 2973 N N . TRP B 1 74 ? 2.205 24.781 14.898 1 94.62 74 TRP B N 1
ATOM 2974 C CA . TRP B 1 74 ? 1.281 24.641 16.016 1 94.62 74 TRP B CA 1
ATOM 2975 C C . TRP B 1 74 ? 1.928 25.125 17.312 1 94.62 74 TRP B C 1
ATOM 2977 O O . TRP B 1 74 ? 3.059 24.734 17.625 1 94.62 74 TRP B O 1
ATOM 2987 N N . ALA B 1 75 ? 1.249 25.953 18.031 1 92.62 75 ALA B N 1
ATOM 2988 C CA . ALA B 1 75 ? 1.789 26.422 19.297 1 92.62 75 ALA B CA 1
ATOM 2989 C C . ALA B 1 75 ? 0.745 26.328 20.406 1 92.62 75 ALA B C 1
ATOM 2991 O O . ALA B 1 75 ? -0.391 26.781 20.234 1 92.62 75 ALA B O 1
ATOM 2992 N N . THR B 1 76 ? 1.191 25.75 21.531 1 92.69 76 THR B N 1
ATOM 2993 C CA . THR B 1 76 ? 0.306 25.641 22.688 1 92.69 76 THR B CA 1
ATOM 2994 C C . THR B 1 76 ? -0.066 27.016 23.219 1 92.69 76 THR B C 1
ATOM 2996 O O . THR B 1 76 ? 0.784 27.906 23.312 1 92.69 76 THR B O 1
ATOM 2999 N N . GLN B 1 77 ? -1.307 27.156 23.531 1 87.5 77 GLN B N 1
ATOM 3000 C CA . GLN B 1 77 ? -1.79 28.391 24.125 1 87.5 77 GLN B CA 1
ATOM 3001 C C . GLN B 1 77 ? -3 28.141 25.031 1 87.5 77 GLN B C 1
ATOM 3003 O O . GLN B 1 77 ? -3.859 27.328 24.703 1 87.5 77 GLN B O 1
ATOM 3008 N N . GLY B 1 78 ? -3.051 28.922 26.125 1 80.62 78 GLY B N 1
ATOM 3009 C CA . GLY B 1 78 ? -4.184 28.844 27.047 1 80.62 78 GLY B CA 1
ATOM 3010 C C . GLY B 1 78 ? -4.07 27.719 28.047 1 80.62 78 GLY B C 1
ATOM 3011 O O . GLY B 1 78 ? -3.059 27.016 28.078 1 80.62 78 GLY B O 1
ATOM 3012 N N . GLU B 1 79 ? -5.059 27.609 28.875 1 81.62 79 GLU B N 1
ATOM 3013 C CA . GLU B 1 79 ? -5.098 26.562 29.891 1 81.62 79 GLU B CA 1
ATOM 3014 C C . GLU B 1 79 ? -5.23 25.172 29.25 1 81.62 79 GLU B C 1
ATOM 3016 O O . GLU B 1 79 ? -5.965 25 28.281 1 81.62 79 GLU B O 1
ATOM 3021 N N . GLN B 1 80 ? -4.418 24.266 29.797 1 86.44 80 GLN B N 1
ATOM 3022 C CA . GLN B 1 80 ? -4.418 22.906 29.25 1 86.44 80 GLN B CA 1
ATOM 3023 C C . GLN B 1 80 ? -5.094 21.938 30.203 1 86.44 80 GLN B C 1
ATOM 3025 O O . GLN B 1 80 ? -5.043 22.109 31.422 1 86.44 80 GLN B O 1
ATOM 3030 N N . ASP B 1 81 ? -5.688 20.938 29.609 1 82.75 81 ASP B N 1
ATOM 3031 C CA . ASP B 1 81 ? -6.34 19.906 30.406 1 82.75 81 ASP B CA 1
ATOM 3032 C C . ASP B 1 81 ? -5.336 18.844 30.875 1 82.75 81 ASP B C 1
ATOM 3034 O O . ASP B 1 81 ? -5.605 18.094 31.812 1 82.75 81 ASP B O 1
ATOM 3038 N N . THR B 1 82 ? -4.273 18.781 30.156 1 85.19 82 THR B N 1
ATOM 3039 C CA . THR B 1 82 ? -3.26 17.781 30.469 1 85.19 82 THR B CA 1
ATOM 3040 C C . THR B 1 82 ? -1.876 18.406 30.547 1 85.19 82 THR B C 1
ATOM 3042 O O . THR B 1 82 ? -1.65 19.484 30 1 85.19 82 THR B O 1
ATOM 3045 N N . ASP B 1 83 ? -1.032 17.766 31.266 1 87.06 83 ASP B N 1
ATOM 3046 C CA . ASP B 1 83 ? 0.336 18.234 31.422 1 87.06 83 ASP B CA 1
ATOM 3047 C C . ASP B 1 83 ? 1.151 18 30.156 1 87.06 83 ASP B C 1
ATOM 3049 O O . ASP B 1 83 ? 2.059 18.766 29.828 1 87.06 83 ASP B O 1
ATOM 3053 N N . LEU B 1 84 ? 0.75 16.859 29.531 1 93.12 84 LEU B N 1
ATOM 3054 C CA . LEU B 1 84 ? 1.486 16.531 28.312 1 93.12 84 LEU B CA 1
ATOM 3055 C C . LEU B 1 84 ? 0.596 16.656 27.094 1 93.12 84 LEU B C 1
ATOM 3057 O O . LEU B 1 84 ? -0.571 16.266 27.109 1 93.12 84 LEU B O 1
ATOM 3061 N N . GLN B 1 85 ? 1.136 17.359 26.141 1 94.69 85 GLN B N 1
ATOM 3062 C CA . GLN B 1 85 ? 0.503 17.438 24.828 1 94.69 85 GLN B CA 1
ATOM 3063 C C . GLN B 1 85 ? 1.029 16.344 23.906 1 94.69 85 GLN B C 1
ATOM 3065 O O . GLN B 1 85 ? 2.152 15.859 24.078 1 94.69 85 GLN B O 1
ATOM 3070 N N . CYS B 1 86 ? 0.155 15.867 22.984 1 96.44 86 CYS B N 1
ATOM 3071 C CA . CYS B 1 86 ? 0.539 14.773 22.094 1 96.44 86 CYS B CA 1
ATOM 3072 C C . CYS B 1 86 ? 0.107 15.055 20.672 1 96.44 86 CYS B C 1
ATOM 3074 O O . CYS B 1 86 ? -1.072 15.297 20.406 1 96.44 86 CYS B O 1
ATOM 3076 N N . GLY B 1 87 ? 1.021 15.094 19.766 1 96.88 87 GLY B N 1
ATOM 3077 C CA . GLY B 1 87 ? 0.768 15.227 18.328 1 96.88 87 GLY B CA 1
ATOM 3078 C C . GLY B 1 87 ? 1.372 14.102 17.516 1 96.88 87 GLY B C 1
ATOM 3079 O O . GLY B 1 87 ? 2.48 13.641 17.797 1 96.88 87 GLY B O 1
ATOM 3080 N N . LEU B 1 88 ? 0.654 13.562 16.547 1 97.94 88 LEU B N 1
ATOM 3081 C CA . LEU B 1 88 ? 1.142 12.586 15.57 1 97.94 88 LEU B CA 1
ATOM 3082 C C . LEU B 1 88 ? 1.359 13.242 14.211 1 97.94 88 LEU B C 1
ATOM 3084 O O . LEU B 1 88 ? 0.449 13.875 13.664 1 97.94 88 LEU B O 1
ATOM 3088 N N . VAL B 1 89 ? 2.572 13.109 13.695 1 97.81 89 VAL B N 1
ATOM 3089 C CA . VAL B 1 89 ? 2.945 13.828 12.477 1 97.81 89 VAL B CA 1
ATOM 3090 C C . VAL B 1 89 ? 3.455 12.836 11.43 1 97.81 89 VAL B C 1
ATOM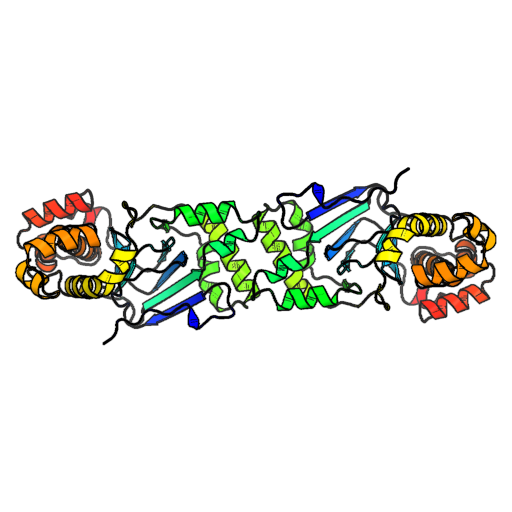 3092 O O . VAL B 1 89 ? 4.328 12.016 11.719 1 97.81 89 VAL B O 1
ATOM 3095 N N . PHE B 1 90 ? 2.883 12.844 10.258 1 97.75 90 PHE B N 1
ATOM 3096 C CA . PHE B 1 90 ? 3.316 12.086 9.094 1 97.75 90 PHE B CA 1
ATOM 3097 C C . PHE B 1 90 ? 3.945 13.008 8.055 1 97.75 90 PHE B C 1
ATOM 3099 O O . PHE B 1 90 ? 3.322 13.977 7.617 1 97.75 90 PHE B O 1
ATOM 3106 N N . GLN B 1 91 ? 5.18 12.766 7.66 1 97.19 91 GLN B N 1
ATOM 3107 C CA . GLN B 1 91 ? 5.855 13.539 6.625 1 97.19 91 GLN B CA 1
ATOM 3108 C C . GLN B 1 91 ? 6.352 12.633 5.5 1 97.19 91 GLN B C 1
ATOM 3110 O O . GLN B 1 91 ? 6.98 11.609 5.758 1 97.19 91 GLN B O 1
ATOM 3115 N N . PHE B 1 92 ? 6.051 12.938 4.273 1 96.31 92 PHE B N 1
ATOM 3116 C CA . PHE B 1 92 ? 6.438 12.117 3.131 1 96.31 92 PHE B CA 1
ATOM 3117 C C . PHE B 1 92 ? 6.504 12.953 1.86 1 96.31 92 PHE B C 1
ATOM 3119 O O . PHE B 1 92 ? 5.773 13.93 1.717 1 96.31 92 PHE B O 1
ATOM 3126 N N . PRO B 1 93 ? 7.402 12.602 0.952 1 95.5 93 PRO B N 1
ATOM 3127 C CA . PRO B 1 93 ? 7.453 13.32 -0.319 1 95.5 93 PRO B CA 1
ATOM 3128 C C . PRO B 1 93 ? 6.246 13.039 -1.212 1 95.5 93 PRO B C 1
ATOM 3130 O O . PRO B 1 93 ? 5.746 11.914 -1.237 1 95.5 93 PRO B O 1
ATOM 3133 N N . LEU B 1 94 ? 5.805 14.039 -1.955 1 95.94 94 LEU B N 1
ATOM 3134 C CA . LEU B 1 94 ? 4.707 13.875 -2.904 1 95.94 94 LEU B CA 1
ATOM 3135 C C . LEU B 1 94 ? 5.023 12.781 -3.92 1 95.94 94 LEU B C 1
ATOM 3137 O O . LEU B 1 94 ? 4.129 12.055 -4.355 1 95.94 94 LEU B O 1
ATOM 3141 N N . ASN B 1 95 ? 6.289 12.617 -4.234 1 93.25 95 ASN B N 1
ATOM 3142 C CA . ASN B 1 95 ? 6.738 11.695 -5.277 1 93.25 95 ASN B CA 1
ATOM 3143 C C . ASN B 1 95 ? 6.434 10.242 -4.91 1 93.25 95 ASN B C 1
ATOM 3145 O O . ASN B 1 95 ? 6.414 9.375 -5.781 1 93.25 95 ASN B O 1
ATOM 3149 N N . LEU B 1 96 ? 6.285 10.008 -3.635 1 93.5 96 LEU B N 1
ATOM 3150 C CA . LEU B 1 96 ? 5.91 8.672 -3.174 1 93.5 96 LEU B CA 1
ATOM 3151 C C . LEU B 1 96 ? 4.66 8.18 -3.896 1 93.5 96 LEU B C 1
ATOM 3153 O O . LEU B 1 96 ? 4.52 6.984 -4.148 1 93.5 96 LEU B O 1
ATOM 3157 N N . PHE B 1 97 ? 3.781 9.055 -4.324 1 95.88 97 PHE B N 1
ATOM 3158 C CA . PHE B 1 97 ? 2.482 8.695 -4.883 1 95.88 97 PHE B CA 1
ATOM 3159 C C . PHE B 1 97 ? 2.514 8.758 -6.406 1 95.88 97 PHE B C 1
ATOM 3161 O O . PHE B 1 97 ? 1.477 8.625 -7.059 1 95.88 97 PHE B O 1
ATOM 3168 N N . HIS B 1 98 ? 3.67 8.961 -6.918 1 93.38 98 HIS B N 1
ATOM 3169 C CA . HIS B 1 98 ? 3.818 9 -8.367 1 93.38 98 HIS B CA 1
ATOM 3170 C C . HIS B 1 98 ? 4.414 7.699 -8.891 1 93.38 98 HIS B C 1
ATOM 3172 O O . HIS B 1 98 ? 4.453 7.473 -10.102 1 93.38 98 HIS B O 1
ATOM 3178 N N . TYR B 1 99 ? 4.812 6.855 -7.992 1 90.38 99 TYR B N 1
ATOM 3179 C CA . TYR B 1 99 ? 5.504 5.637 -8.406 1 90.38 99 TYR B CA 1
ATOM 3180 C C . TYR B 1 99 ? 4.539 4.66 -9.07 1 90.38 99 TYR B C 1
ATOM 3182 O O . TYR B 1 99 ? 4.953 3.814 -9.859 1 90.38 99 TYR B O 1
ATOM 3190 N N . PHE B 1 100 ? 3.26 4.766 -8.766 1 93.31 100 PHE B N 1
ATOM 3191 C CA . PHE B 1 100 ? 2.268 3.834 -9.289 1 93.31 100 PHE B CA 1
ATOM 3192 C C . PHE B 1 100 ? 1.106 4.582 -9.93 1 93.31 100 PHE B C 1
ATOM 3194 O O . PHE B 1 100 ? 0.52 5.473 -9.312 1 93.31 100 PHE B O 1
ATOM 3201 N N . PRO B 1 101 ? 0.779 4.137 -11.172 1 94.56 101 PRO B N 1
ATOM 3202 C CA . PRO B 1 101 ? -0.398 4.754 -11.781 1 94.56 101 PRO B CA 1
ATOM 3203 C C . PRO B 1 101 ? -1.656 4.609 -10.93 1 94.56 101 PRO B C 1
ATOM 3205 O O . PRO B 1 101 ? -2.531 5.477 -10.961 1 94.56 101 PRO B O 1
ATOM 3208 N N . GLU B 1 10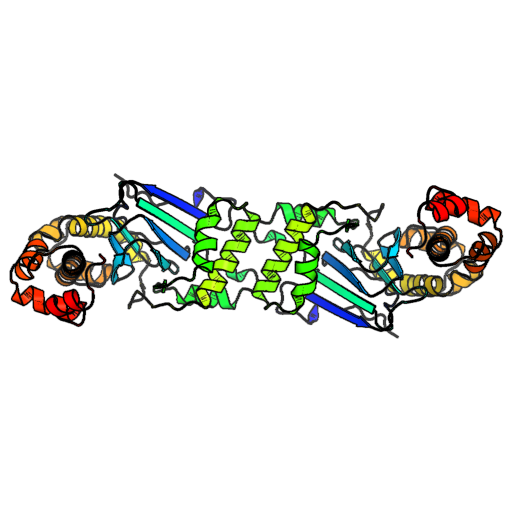2 ? -1.742 3.561 -10.148 1 96.19 102 GLU B N 1
ATOM 3209 C CA . GLU B 1 102 ? -2.896 3.281 -9.297 1 96.19 102 GLU B CA 1
ATOM 3210 C C . GLU B 1 102 ? -3.053 4.34 -8.211 1 96.19 102 GLU B C 1
ATOM 3212 O O . GLU B 1 102 ? -4.102 4.426 -7.566 1 96.19 102 GLU B O 1
ATOM 3217 N N . LEU B 1 103 ? -2.031 5.207 -7.973 1 96.75 103 LEU B N 1
ATOM 3218 C CA . LEU B 1 103 ? -2.061 6.215 -6.914 1 96.75 103 LEU B CA 1
ATOM 3219 C C . LEU B 1 103 ? -2.174 7.617 -7.504 1 96.75 103 LEU B C 1
ATOM 3221 O O . LEU B 1 103 ? -2.068 8.609 -6.777 1 96.75 103 LEU B O 1
ATOM 3225 N N . SER B 1 104 ? -2.424 7.719 -8.797 1 95.38 104 SER B N 1
ATOM 3226 C CA . SER B 1 104 ? -2.381 9.008 -9.492 1 95.38 104 SER B CA 1
ATOM 3227 C C . SER B 1 104 ? -3.418 9.969 -8.922 1 95.38 104 SER B C 1
ATOM 3229 O O . SER B 1 104 ? -3.146 11.164 -8.773 1 95.38 104 SER B O 1
ATOM 3231 N N . TYR B 1 105 ? -4.605 9.5 -8.68 1 96.44 105 TYR B N 1
ATOM 3232 C CA . TYR B 1 105 ? -5.641 10.391 -8.164 1 96.44 105 TYR B CA 1
ATOM 3233 C C . TYR B 1 105 ? -5.281 10.906 -6.781 1 96.44 105 TYR B C 1
ATOM 3235 O O . TYR B 1 105 ? -5.637 12.031 -6.414 1 96.44 105 TYR B O 1
ATOM 3243 N N . LEU B 1 106 ? -4.551 10.102 -5.977 1 97.81 106 LEU B N 1
ATOM 3244 C CA . LEU B 1 106 ? -4.094 10.547 -4.664 1 97.81 106 LEU B CA 1
ATOM 3245 C C . LEU B 1 106 ? -3.014 11.609 -4.801 1 97.81 106 LEU B C 1
ATOM 3247 O O . LEU B 1 106 ? -2.969 12.555 -4.008 1 97.81 106 LEU B O 1
ATOM 3251 N N . ALA B 1 107 ? -2.107 11.391 -5.77 1 97.19 107 ALA B N 1
ATOM 3252 C CA . ALA B 1 107 ? -1.109 12.422 -6.043 1 97.19 107 ALA B CA 1
ATOM 3253 C C . ALA B 1 107 ? -1.773 13.766 -6.355 1 97.19 107 ALA B C 1
ATOM 3255 O O . ALA B 1 107 ? -1.337 14.805 -5.867 1 97.19 107 ALA B O 1
ATOM 3256 N N . ASN B 1 108 ? -2.83 13.711 -7.133 1 97.12 108 ASN B N 1
ATOM 3257 C CA . ASN B 1 108 ? -3.576 14.922 -7.461 1 97.12 108 ASN B CA 1
ATOM 3258 C C . ASN B 1 108 ? -4.23 15.523 -6.223 1 97.12 108 ASN B C 1
ATOM 3260 O O . ASN B 1 108 ? -4.203 16.75 -6.035 1 97.12 108 ASN B O 1
ATOM 3264 N N . PHE B 1 109 ? -4.84 14.719 -5.453 1 98.06 109 PHE B N 1
ATOM 3265 C CA . PHE B 1 109 ? -5.445 15.148 -4.203 1 98.06 109 PHE B CA 1
ATOM 3266 C C . PHE B 1 109 ? -4.422 15.859 -3.32 1 98.06 109 PHE B C 1
ATOM 3268 O O . PHE B 1 109 ? -4.699 16.922 -2.777 1 98.06 109 PHE B O 1
ATOM 3275 N N . LEU B 1 110 ? -3.191 15.289 -3.197 1 98.12 110 LEU B N 1
ATOM 3276 C CA . LEU B 1 110 ? -2.135 15.844 -2.359 1 98.12 110 LEU B CA 1
ATOM 3277 C C . LEU B 1 110 ? -1.626 17.172 -2.93 1 98.12 110 LEU B C 1
ATOM 3279 O O . LEU B 1 110 ? -1.279 18.078 -2.176 1 98.12 110 LEU B O 1
ATOM 3283 N N . LYS B 1 111 ? -1.603 17.25 -4.211 1 95.5 111 LYS B N 1
ATOM 3284 C CA . LYS B 1 111 ? -1.225 18.5 -4.852 1 95.5 111 LYS B CA 1
ATOM 3285 C C . LYS B 1 111 ? -2.215 19.609 -4.516 1 95.5 111 LYS B C 1
ATOM 3287 O O . LYS B 1 111 ? -1.825 20.766 -4.348 1 95.5 111 LYS B O 1
ATOM 3292 N N . GLU B 1 112 ? -3.451 19.25 -4.395 1 95.06 112 GLU B N 1
ATOM 3293 C CA . GLU B 1 112 ? -4.504 20.203 -4.082 1 95.06 112 GLU B CA 1
ATOM 3294 C C . GLU B 1 112 ? -4.398 20.688 -2.635 1 95.06 112 GLU B C 1
ATOM 3296 O O . GLU B 1 112 ? -5.02 21.688 -2.262 1 95.06 112 GLU B O 1
ATOM 3301 N N . ALA B 1 113 ? -3.641 20.031 -1.845 1 95.94 113 ALA B N 1
ATOM 3302 C CA . ALA B 1 113 ? -3.5 20.391 -0.434 1 95.94 113 ALA B CA 1
ATOM 3303 C C . ALA B 1 113 ? -2.48 21.5 -0.246 1 95.94 113 ALA B C 1
ATOM 3305 O O . ALA B 1 113 ? -2.037 21.766 0.875 1 95.94 113 ALA B O 1
ATOM 3306 N N . GLU B 1 114 ? -2.09 22.156 -1.307 1 93.12 114 GLU B N 1
ATOM 3307 C CA . GLU B 1 114 ? -1.078 23.219 -1.287 1 93.12 114 GLU B CA 1
ATOM 3308 C C . GLU B 1 114 ? -1.471 24.344 -0.334 1 93.12 114 GLU B C 1
ATOM 3310 O O . GLU B 1 114 ? -0.605 25.016 0.226 1 93.12 114 GLU B O 1
ATOM 3315 N N . LYS B 1 115 ? -2.762 24.516 -0.105 1 93.56 115 LYS B N 1
ATOM 3316 C CA . LYS B 1 115 ? -3.242 25.547 0.809 1 93.56 115 LYS B CA 1
ATOM 3317 C C . LYS B 1 115 ? -3.672 24.953 2.143 1 93.56 115 LYS B C 1
ATOM 3319 O O . LYS B 1 115 ? -4.277 25.625 2.973 1 93.56 115 LYS B O 1
ATOM 3324 N N . GLY B 1 116 ? -3.459 23.734 2.285 1 97 116 GLY B N 1
ATOM 3325 C CA . GLY B 1 116 ? -3.801 23.031 3.512 1 97 116 GLY B CA 1
ATOM 3326 C C . GLY B 1 116 ? -5.25 22.594 3.559 1 97 116 GLY B C 1
ATOM 3327 O O . GLY B 1 116 ? -6.141 23.297 3.084 1 97 116 GLY B O 1
ATOM 3328 N N . PHE B 1 117 ? -5.512 21.391 4.105 1 98.25 117 PHE B N 1
ATOM 3329 C CA . PHE B 1 117 ? -6.852 20.875 4.348 1 98.25 117 PHE B CA 1
ATOM 3330 C C . PHE B 1 117 ? -7.078 20.641 5.836 1 98.25 117 PHE B C 1
ATOM 3332 O O . PHE B 1 117 ? -6.23 20.047 6.512 1 98.25 117 PHE B O 1
ATOM 3339 N N . HIS B 1 118 ? -8.148 21.141 6.336 1 98.38 118 HIS B N 1
ATOM 3340 C CA . HIS B 1 118 ? -8.625 20.797 7.668 1 98.38 118 HIS B CA 1
ATOM 3341 C C . HIS B 1 118 ? -9.766 19.781 7.602 1 98.38 118 HIS B C 1
ATOM 3343 O O . HIS B 1 118 ? -10.672 19.922 6.777 1 98.38 118 HIS B O 1
ATOM 3349 N N . PHE B 1 119 ? -9.688 18.734 8.383 1 98.31 119 PHE B N 1
ATOM 3350 C CA . PHE B 1 119 ? -10.727 17.719 8.484 1 98.31 119 PHE B CA 1
ATOM 3351 C C . PHE B 1 119 ? -11.484 17.844 9.797 1 98.31 119 PHE B C 1
ATOM 3353 O O . PHE B 1 119 ? -11.078 17.266 10.812 1 98.31 119 PHE B O 1
ATOM 3360 N N . PRO B 1 120 ? -12.656 18.5 9.789 1 95.88 120 PRO B N 1
ATOM 3361 C CA . PRO B 1 120 ? -13.344 18.859 11.031 1 95.88 120 PRO B CA 1
ATOM 3362 C C . PRO B 1 120 ? -13.922 17.641 11.75 1 95.88 120 PRO B C 1
ATOM 3364 O O . PRO B 1 120 ? -14 17.641 12.984 1 95.88 120 PRO B O 1
ATOM 3367 N N . ASN B 1 121 ? -14.375 16.625 11.008 1 94.81 121 ASN B N 1
ATOM 3368 C CA . ASN B 1 121 ? -14.992 15.43 11.57 1 94.81 121 ASN B CA 1
ATOM 3369 C C . ASN B 1 121 ? -14.422 14.164 10.945 1 94.81 121 ASN B C 1
ATOM 3371 O O . ASN B 1 121 ? -15.141 13.43 10.258 1 94.81 121 ASN B O 1
ATOM 3375 N N . PRO B 1 122 ? -13.188 13.883 11.32 1 95.88 122 PRO B N 1
ATOM 3376 C CA . PRO B 1 122 ? -12.617 12.664 10.742 1 95.88 122 PRO B CA 1
ATOM 3377 C C . PRO B 1 122 ? -13.352 11.398 11.188 1 95.88 122 PRO B C 1
ATOM 3379 O O . PRO B 1 122 ? -13.773 11.305 12.344 1 95.88 122 PRO B O 1
ATOM 3382 N N . SER B 1 123 ? -13.531 10.484 10.305 1 97 123 SER B N 1
ATOM 3383 C CA . SER B 1 123 ? -14.227 9.234 10.609 1 97 123 SER B CA 1
ATOM 3384 C C . SER B 1 123 ? -13.438 8.398 11.609 1 97 123 SER B C 1
ATOM 3386 O O . SER B 1 123 ? -12.219 8.547 11.734 1 97 123 SER B O 1
ATOM 3388 N N . GLN B 1 124 ? -14.172 7.531 12.242 1 97 124 GLN B N 1
ATOM 3389 C CA . GLN B 1 124 ? -13.539 6.621 13.195 1 97 124 GLN B CA 1
ATOM 3390 C C . GLN B 1 124 ? -12.492 5.746 12.508 1 97 124 GLN B C 1
ATOM 3392 O O . GLN B 1 124 ? -11.469 5.406 13.109 1 97 124 GLN B O 1
ATOM 3397 N N . ALA B 1 125 ? -12.781 5.367 11.312 1 96.81 125 ALA B N 1
ATOM 3398 C CA . ALA B 1 125 ? -11.844 4.547 10.547 1 96.81 125 ALA B CA 1
ATOM 3399 C C . ALA B 1 125 ? -10.508 5.262 10.367 1 96.81 125 ALA B C 1
ATOM 3401 O O . ALA B 1 125 ? -9.445 4.656 10.523 1 96.81 125 ALA B O 1
ATOM 3402 N N . ILE B 1 126 ? -10.547 6.488 10.062 1 98.06 126 ILE B N 1
ATOM 3403 C CA . ILE B 1 126 ? -9.344 7.293 9.875 1 98.06 126 ILE B CA 1
ATOM 3404 C C . ILE B 1 126 ? -8.586 7.41 11.195 1 98.06 126 ILE B C 1
ATOM 3406 O O . ILE B 1 126 ? -7.371 7.207 11.242 1 98.06 126 ILE B O 1
ATOM 3410 N N . LEU B 1 127 ? -9.32 7.688 12.25 1 98.06 127 LEU B N 1
ATOM 3411 C CA . LEU B 1 127 ? -8.695 7.855 13.555 1 98.06 127 LEU B CA 1
ATOM 3412 C C . LEU B 1 127 ? -8.031 6.562 14.016 1 98.06 127 LEU B C 1
ATOM 3414 O O . LEU B 1 127 ? -6.961 6.594 14.625 1 98.06 127 LEU B O 1
ATOM 3418 N N . GLN B 1 128 ? -8.602 5.5 13.703 1 97.69 128 GLN B N 1
ATOM 3419 C CA . GLN B 1 128 ? -8.031 4.207 14.062 1 97.69 128 GLN B CA 1
ATOM 3420 C C . GLN B 1 128 ? -6.723 3.957 13.32 1 97.69 128 GLN B C 1
ATOM 3422 O O . GLN B 1 128 ? -5.77 3.422 13.891 1 97.69 128 GLN B O 1
ATOM 3427 N N . LEU B 1 129 ? -6.699 4.234 12.016 1 98 129 LEU B N 1
ATOM 3428 C CA . LEU B 1 129 ? -5.473 4.086 11.242 1 98 129 LEU B CA 1
ATOM 3429 C C . LEU B 1 129 ? -4.355 4.949 11.82 1 98 129 LEU B C 1
ATOM 3431 O O . LEU B 1 129 ? -3.213 4.496 11.938 1 98 129 LEU B O 1
ATOM 3435 N N . ILE B 1 130 ? -4.719 6.168 12.211 1 98.5 130 ILE B N 1
ATOM 3436 C CA . ILE B 1 130 ? -3.736 7.113 12.734 1 98.5 130 ILE B CA 1
ATOM 3437 C C . ILE B 1 130 ? -3.205 6.617 14.078 1 98.5 130 ILE B C 1
ATOM 3439 O O . ILE B 1 130 ? -1.991 6.531 14.281 1 98.5 130 ILE B O 1
ATOM 3443 N N . GLU B 1 131 ? -4.016 6.27 14.977 1 96.38 131 GLU B N 1
ATOM 3444 C CA . GLU B 1 131 ? -3.639 5.914 16.344 1 96.38 131 GLU B CA 1
ATOM 3445 C C . GLU B 1 131 ? -2.914 4.574 16.391 1 96.38 131 GLU B C 1
ATOM 3447 O O . GLU B 1 131 ? -2.057 4.355 17.25 1 96.38 131 GLU B O 1
ATOM 3452 N N . GLY B 1 132 ? -3.219 3.689 15.484 1 96.88 132 GLY B N 1
ATOM 3453 C CA . GLY B 1 132 ? -2.586 2.379 15.461 1 96.88 132 GLY B CA 1
ATOM 3454 C C . GLY B 1 132 ? -1.3 2.352 14.664 1 96.88 132 GLY B C 1
ATOM 3455 O O . GLY B 1 132 ? -0.598 1.338 14.641 1 96.88 132 GLY B O 1
ATOM 3456 N N . PHE B 1 133 ? -0.936 3.457 14.086 1 97.81 133 PHE B N 1
ATOM 3457 C CA . PHE B 1 133 ? 0.126 3.516 13.094 1 97.81 133 PHE B CA 1
ATOM 3458 C C . PHE B 1 133 ? 1.461 3.1 13.695 1 97.81 133 PHE B C 1
ATOM 3460 O O . PHE B 1 133 ? 2.225 2.357 13.078 1 97.81 133 PHE B O 1
ATOM 3467 N N . GLU B 1 134 ? 1.76 3.557 14.953 1 95.12 134 GLU B N 1
ATOM 3468 C CA . GLU B 1 134 ? 3.061 3.365 15.594 1 95.12 134 GLU B CA 1
ATOM 3469 C C . GLU B 1 134 ? 3.32 1.89 15.883 1 95.12 134 GLU B C 1
ATOM 3471 O O . GLU B 1 134 ? 4.473 1.471 16.016 1 95.12 134 GLU B O 1
ATOM 3476 N N . LEU B 1 135 ? 2.332 1.057 15.969 1 96.44 135 LEU B N 1
ATOM 3477 C CA . LEU B 1 135 ? 2.459 -0.345 16.344 1 96.44 135 LEU B CA 1
ATOM 3478 C C . LEU B 1 135 ? 2.738 -1.219 15.133 1 96.44 135 LEU B C 1
ATOM 3480 O O . LEU B 1 135 ? 3.072 -2.396 15.266 1 96.44 135 LEU B O 1
ATOM 3484 N N . LEU B 1 136 ? 2.666 -0.68 13.992 1 96.44 136 LEU B N 1
ATOM 3485 C CA . LEU B 1 136 ? 2.785 -1.446 12.758 1 96.44 136 LEU B CA 1
ATOM 3486 C C . LEU B 1 136 ? 4.246 -1.592 12.352 1 96.44 136 LEU B C 1
ATOM 3488 O O . LEU B 1 136 ? 5.074 -0.736 12.672 1 96.44 136 LEU B O 1
ATOM 3492 N N . ASN B 1 137 ? 4.551 -2.674 11.641 1 94.75 137 ASN B N 1
ATOM 3493 C CA . ASN B 1 137 ? 5.871 -2.805 11.031 1 94.75 137 ASN B CA 1
ATOM 3494 C C . ASN B 1 137 ? 6.008 -1.924 9.797 1 94.75 137 ASN B C 1
ATOM 3496 O O . ASN B 1 137 ? 5.02 -1.368 9.312 1 94.75 137 ASN B O 1
ATOM 3500 N N . PRO B 1 138 ? 7.172 -1.743 9.242 1 94.5 138 PRO B N 1
ATOM 3501 C CA . PRO B 1 138 ? 7.414 -0.768 8.18 1 94.5 138 PRO B CA 1
ATOM 3502 C C . PRO B 1 138 ? 6.555 -1.021 6.941 1 94.5 138 PRO B C 1
ATOM 3504 O O . PRO B 1 138 ? 6.02 -0.077 6.352 1 94.5 138 PRO B O 1
ATOM 3507 N N . THR B 1 139 ? 6.418 -2.277 6.508 1 96.12 139 THR B N 1
ATOM 3508 C CA . THR B 1 139 ? 5.594 -2.6 5.348 1 96.12 139 THR B CA 1
ATOM 3509 C C . THR B 1 139 ? 4.137 -2.209 5.59 1 96.12 139 THR B C 1
ATOM 3511 O O . THR B 1 139 ? 3.516 -1.553 4.754 1 96.12 139 THR B O 1
ATOM 3514 N N . GLN B 1 140 ? 3.656 -2.557 6.742 1 96.44 140 GLN B N 1
ATOM 3515 C CA . GLN B 1 140 ? 2.277 -2.232 7.09 1 96.44 140 GLN B CA 1
ATOM 3516 C C . GLN B 1 140 ? 2.088 -0.726 7.246 1 96.44 140 GLN B C 1
ATOM 3518 O O . GLN B 1 140 ? 1.025 -0.191 6.926 1 96.44 140 GLN B O 1
ATOM 3523 N N . GLN B 1 141 ? 3.104 -0.056 7.746 1 97.25 141 GLN B N 1
ATOM 3524 C CA . GLN B 1 141 ? 3.033 1.398 7.844 1 97.25 141 GLN B CA 1
ATOM 3525 C C . GLN B 1 141 ? 2.869 2.033 6.465 1 97.25 141 GLN B C 1
ATOM 3527 O O . GLN B 1 141 ? 2.061 2.947 6.289 1 97.25 141 GLN B O 1
ATOM 3532 N N . LEU B 1 142 ? 3.66 1.546 5.516 1 97.19 142 LEU B N 1
ATOM 3533 C CA . LEU B 1 142 ? 3.545 2.064 4.156 1 97.19 142 LEU B CA 1
ATOM 3534 C C . LEU B 1 142 ? 2.137 1.848 3.609 1 97.19 142 LEU B C 1
ATOM 3536 O O . LEU B 1 142 ? 1.526 2.773 3.072 1 97.19 142 LEU B O 1
ATOM 3540 N N . ILE B 1 143 ? 1.608 0.655 3.764 1 96.81 143 ILE B N 1
ATOM 3541 C CA . ILE B 1 143 ? 0.269 0.302 3.305 1 96.81 143 ILE B CA 1
ATOM 3542 C C . ILE B 1 143 ? -0.763 1.2 3.984 1 96.81 143 ILE B C 1
ATOM 3544 O O . ILE B 1 143 ? -1.635 1.767 3.322 1 96.81 143 ILE B O 1
ATOM 3548 N N . THR B 1 144 ? -0.618 1.355 5.258 1 97.88 144 THR B N 1
ATOM 3549 C CA . THR B 1 144 ? -1.556 2.141 6.055 1 97.88 144 THR B CA 1
ATOM 3550 C C . THR B 1 144 ? -1.506 3.611 5.648 1 97.88 144 THR B C 1
ATOM 3552 O O . THR B 1 144 ? -2.539 4.285 5.605 1 97.88 144 THR B O 1
ATOM 3555 N N . LEU B 1 145 ? -0.337 4.137 5.395 1 98.38 145 LEU B N 1
ATOM 3556 C CA . LEU B 1 145 ? -0.209 5.52 4.949 1 98.38 145 LEU B CA 1
ATOM 3557 C C . LEU B 1 145 ? -0.986 5.754 3.66 1 98.38 145 LEU B C 1
ATOM 3559 O O . LEU B 1 145 ? -1.727 6.73 3.543 1 98.38 145 LEU B O 1
ATOM 3563 N N . ILE B 1 146 ? -0.819 4.828 2.674 1 97.81 146 ILE B N 1
ATOM 3564 C CA . ILE B 1 146 ? -1.525 4.945 1.402 1 97.81 146 ILE B CA 1
ATOM 3565 C C . ILE B 1 146 ? -3.031 4.863 1.64 1 97.81 146 ILE B C 1
ATOM 3567 O O . ILE B 1 146 ? -3.799 5.66 1.096 1 97.81 146 ILE B O 1
ATOM 3571 N N . GLU B 1 147 ? -3.453 3.945 2.449 1 97.31 147 GLU B N 1
ATOM 3572 C CA . GLU B 1 147 ? -4.863 3.793 2.787 1 97.31 147 GLU B CA 1
ATOM 3573 C C . GLU B 1 147 ? -5.41 5.051 3.457 1 97.31 147 GLU B C 1
ATOM 3575 O O . GLU B 1 147 ? -6.535 5.469 3.176 1 97.31 147 GLU B O 1
ATOM 3580 N N . LEU B 1 148 ? -4.625 5.551 4.367 1 98.31 148 LEU B N 1
ATOM 3581 C CA . LEU B 1 148 ? -5.012 6.758 5.086 1 98.31 148 LEU B CA 1
ATOM 3582 C C . LEU B 1 148 ? -5.262 7.914 4.121 1 98.31 148 LEU B C 1
ATOM 3584 O O . LEU B 1 148 ? -6.297 8.578 4.199 1 98.31 148 LEU B O 1
ATOM 3588 N N . ILE B 1 149 ? -4.355 8.156 3.189 1 98.62 149 ILE B N 1
ATOM 3589 C CA . ILE B 1 149 ? -4.496 9.242 2.229 1 98.62 149 ILE B CA 1
ATOM 3590 C C . ILE B 1 149 ? -5.703 8.992 1.329 1 98.62 149 ILE B C 1
ATOM 3592 O O . ILE B 1 149 ? -6.438 9.914 0.985 1 98.62 149 ILE B O 1
ATOM 3596 N N . ASP B 1 150 ? -5.914 7.738 0.963 1 97.88 150 ASP B N 1
ATOM 3597 C CA . ASP B 1 150 ? -7.074 7.379 0.154 1 97.88 150 ASP B CA 1
ATOM 3598 C C . ASP B 1 150 ? -8.375 7.742 0.865 1 97.88 150 ASP B C 1
ATOM 3600 O O . ASP B 1 150 ? -9.273 8.328 0.261 1 97.88 150 ASP B O 1
ATOM 3604 N N . LYS B 1 151 ? -8.516 7.402 2.131 1 97.88 151 LYS B N 1
ATOM 3605 C CA . LYS B 1 151 ? -9.719 7.703 2.904 1 97.88 151 LYS B CA 1
ATOM 3606 C C . LYS B 1 151 ? -9.891 9.211 3.088 1 97.88 151 LYS B C 1
ATOM 3608 O O . LYS B 1 151 ? -11 9.727 2.994 1 97.88 151 LYS B O 1
ATOM 3613 N N . LEU B 1 152 ? -8.781 9.898 3.35 1 98.56 152 LEU B N 1
ATOM 3614 C CA . LEU B 1 152 ? -8.836 11.344 3.535 1 98.56 152 LEU B CA 1
ATOM 3615 C C . LEU B 1 152 ? -9.344 12.031 2.273 1 98.56 152 LEU B C 1
ATOM 3617 O O . LEU B 1 152 ? -10.055 13.031 2.352 1 98.56 152 LEU B O 1
ATOM 3621 N N . SER B 1 153 ? -8.93 11.469 1.138 1 98 153 SER B N 1
ATOM 3622 C CA . SER B 1 153 ? -9.336 12.078 -0.128 1 98 153 SER B CA 1
ATOM 3623 C C . SER B 1 153 ? -10.852 12.078 -0.288 1 98 153 SER B C 1
ATOM 3625 O O . SER B 1 153 ? -11.398 12.891 -1.025 1 98 153 SER B O 1
ATOM 3627 N N . LYS B 1 154 ? -11.562 11.219 0.438 1 96.44 154 LYS B N 1
ATOM 3628 C CA . LYS B 1 154 ? -13.008 11.07 0.306 1 96.44 154 LYS B CA 1
ATOM 3629 C C . LYS B 1 154 ? -13.734 11.734 1.469 1 96.44 154 LYS B C 1
ATOM 3631 O O . LYS B 1 154 ? -14.969 11.781 1.49 1 96.44 154 LYS B O 1
ATOM 3636 N N . GLU B 1 155 ? -13.016 12.242 2.463 1 97.12 155 GLU B N 1
ATOM 3637 C CA . GLU B 1 155 ? -13.578 12.859 3.656 1 97.12 155 GLU B CA 1
ATOM 3638 C C . GLU B 1 155 ? -13.953 14.32 3.396 1 97.12 155 GLU B C 1
ATOM 3640 O O . GLU B 1 155 ? -13.359 14.969 2.533 1 97.12 155 GLU B O 1
ATOM 3645 N N . GLU B 1 156 ? -14.945 14.781 4.105 1 97 156 GLU B N 1
ATOM 3646 C CA . GLU B 1 156 ? -15.242 16.219 4.094 1 97 156 GLU B CA 1
ATOM 3647 C C . GLU B 1 156 ? -14.062 17.016 4.633 1 97 156 GLU B C 1
ATOM 3649 O O . GLU B 1 156 ? -13.445 16.641 5.625 1 97 156 GLU B O 1
ATOM 3654 N N . LYS B 1 157 ? -13.695 18.047 3.834 1 97.38 157 LYS B N 1
ATOM 3655 C CA . LYS B 1 157 ? -12.57 18.891 4.242 1 97.38 157 LYS B CA 1
ATOM 3656 C C . LYS B 1 157 ? -12.789 20.344 3.834 1 97.38 157 LYS B C 1
ATOM 3658 O O . LYS B 1 157 ? -13.648 20.641 3 1 97.38 157 LYS B O 1
ATOM 3663 N N . THR B 1 158 ? -12.102 21.281 4.496 1 96.38 158 THR B N 1
ATOM 3664 C CA . THR B 1 158 ? -12.109 22.703 4.168 1 96.38 158 THR B CA 1
ATOM 3665 C C . THR B 1 158 ? -10.695 23.203 3.875 1 96.38 158 THR B C 1
ATOM 3667 O O . THR B 1 158 ? -9.734 22.75 4.5 1 96.38 158 THR B O 1
ATOM 3670 N N . VAL B 1 159 ? -10.57 24.094 2.918 1 95.69 159 VAL B N 1
ATOM 3671 C CA . VAL B 1 159 ? -9.289 24.703 2.604 1 95.69 159 VAL B CA 1
ATOM 3672 C C . VAL B 1 159 ? -8.938 25.734 3.674 1 95.69 159 VAL B C 1
ATOM 3674 O O . VAL B 1 159 ? -9.805 26.5 4.109 1 95.69 159 VAL B O 1
ATOM 3677 N N . ILE B 1 160 ? -7.699 25.75 4.047 1 94.5 160 ILE B N 1
ATOM 3678 C CA . ILE B 1 160 ? -7.309 26.578 5.184 1 94.5 160 ILE B CA 1
ATOM 3679 C C . ILE B 1 160 ? -6.793 27.922 4.691 1 94.5 160 ILE B C 1
ATOM 3681 O O . ILE B 1 160 ? -7.426 28.969 4.918 1 94.5 160 ILE B O 1
ATOM 3685 N N . SER B 1 161 ? -5.727 27.938 3.916 1 87.75 161 SER B N 1
ATOM 3686 C CA . SER B 1 161 ? -5.066 29.188 3.51 1 87.75 161 SER B CA 1
ATOM 3687 C C . SER B 1 161 ? -5.746 29.797 2.291 1 87.75 161 SER B C 1
ATOM 3689 O O . SER B 1 161 ? -6.344 29.078 1.48 1 87.75 161 SER B O 1
ATOM 3691 N N . THR B 1 162 ? -5.742 31.078 2.203 1 79.5 162 THR B N 1
ATOM 3692 C CA . THR B 1 162 ? -6.328 31.797 1.077 1 79.5 162 THR B CA 1
ATOM 3693 C C . THR B 1 162 ? -5.258 32.125 0.043 1 79.5 162 THR B C 1
ATOM 3695 O O . THR B 1 162 ? -5.574 32.406 -1.116 1 79.5 162 THR B O 1
ATOM 3698 N N . SER B 1 163 ? -4.105 32.25 0.475 1 71 163 SER B N 1
ATOM 3699 C CA . SER B 1 163 ? -3.037 32.656 -0.432 1 71 163 SER B CA 1
ATOM 3700 C C . SER B 1 163 ? -1.995 31.547 -0.595 1 71 163 SER B C 1
ATOM 3702 O O . SER B 1 163 ? -1.854 30.688 0.275 1 71 163 SER B O 1
ATOM 3704 N N . LEU B 1 164 ? -1.489 31.531 -1.899 1 64.44 164 LEU B N 1
ATOM 3705 C CA . LEU B 1 164 ? -0.363 30.641 -2.146 1 64.44 164 LEU B CA 1
ATOM 3706 C C . LEU B 1 164 ? 0.955 31.312 -1.776 1 64.44 164 LEU B C 1
ATOM 3708 O O . LEU B 1 164 ? 1.106 32.531 -1.938 1 64.44 164 LEU B O 1
ATOM 3712 N N . VAL B 1 165 ? 1.762 30.547 -0.987 1 59.25 165 VAL B N 1
ATOM 3713 C CA . VAL B 1 165 ? 3.072 31.109 -0.682 1 59.25 165 VAL B CA 1
ATOM 3714 C C . VAL B 1 165 ? 3.969 31.016 -1.915 1 59.25 165 VAL B C 1
ATOM 3716 O O . VAL B 1 165 ? 4.207 29.938 -2.445 1 59.25 165 VAL B O 1
ATOM 3719 N N . HIS B 1 166 ? 4.152 32.094 -2.711 1 56.16 166 HIS B N 1
ATOM 3720 C CA . HIS B 1 166 ? 4.836 32.094 -4 1 56.16 166 HIS B CA 1
ATOM 3721 C C . HIS B 1 166 ? 6.34 32.25 -3.828 1 56.16 166 HIS B C 1
ATOM 3723 O O . HIS B 1 166 ? 7.117 31.891 -4.715 1 56.16 166 HIS B O 1
ATOM 3729 N N . ASP B 1 167 ? 6.715 32.906 -2.814 1 58.25 167 ASP B N 1
ATOM 3730 C CA . ASP B 1 167 ? 8.148 33.188 -2.877 1 58.25 167 ASP B CA 1
ATOM 3731 C C . ASP B 1 167 ? 8.898 32.438 -1.792 1 58.25 167 ASP B C 1
ATOM 3733 O O . ASP B 1 167 ? 9.18 32.969 -0.724 1 58.25 167 ASP B O 1
ATOM 3737 N N . TYR B 1 168 ? 9.352 31.219 -2.131 1 59.22 168 TYR B N 1
ATOM 3738 C CA . TYR B 1 168 ? 10 30.297 -1.204 1 59.22 168 TYR B CA 1
ATOM 3739 C C . TYR B 1 168 ? 11.359 30.812 -0.777 1 59.22 168 TYR B C 1
ATOM 3741 O O . TYR B 1 168 ? 11.766 30.641 0.376 1 59.22 168 TYR B O 1
ATOM 3749 N N . ASN B 1 169 ? 12.031 31.375 -1.647 1 57.47 169 ASN B N 1
ATOM 3750 C CA . ASN B 1 169 ? 13.344 31.922 -1.327 1 57.47 169 ASN B CA 1
ATOM 3751 C C . ASN B 1 169 ? 13.266 33 -0.249 1 57.47 169 ASN B C 1
ATOM 3753 O O . ASN B 1 169 ? 14.125 33.062 0.634 1 57.47 169 ASN B O 1
ATOM 3757 N N . GLN B 1 170 ? 12.352 33.75 -0.356 1 61.12 170 GLN B N 1
ATOM 3758 C CA . GLN B 1 170 ? 12.172 34.781 0.642 1 61.12 170 GLN B CA 1
ATOM 3759 C C . GLN B 1 170 ? 11.766 34.188 1.992 1 61.12 170 GLN B C 1
ATOM 3761 O O . GLN B 1 170 ? 12.234 34.656 3.037 1 61.12 170 GLN B O 1
ATOM 3766 N N . ILE B 1 171 ? 11.078 33.188 1.912 1 62.25 171 ILE B N 1
ATOM 3767 C CA . ILE B 1 171 ? 10.625 32.531 3.141 1 62.25 171 ILE B CA 1
ATOM 3768 C C . ILE B 1 171 ? 11.82 31.969 3.893 1 62.25 171 ILE B C 1
ATOM 3770 O O . ILE B 1 171 ? 11.945 32.156 5.105 1 62.25 171 ILE B O 1
ATOM 3774 N N . HIS B 1 172 ? 12.68 31.375 3.17 1 65.19 172 HIS B N 1
ATOM 3775 C CA . HIS B 1 172 ? 13.844 30.766 3.799 1 65.19 172 HIS B CA 1
ATOM 3776 C C . HIS B 1 172 ? 14.719 31.797 4.484 1 65.19 172 HIS B C 1
ATOM 3778 O O . HIS B 1 172 ? 15.18 31.578 5.609 1 65.19 172 HIS B O 1
ATOM 3784 N N . ARG B 1 173 ? 14.883 32.906 3.838 1 68 173 ARG B N 1
ATOM 3785 C CA . ARG B 1 173 ? 15.773 33.938 4.34 1 68 173 ARG B CA 1
ATOM 3786 C C . ARG B 1 173 ? 15.156 34.656 5.535 1 68 173 ARG B C 1
ATOM 3788 O O . ARG B 1 173 ? 15.875 35.094 6.434 1 68 173 ARG B O 1
ATOM 3795 N N . GLU B 1 174 ? 13.898 34.656 5.57 1 77.25 174 GLU B N 1
ATOM 3796 C CA . GLU B 1 174 ? 13.219 35.5 6.539 1 77.25 174 GLU B CA 1
ATOM 3797 C C . GLU B 1 174 ? 12.688 34.688 7.711 1 77.25 174 GLU B C 1
ATOM 3799 O O . GLU B 1 174 ? 12.195 35.25 8.695 1 77.25 174 GLU B O 1
ATOM 3804 N N . THR B 1 175 ? 12.938 33.406 7.688 1 79.44 175 THR B N 1
ATOM 3805 C CA . THR B 1 175 ? 12.305 32.5 8.633 1 79.44 175 THR B CA 1
ATOM 3806 C C . THR B 1 175 ? 12.711 32.844 10.062 1 79.44 175 THR B C 1
ATOM 3808 O O . THR B 1 175 ? 11.867 32.906 10.961 1 79.44 175 THR B O 1
ATOM 3811 N N . SER B 1 176 ? 13.969 33.062 10.227 1 82.88 176 SER B N 1
ATOM 3812 C CA . SER B 1 176 ? 14.445 33.344 11.57 1 82.88 176 SER B CA 1
ATOM 3813 C C . SER B 1 176 ? 13.828 34.625 12.125 1 82.88 176 SER B C 1
ATOM 3815 O O . SER B 1 176 ? 13.391 34.656 13.273 1 82.88 176 SER B O 1
ATOM 3817 N N . ARG B 1 177 ? 13.766 35.656 11.352 1 86.75 177 ARG B N 1
ATOM 3818 C CA . ARG B 1 177 ? 13.188 36.938 11.75 1 86.75 177 ARG B CA 1
ATOM 3819 C C . ARG B 1 177 ? 11.688 36.812 12.016 1 86.75 177 ARG B C 1
ATOM 3821 O O . ARG B 1 177 ? 11.18 37.312 13.016 1 86.75 177 ARG B O 1
ATOM 3828 N N . ILE B 1 178 ? 11.094 36.094 11.164 1 87.19 178 ILE B N 1
ATOM 3829 C CA . ILE B 1 178 ? 9.656 35.906 11.281 1 87.19 178 ILE B CA 1
ATOM 3830 C C . ILE B 1 178 ? 9.344 35.094 12.539 1 87.19 178 ILE B C 1
ATOM 3832 O O . ILE B 1 178 ? 8.406 35.406 13.273 1 87.19 178 ILE B O 1
ATOM 3836 N N . ASN B 1 179 ? 10.164 34.125 12.805 1 88.38 179 ASN B N 1
ATOM 3837 C CA . ASN B 1 179 ? 9.977 33.312 13.992 1 88.38 179 ASN B CA 1
ATOM 3838 C C . ASN B 1 179 ? 10.125 34.125 15.273 1 88.38 179 ASN B C 1
ATOM 3840 O O . ASN B 1 179 ? 9.367 33.938 16.234 1 88.38 179 ASN B O 1
ATOM 3844 N N . ARG B 1 180 ? 11.047 34.938 15.242 1 88.94 180 ARG B N 1
ATOM 3845 C CA . ARG B 1 180 ? 11.273 35.781 16.406 1 88.94 180 ARG B CA 1
ATOM 3846 C C . ARG B 1 180 ? 10.07 36.688 16.672 1 88.94 180 ARG B C 1
ATOM 3848 O O . ARG B 1 180 ? 9.594 36.781 17.797 1 88.94 180 ARG B O 1
ATOM 3855 N N . ILE B 1 181 ? 9.617 37.312 15.641 1 91.69 181 ILE B N 1
ATOM 3856 C CA . ILE B 1 181 ? 8.508 38.25 15.766 1 91.69 181 ILE B CA 1
ATOM 3857 C C . ILE B 1 181 ? 7.227 37.5 16.125 1 91.69 181 ILE B C 1
ATOM 3859 O O . ILE B 1 181 ? 6.531 37.875 17.078 1 91.69 181 ILE B O 1
ATOM 3863 N N . LYS B 1 182 ? 6.934 36.469 15.375 1 90.62 182 LYS B N 1
ATOM 3864 C CA . LYS B 1 182 ? 5.699 35.719 15.594 1 90.62 182 LYS B CA 1
ATOM 3865 C C . LYS B 1 182 ? 5.699 35.062 16.969 1 90.62 182 LYS B C 1
ATOM 3867 O O . LYS B 1 182 ? 4.66 34.969 17.625 1 90.62 182 LYS B O 1
ATOM 3872 N N . GLY B 1 183 ? 6.84 34.562 17.375 1 90.88 183 GLY B N 1
ATOM 3873 C CA . GLY B 1 183 ? 6.961 34 18.703 1 90.88 183 GLY B CA 1
ATOM 3874 C C . GLY B 1 183 ? 6.68 35.031 19.797 1 90.88 183 GLY B C 1
ATOM 3875 O O . GLY B 1 183 ? 5.949 34.719 20.75 1 90.88 183 GLY B O 1
ATOM 3876 N N . TYR B 1 184 ? 7.266 36.156 19.656 1 92.38 184 TYR B N 1
ATOM 3877 C CA . TYR B 1 184 ? 7.035 37.219 20.625 1 92.38 184 TYR B CA 1
ATOM 3878 C C . TYR B 1 184 ? 5.559 37.594 20.672 1 92.38 184 TYR B C 1
ATOM 3880 O O . TYR B 1 184 ? 4.988 37.719 21.766 1 92.38 184 TYR B O 1
ATOM 3888 N N . LEU B 1 185 ? 4.98 37.781 19.516 1 92.88 185 LEU B N 1
ATOM 3889 C CA . LEU B 1 185 ? 3.58 38.188 19.438 1 92.88 185 LEU B CA 1
ATOM 3890 C C . LEU B 1 185 ? 2.672 37.094 20.016 1 92.88 185 LEU B C 1
ATOM 3892 O O . LEU B 1 185 ? 1.639 37.406 20.625 1 92.88 185 LEU B O 1
ATOM 3896 N N . HIS B 1 186 ? 3.033 35.844 19.828 1 92 186 HIS B N 1
ATOM 3897 C CA . HIS B 1 186 ? 2.27 34.75 20.375 1 92 186 HIS B CA 1
ATOM 3898 C C . HIS B 1 186 ? 2.215 34.812 21.891 1 92 186 HIS B C 1
ATOM 3900 O O . HIS B 1 186 ? 1.17 34.531 22.5 1 92 186 HIS B O 1
ATOM 3906 N N . GLU B 1 187 ? 3.266 35.188 22.484 1 90.44 187 GLU B N 1
ATOM 3907 C CA . GLU B 1 187 ? 3.381 35.219 23.938 1 90.44 187 GLU B CA 1
ATOM 3908 C C . GLU B 1 187 ? 2.859 36.531 24.516 1 90.44 187 GLU B C 1
ATOM 3910 O O . GLU B 1 187 ? 2.457 36.562 25.688 1 90.44 187 GLU B O 1
ATOM 3915 N N . ASN B 1 188 ? 2.793 37.594 23.672 1 92.06 188 ASN B N 1
ATOM 3916 C CA . ASN B 1 188 ? 2.578 38.906 24.25 1 92.06 188 ASN B CA 1
ATOM 3917 C C . ASN B 1 188 ? 1.419 39.625 23.578 1 92.06 188 ASN B C 1
ATOM 3919 O O . ASN B 1 188 ? 1.284 40.844 23.719 1 92.06 188 ASN B O 1
ATOM 3923 N N . PHE B 1 189 ? 0.633 38.938 22.922 1 90.31 189 PHE B N 1
ATOM 3924 C CA . PHE B 1 189 ? -0.427 39.562 22.141 1 90.31 189 PHE B CA 1
ATOM 3925 C C . PHE B 1 189 ? -1.357 40.375 23.031 1 90.31 189 PHE B C 1
ATOM 3927 O O . PHE B 1 189 ? -2.055 41.281 22.547 1 90.31 189 PHE B O 1
ATOM 3934 N N . HIS B 1 190 ? -1.45 40.031 24.312 1 91.88 190 HIS B N 1
ATOM 3935 C CA . HIS B 1 190 ? -2.391 40.688 25.219 1 91.88 190 HIS B CA 1
ATOM 3936 C C . HIS B 1 190 ? -1.878 42.031 25.688 1 91.88 190 HIS B C 1
ATOM 3938 O O . HIS B 1 190 ? -2.617 42.812 26.297 1 91.88 190 HIS B O 1
ATOM 3944 N N . GLN B 1 191 ? -0.686 42.375 25.391 1 91.81 191 GLN B N 1
ATOM 3945 C CA . GLN B 1 191 ? -0.077 43.656 25.75 1 91.81 191 GLN B CA 1
ATOM 3946 C C . GLN B 1 191 ? -0.15 44.656 24.594 1 91.81 191 GLN B C 1
ATOM 3948 O O . GLN B 1 191 ? -0.534 44.281 23.484 1 91.81 191 GLN B O 1
ATOM 3953 N N . LYS B 1 192 ? 0.114 45.875 24.969 1 91.25 192 LYS B N 1
ATOM 3954 C CA . LYS B 1 192 ? 0.168 46.906 23.922 1 91.25 192 LYS B CA 1
ATOM 3955 C C . LYS B 1 192 ? 1.305 46.625 22.938 1 91.25 192 LYS B C 1
ATOM 3957 O O . LYS B 1 192 ? 2.451 46.438 23.344 1 91.25 192 LYS B O 1
ATOM 3962 N N . VAL B 1 193 ? 0.937 46.531 21.672 1 90.06 193 VAL B N 1
ATOM 3963 C CA . VAL B 1 193 ? 1.907 46.25 20.609 1 90.06 193 VAL B CA 1
ATOM 3964 C C . VAL B 1 193 ? 2.162 47.531 19.812 1 90.06 193 VAL B C 1
ATOM 3966 O O . VAL B 1 193 ? 1.236 48.125 19.234 1 90.06 193 VAL B O 1
ATOM 3969 N N . GLU B 1 194 ? 3.354 47.938 19.859 1 91.81 194 GLU B N 1
ATOM 3970 C CA . GLU B 1 194 ? 3.748 49.125 19.125 1 91.81 194 GLU B CA 1
ATOM 3971 C C . GLU B 1 194 ? 4.668 48.75 17.953 1 91.81 194 GLU B C 1
ATOM 3973 O O . GLU B 1 194 ? 5.629 48 18.125 1 91.81 194 GLU B O 1
ATOM 3978 N N . LEU B 1 195 ? 4.32 49.344 16.828 1 92.75 195 LEU B N 1
ATOM 3979 C CA . LEU B 1 195 ? 5.074 49.062 15.609 1 92.75 195 LEU B CA 1
ATOM 3980 C C . LEU B 1 195 ? 6.559 49.312 15.812 1 92.75 195 LEU B C 1
ATOM 3982 O O . LEU B 1 195 ? 7.402 48.531 15.375 1 92.75 195 LEU B O 1
ATOM 3986 N N . GLU B 1 196 ? 6.863 50.406 16.5 1 92.88 196 GLU B N 1
ATOM 3987 C CA . GLU B 1 196 ? 8.25 50.812 16.719 1 92.88 196 GLU B CA 1
ATOM 3988 C C . GLU B 1 196 ? 9.008 49.781 17.547 1 92.88 196 GLU B 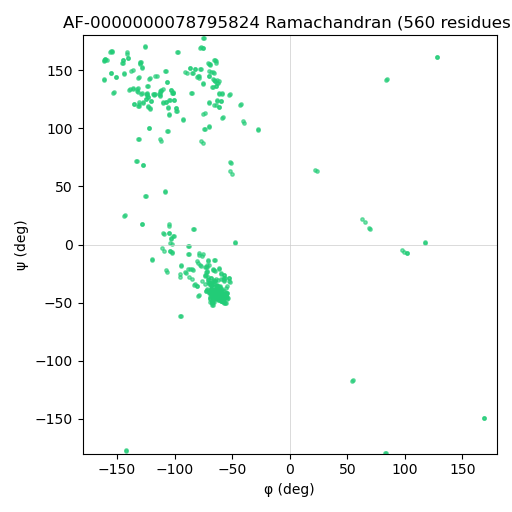C 1
ATOM 3990 O O . GLU B 1 196 ? 10.148 49.438 17.234 1 92.88 196 GLU B O 1
ATOM 3995 N N . GLN B 1 197 ? 8.406 49.344 18.516 1 91.62 197 GLN B N 1
ATOM 3996 C CA . GLN B 1 197 ? 9.031 48.375 19.406 1 91.62 197 GLN B CA 1
ATOM 3997 C C . GLN B 1 197 ? 9.297 47.062 18.672 1 91.62 197 GLN B C 1
ATOM 3999 O O . GLN B 1 197 ? 10.367 46.469 18.812 1 91.62 197 GLN B O 1
ATOM 4004 N N . ILE B 1 198 ? 8.297 46.625 17.906 1 93.62 198 ILE B N 1
ATOM 4005 C CA . ILE B 1 198 ? 8.406 45.344 17.203 1 93.62 198 ILE B CA 1
ATOM 4006 C C . ILE B 1 198 ? 9.453 45.469 16.094 1 93.62 198 ILE B C 1
ATOM 4008 O O . ILE B 1 198 ? 10.234 44.531 15.867 1 93.62 198 ILE B O 1
ATOM 4012 N N . ALA B 1 199 ? 9.477 46.531 15.398 1 93.44 199 ALA B N 1
ATOM 4013 C CA . ALA B 1 199 ? 10.438 46.781 14.336 1 93.44 199 ALA B CA 1
ATOM 4014 C C . ALA B 1 199 ? 11.867 46.719 14.859 1 93.44 199 ALA B C 1
ATOM 4016 O O . ALA B 1 199 ? 12.781 46.281 14.156 1 93.44 199 ALA B O 1
ATOM 4017 N N . GLN B 1 200 ? 12.023 47.062 16.094 1 91.5 200 GLN B N 1
ATOM 4018 C CA . GLN B 1 200 ? 13.344 47.094 16.703 1 91.5 200 GLN B CA 1
ATOM 4019 C C . GLN B 1 200 ? 13.859 45.656 16.922 1 91.5 200 GLN B C 1
ATOM 4021 O O . GLN B 1 200 ? 15.07 45.438 17.031 1 91.5 200 GLN B O 1
ATOM 4026 N N . MET B 1 201 ? 12.984 44.719 16.891 1 90.81 201 MET B N 1
ATOM 4027 C CA . MET B 1 201 ? 13.367 43.312 17.109 1 90.81 201 MET B CA 1
ATOM 4028 C C . MET B 1 201 ? 14.148 42.781 15.922 1 90.81 201 MET B C 1
ATOM 4030 O O . MET B 1 201 ? 14.875 41.781 16.047 1 90.81 201 MET B O 1
ATOM 4034 N N . VAL B 1 202 ? 14.039 43.219 14.609 1 90.06 202 VAL B N 1
ATOM 4035 C CA . VAL B 1 202 ? 14.695 42.75 13.398 1 90.06 202 VAL B CA 1
ATOM 4036 C C . VAL B 1 202 ? 15.398 43.938 12.711 1 90.06 202 VAL B C 1
ATOM 4038 O O . VAL B 1 202 ? 15.648 43.875 11.5 1 90.06 202 VAL B O 1
ATOM 4041 N N . PRO B 1 203 ? 16.047 44.812 13.414 1 87.12 203 PRO B N 1
ATOM 4042 C CA . PRO B 1 203 ? 16.719 46.062 13.039 1 87.12 203 PRO B CA 1
ATOM 4043 C C . PRO B 1 203 ? 16.156 46.656 11.742 1 87.12 203 PRO B C 1
ATOM 4045 O O . PRO B 1 203 ? 16.906 46.812 10.766 1 87.12 203 PRO B O 1
ATOM 4048 N N . MET B 1 204 ? 14.93 47.031 11.711 1 91.56 204 MET B N 1
ATOM 4049 C CA . MET B 1 204 ? 14.258 47.656 10.586 1 91.56 204 MET B CA 1
ATOM 4050 C C . MET B 1 204 ? 13.555 48.938 11.047 1 91.56 204 MET B C 1
ATOM 4052 O O . MET B 1 204 ? 13.18 49.062 12.211 1 91.56 204 MET B O 1
ATOM 4056 N N . SER B 1 205 ? 13.453 49.844 10.07 1 94.31 205 SER B N 1
ATOM 4057 C CA . SER B 1 205 ? 12.578 50.969 10.336 1 94.31 205 SER B CA 1
ATOM 4058 C C . SER B 1 205 ? 11.117 50.531 10.383 1 94.31 205 SER B C 1
ATOM 4060 O O . SER B 1 205 ? 10.742 49.531 9.781 1 94.31 205 SER B O 1
ATOM 4062 N N . PRO B 1 206 ? 10.328 51.281 11.062 1 94.62 206 PRO B N 1
ATOM 4063 C CA . PRO B 1 206 ? 8.914 50.938 11.164 1 94.62 206 PRO B CA 1
ATOM 4064 C C . PRO B 1 206 ? 8.227 50.844 9.797 1 94.62 206 PRO B C 1
ATOM 4066 O O . PRO B 1 206 ? 7.41 49.938 9.57 1 94.62 206 PRO B O 1
ATOM 4069 N N . THR B 1 207 ? 8.594 51.75 8.961 1 94.31 207 THR B N 1
ATOM 4070 C CA . THR B 1 207 ? 7.988 51.75 7.633 1 94.31 207 THR B CA 1
ATOM 4071 C C . THR B 1 207 ? 8.375 50.531 6.84 1 94.31 207 THR B C 1
ATOM 4073 O O . THR B 1 207 ? 7.52 49.875 6.242 1 94.31 207 THR B O 1
ATOM 4076 N N . TYR B 1 208 ? 9.602 50.281 6.82 1 93.94 208 TYR B N 1
ATOM 4077 C CA . TYR B 1 208 ? 10.086 49.094 6.113 1 93.94 208 TYR B CA 1
ATOM 4078 C C . TYR B 1 208 ? 9.547 47.812 6.75 1 93.94 208 TYR B C 1
ATOM 4080 O O . TYR B 1 208 ? 9.164 46.875 6.047 1 93.94 208 TYR B O 1
ATOM 4088 N N . PHE B 1 209 ? 9.547 47.75 8.023 1 94.5 209 PHE B N 1
ATOM 4089 C CA . PHE B 1 209 ? 9.039 46.625 8.75 1 94.5 209 PHE B CA 1
ATOM 4090 C C . PHE B 1 209 ? 7.594 46.312 8.367 1 94.5 209 PHE B C 1
ATOM 4092 O O . PHE B 1 209 ? 7.23 45.156 8.117 1 94.5 209 PHE B O 1
ATOM 4099 N N . SER B 1 210 ? 6.773 47.312 8.383 1 94.5 210 SER B N 1
ATOM 4100 C CA . SER B 1 210 ? 5.355 47.156 8.086 1 94.5 210 SER B CA 1
ATOM 4101 C C . SER B 1 210 ? 5.152 46.5 6.723 1 94.5 210 SER B C 1
ATOM 4103 O O . SER B 1 210 ? 4.367 45.562 6.586 1 94.5 210 SER B O 1
ATOM 4105 N N . ALA B 1 211 ? 5.875 46.938 5.738 1 92.69 211 ALA B N 1
ATOM 4106 C CA . ALA B 1 211 ? 5.773 46.375 4.387 1 92.69 211 ALA B CA 1
ATOM 4107 C C . ALA B 1 211 ? 6.312 44.969 4.324 1 92.69 211 ALA B C 1
ATOM 4109 O O . ALA B 1 211 ? 5.699 44.094 3.711 1 92.69 211 ALA B O 1
ATOM 4110 N N . TRP B 1 212 ? 7.426 44.844 4.918 1 89.12 212 TRP B N 1
ATOM 4111 C CA . TRP B 1 212 ? 8.086 43.531 4.949 1 89.12 212 TRP B CA 1
ATOM 4112 C C . TRP B 1 212 ? 7.203 42.5 5.637 1 89.12 212 TRP B C 1
ATOM 4114 O O . TRP B 1 212 ? 7.035 41.375 5.133 1 89.12 212 TRP B O 1
ATOM 4124 N N . PHE B 1 213 ? 6.676 42.844 6.801 1 90.56 213 PHE B N 1
ATOM 4125 C CA . PHE B 1 213 ? 5.855 41.938 7.59 1 90.56 213 PHE B CA 1
ATOM 4126 C C . PHE B 1 213 ? 4.605 41.531 6.816 1 90.56 213 PHE B C 1
ATOM 4128 O O . PHE B 1 213 ? 4.27 40.344 6.75 1 90.56 213 PHE B O 1
ATOM 4135 N N . LYS B 1 214 ? 3.977 42.438 6.266 1 89.56 214 LYS B N 1
ATOM 4136 C CA . LYS B 1 214 ? 2.781 42.156 5.48 1 89.56 214 LYS B CA 1
ATOM 4137 C C . LYS B 1 214 ? 3.1 41.219 4.32 1 89.56 214 LYS B C 1
ATOM 4139 O O . LYS B 1 214 ? 2.357 40.25 4.062 1 89.56 214 LYS B O 1
ATOM 4144 N N . LYS B 1 215 ? 4.168 41.469 3.693 1 84.88 215 LYS B N 1
ATOM 4145 C CA . LYS B 1 215 ? 4.578 40.656 2.557 1 84.88 215 LYS B CA 1
ATOM 4146 C C . LYS B 1 215 ? 4.945 39.219 3.006 1 84.88 215 LYS B C 1
ATOM 4148 O O . LYS B 1 215 ? 4.613 38.25 2.332 1 84.88 215 LYS B O 1
ATOM 4153 N N . SER B 1 216 ? 5.605 39.156 4.098 1 82.81 216 SER B N 1
ATOM 4154 C CA . SER B 1 216 ? 6.156 37.875 4.566 1 82.81 216 SER B CA 1
ATOM 4155 C C . SER B 1 216 ? 5.09 37.031 5.254 1 82.81 216 SER B C 1
ATOM 4157 O O . SER B 1 216 ? 5.109 35.812 5.16 1 82.81 216 SER B O 1
ATOM 4159 N N . VAL B 1 217 ? 4.152 37.719 5.992 1 84.69 217 VAL B N 1
ATOM 4160 C CA . VAL B 1 217 ? 3.217 37 6.852 1 84.69 217 VAL B CA 1
ATOM 4161 C C . VAL B 1 217 ? 1.824 37.031 6.223 1 84.69 217 VAL B C 1
ATOM 4163 O O . VAL B 1 217 ? 0.974 36.188 6.562 1 84.69 217 VAL B O 1
ATOM 4166 N N . GLY B 1 218 ? 1.549 37.938 5.375 1 83.69 218 GLY B N 1
ATOM 4167 C CA . GLY B 1 218 ? 0.283 38.031 4.66 1 83.69 218 GLY B CA 1
ATOM 4168 C C . GLY B 1 218 ? -0.688 39 5.285 1 83.69 218 GLY B C 1
ATOM 4169 O O . GLY B 1 218 ? -1.758 39.281 4.73 1 83.69 218 GLY B O 1
ATOM 4170 N N . HIS B 1 219 ? -0.302 39.562 6.445 1 89.25 219 HIS B N 1
ATOM 4171 C CA . HIS B 1 219 ? -1.13 40.531 7.145 1 89.25 219 HIS B CA 1
ATOM 4172 C C . HIS B 1 219 ? -0.289 41.688 7.68 1 89.25 219 HIS B C 1
ATOM 4174 O O . HIS B 1 219 ? 0.866 41.5 8.07 1 89.25 219 HIS B O 1
ATOM 4180 N N . PRO B 1 220 ? -0.964 42.844 7.734 1 93.25 220 PRO B N 1
ATOM 4181 C CA . PRO B 1 220 ? -0.301 43.875 8.531 1 93.25 220 PRO B CA 1
ATOM 4182 C C . PRO B 1 220 ? -0.174 43.5 10.008 1 93.25 220 PRO B C 1
ATOM 4184 O O . PRO B 1 220 ? -0.976 42.719 10.516 1 93.25 220 PRO B O 1
ATOM 4187 N N . LEU B 1 221 ? 0.792 44.094 10.664 1 94 221 LEU B N 1
ATOM 4188 C CA . LEU B 1 221 ? 1.106 43.75 12.047 1 94 221 LEU B CA 1
ATOM 4189 C C . LEU B 1 221 ? -0.14 43.844 12.922 1 94 221 LEU B C 1
ATOM 4191 O O . LEU B 1 221 ? -0.449 42.906 13.648 1 94 221 LEU B O 1
ATOM 4195 N N . ILE B 1 222 ? -0.902 44.875 12.812 1 93.38 222 ILE B N 1
ATOM 4196 C CA . ILE B 1 222 ? -2.041 45.094 13.695 1 93.38 222 ILE B CA 1
ATOM 4197 C C . ILE B 1 222 ? -3.131 44.094 13.406 1 93.38 222 ILE B C 1
ATOM 4199 O O . ILE B 1 222 ? -3.773 43.562 14.32 1 93.38 222 ILE B O 1
ATOM 4203 N N . THR B 1 223 ? -3.352 43.844 12.125 1 93.81 223 THR B N 1
ATOM 4204 C CA . THR B 1 223 ? -4.32 42.844 11.75 1 93.81 223 THR B CA 1
ATOM 4205 C C . THR B 1 223 ? -3.922 41.469 12.305 1 93.81 223 THR B C 1
ATOM 4207 O O . THR B 1 223 ? -4.766 40.719 12.82 1 93.81 223 THR B O 1
ATOM 4210 N N . TYR B 1 224 ? -2.635 41.188 12.172 1 93.38 224 TYR B N 1
ATOM 4211 C CA . TYR B 1 224 ? -2.088 39.938 12.688 1 93.38 224 TYR B CA 1
ATOM 4212 C C . TYR B 1 224 ? -2.34 39.812 14.188 1 93.38 224 TYR B C 1
ATOM 4214 O O . TYR B 1 224 ? -2.83 38.781 14.648 1 93.38 224 TYR B O 1
ATOM 4222 N N . VAL B 1 225 ? -2.047 40.781 14.945 1 95.19 225 VAL B N 1
ATOM 4223 C CA . VAL B 1 225 ? -2.207 40.812 16.391 1 95.19 225 VAL B CA 1
ATOM 4224 C C . VAL B 1 225 ? -3.686 40.656 16.75 1 95.19 225 VAL B C 1
ATOM 4226 O O . VAL B 1 225 ? -4.047 39.938 17.672 1 95.19 225 VAL B O 1
ATOM 4229 N N . ASN B 1 226 ? -4.504 41.375 16.047 1 95.12 226 ASN B N 1
ATOM 4230 C CA . ASN B 1 226 ? -5.938 41.312 16.312 1 95.12 226 ASN B CA 1
ATOM 4231 C C . ASN B 1 226 ? -6.484 39.906 16.094 1 95.12 226 ASN B C 1
ATOM 4233 O O . ASN B 1 226 ? -7.344 39.438 16.844 1 95.12 226 ASN B O 1
ATOM 4237 N N . LYS B 1 227 ? -6.008 39.281 15.078 1 93.75 227 LYS B N 1
ATOM 4238 C CA . LYS B 1 227 ? -6.43 37.906 14.828 1 93.75 227 LYS B CA 1
ATOM 4239 C C . LYS B 1 227 ? -6.062 37 16 1 93.75 227 LYS B C 1
ATOM 4241 O O . LYS B 1 227 ? -6.871 36.188 16.438 1 93.75 227 LYS B O 1
ATOM 4246 N N . LEU B 1 228 ? -4.863 37.125 16.469 1 93.69 228 LEU B N 1
ATOM 4247 C CA . LEU B 1 228 ? -4.41 36.344 17.625 1 93.69 228 LEU B CA 1
ATOM 4248 C C . LEU B 1 228 ? -5.309 36.625 18.828 1 93.69 228 LEU B C 1
ATOM 4250 O O . LEU B 1 228 ? -5.719 35.688 19.531 1 93.69 228 LEU B O 1
ATOM 4254 N N . ARG B 1 229 ? -5.562 37.844 19.031 1 94.81 229 ARG B N 1
ATOM 4255 C CA . ARG B 1 229 ? -6.375 38.281 20.172 1 94.81 229 ARG B CA 1
ATOM 4256 C C . ARG B 1 229 ? -7.785 37.688 20.062 1 94.81 229 ARG B C 1
ATOM 4258 O O . ARG B 1 229 ? -8.344 37.219 21.062 1 94.81 229 ARG B O 1
ATOM 4265 N N . ILE B 1 230 ? -8.32 37.719 18.891 1 95.06 230 ILE B N 1
ATOM 4266 C CA . ILE B 1 230 ? -9.68 37.25 18.672 1 95.06 230 ILE B CA 1
ATOM 4267 C C . ILE B 1 230 ? -9.734 35.75 18.922 1 95.06 230 ILE B C 1
ATOM 4269 O O . ILE B 1 230 ? -10.711 35.219 19.469 1 95.06 230 ILE B O 1
ATOM 4273 N N . GLU B 1 231 ? -8.742 35.031 18.5 1 92.81 231 GLU B N 1
ATOM 4274 C CA . GLU B 1 231 ? -8.711 33.594 18.719 1 92.81 231 GLU B CA 1
ATOM 4275 C C . GLU B 1 231 ? -8.695 33.25 20.203 1 92.81 231 GLU B C 1
ATOM 4277 O O . GLU B 1 231 ? -9.414 32.375 20.656 1 92.81 231 GLU B O 1
ATOM 4282 N N . GLN B 1 232 ? -7.934 33.969 20.922 1 89.94 232 GLN B N 1
ATOM 4283 C CA . GLN B 1 232 ? -7.891 33.781 22.375 1 89.94 232 GLN B CA 1
ATOM 4284 C C . GLN B 1 232 ? -9.211 34.188 23.031 1 89.94 232 GLN B C 1
ATOM 4286 O O . GLN B 1 232 ? -9.703 33.5 23.922 1 89.94 232 GLN B O 1
ATOM 4291 N N . ALA B 1 233 ? -9.68 35.25 22.562 1 93.19 233 ALA B N 1
ATOM 4292 C CA . ALA B 1 233 ? -10.961 35.719 23.094 1 93.19 233 ALA B CA 1
ATOM 4293 C C . ALA B 1 233 ? -12.062 34.719 22.844 1 93.19 233 ALA B C 1
ATOM 4295 O O . ALA B 1 233 ? -12.898 34.469 23.719 1 93.19 233 ALA B O 1
ATOM 4296 N N . SER B 1 234 ? -12.086 34.219 21.641 1 92.19 234 SER B N 1
ATOM 4297 C CA . SER B 1 234 ? -13.078 33.188 21.281 1 92.19 234 SER B CA 1
ATOM 4298 C C . SER B 1 234 ? -13.008 32 22.234 1 92.19 234 SER B C 1
ATOM 4300 O O . SER B 1 234 ? -14.039 31.469 22.641 1 92.19 234 SER B O 1
ATOM 4302 N N . ARG B 1 235 ? -11.922 31.625 22.641 1 88.06 235 ARG B N 1
ATOM 4303 C CA . ARG B 1 235 ? -11.742 30.516 23.578 1 88.06 235 ARG B CA 1
ATOM 4304 C C . ARG B 1 235 ? -12.297 30.859 24.953 1 88.06 235 ARG B C 1
ATOM 4306 O O . ARG B 1 235 ? -12.961 30.031 25.578 1 88.06 235 ARG B O 1
ATOM 4313 N N . TRP B 1 236 ? -11.977 32.062 25.391 1 89.94 236 TRP B N 1
ATOM 4314 C CA . TRP B 1 236 ? -12.438 32.5 26.703 1 89.94 236 TRP B CA 1
ATOM 4315 C C . TRP B 1 236 ? -13.961 32.625 26.734 1 89.94 236 TRP B C 1
ATOM 4317 O O . TRP B 1 236 ? -14.594 32.344 27.75 1 89.94 236 TRP B O 1
ATOM 4327 N N . LEU B 1 237 ? -14.5 32.969 25.594 1 91.81 237 LEU B N 1
ATOM 4328 C CA . LEU B 1 237 ? -15.953 33.062 25.5 1 91.81 237 LEU B CA 1
ATOM 4329 C C . LEU B 1 237 ? -16.578 31.672 25.719 1 91.81 237 LEU B C 1
ATOM 4331 O O . LEU B 1 237 ? -17.672 31.578 26.266 1 91.81 237 LEU B O 1
ATOM 4335 N N . LEU B 1 238 ? -15.867 30.672 25.359 1 87.81 238 LEU B N 1
ATOM 4336 C CA . LEU B 1 238 ? -16.406 29.312 25.406 1 87.81 238 LEU B CA 1
ATOM 4337 C C . LEU B 1 238 ? -16.031 28.625 26.719 1 87.81 238 LEU B C 1
ATOM 4339 O O . LEU B 1 238 ? -16.688 27.656 27.109 1 87.81 238 LEU B O 1
ATOM 4343 N N . THR B 1 239 ? -15.047 29.109 27.422 1 86.25 239 THR B N 1
ATOM 4344 C CA . THR B 1 239 ? -14.5 28.328 28.531 1 86.25 239 THR B CA 1
ATOM 4345 C C . THR B 1 239 ? -14.656 29.078 29.844 1 86.25 239 THR B C 1
ATOM 4347 O O . THR B 1 239 ? -14.422 28.516 30.922 1 86.25 239 THR B O 1
ATOM 4350 N N . THR B 1 240 ? -15.008 30.406 29.781 1 88.31 240 THR B N 1
ATOM 4351 C CA . THR B 1 240 ? -15.133 31.188 31 1 88.31 240 THR B CA 1
ATOM 4352 C C . THR B 1 240 ? -16.5 31.859 31.078 1 88.31 240 THR B C 1
ATOM 4354 O O . THR B 1 240 ? -17.25 31.844 30.094 1 88.31 240 THR B O 1
ATOM 4357 N N . ASP B 1 241 ? -16.797 32.469 32.281 1 90.88 241 ASP B N 1
ATOM 4358 C CA . ASP B 1 241 ? -18.031 33.25 32.5 1 90.88 241 ASP B CA 1
ATOM 4359 C C . ASP B 1 241 ? -17.75 34.75 32.5 1 90.88 241 ASP B C 1
ATOM 4361 O O . ASP B 1 241 ? -18.578 35.531 32.969 1 90.88 241 ASP B O 1
ATOM 4365 N N . TRP B 1 242 ? -16.609 35.094 32 1 93.81 242 TRP B N 1
ATOM 4366 C CA . TRP B 1 242 ? -16.25 36.5 31.984 1 93.81 242 TRP B CA 1
ATOM 4367 C C . TRP B 1 242 ? -17.172 37.281 31.062 1 93.81 242 TRP B C 1
ATOM 4369 O O . TRP B 1 242 ? -17.641 36.75 30.047 1 93.81 242 TRP B O 1
ATOM 4379 N N . ASP B 1 243 ? -17.359 38.438 31.453 1 94.56 243 ASP B N 1
ATOM 4380 C CA . ASP B 1 243 ? -18.203 39.219 30.562 1 94.56 243 ASP B CA 1
ATOM 4381 C C . ASP B 1 243 ? -17.406 39.688 29.328 1 94.56 243 ASP B C 1
ATOM 4383 O O . ASP B 1 243 ? -16.188 39.562 29.297 1 94.56 243 ASP B O 1
ATOM 4387 N N . ILE B 1 244 ? -18.094 40.219 28.375 1 95.94 244 ILE B N 1
ATOM 4388 C CA . ILE B 1 244 ? -17.516 40.562 27.078 1 95.94 244 ILE B CA 1
ATOM 4389 C C . ILE B 1 244 ? -16.422 41.594 27.266 1 95.94 244 ILE B C 1
ATOM 4391 O O . ILE B 1 244 ? -15.367 41.531 26.625 1 95.94 244 ILE B O 1
ATOM 4395 N N . ALA B 1 245 ? -16.688 42.562 28.078 1 96.44 245 ALA B N 1
ATOM 4396 C CA . ALA B 1 245 ? -15.727 43.625 28.312 1 96.44 245 ALA B CA 1
ATOM 4397 C C . ALA B 1 245 ? -14.438 43.062 28.922 1 96.44 245 ALA B C 1
ATOM 4399 O O . ALA B 1 245 ? -13.336 43.469 28.531 1 96.44 245 ALA B O 1
ATOM 4400 N N . GLU B 1 246 ? -14.594 42.281 29.875 1 96.31 246 GLU B N 1
ATOM 4401 C CA . GLU B 1 246 ? -13.438 41.656 30.531 1 96.31 246 GLU B CA 1
ATOM 4402 C C . GLU B 1 246 ? -12.594 40.875 29.531 1 96.31 246 GLU B C 1
ATOM 4404 O O . GLU B 1 246 ? -11.367 40.969 29.531 1 96.31 246 GLU B O 1
ATOM 4409 N N . ILE B 1 247 ? -13.195 40.125 28.719 1 96.31 247 ILE B N 1
ATOM 4410 C CA . ILE B 1 247 ? -12.508 39.312 27.719 1 96.31 247 ILE B CA 1
ATOM 4411 C C . ILE B 1 247 ? -11.789 40.219 26.719 1 96.31 247 ILE B C 1
ATOM 4413 O O . ILE B 1 247 ? -10.656 39.969 26.328 1 96.31 247 ILE B O 1
ATOM 4417 N N . ALA B 1 248 ? -12.453 41.281 26.328 1 96.75 248 ALA B N 1
ATOM 4418 C CA . ALA B 1 248 ? -11.852 42.25 25.406 1 96.75 248 ALA B CA 1
ATOM 4419 C C . ALA B 1 248 ? -10.555 42.812 25.969 1 96.75 248 ALA B C 1
ATOM 4421 O O . ALA B 1 248 ? -9.523 42.812 25.297 1 96.75 248 ALA B O 1
ATOM 4422 N N . TYR B 1 249 ? -10.648 43.188 27.203 1 96.06 249 TYR B N 1
ATOM 4423 C CA . TYR B 1 249 ? -9.484 43.812 27.828 1 96.06 249 TYR B CA 1
ATOM 4424 C C . TYR B 1 249 ? -8.391 42.781 28.078 1 96.06 249 TYR B C 1
ATOM 4426 O O . TYR B 1 249 ? -7.211 43.031 27.828 1 96.06 249 TYR B O 1
ATOM 4434 N N . LYS B 1 250 ? -8.758 41.625 28.469 1 94.25 250 LYS B N 1
ATOM 4435 C CA . LYS B 1 250 ? -7.785 40.594 28.75 1 94.25 250 LYS B CA 1
ATOM 4436 C C . LYS B 1 250 ? -7.086 40.125 27.484 1 94.25 250 LYS B C 1
ATOM 4438 O O . LYS B 1 250 ? -5.926 39.719 27.516 1 94.25 250 LYS B O 1
ATOM 4443 N N . SER B 1 251 ? -7.758 40.219 26.422 1 94.62 251 SER B N 1
ATOM 4444 C CA . SER B 1 251 ? -7.191 39.812 25.156 1 94.62 251 SER B CA 1
ATOM 4445 C C . SER B 1 251 ? -6.262 40.875 24.578 1 94.62 251 SER B C 1
ATOM 4447 O O . SER B 1 251 ? -5.5 40.594 23.641 1 94.62 251 SER B O 1
ATOM 4449 N N . GLY B 1 252 ? -6.371 42.031 25.109 1 95 252 GLY B N 1
ATOM 4450 C CA . GLY B 1 252 ? -5.402 43.062 24.719 1 95 252 GLY B CA 1
ATOM 4451 C C . GLY B 1 252 ? -6.035 44.25 24.031 1 95 252 GLY B C 1
ATOM 4452 O O . GLY B 1 252 ? -5.336 45.188 23.625 1 95 252 GLY B O 1
ATOM 4453 N N . PHE B 1 253 ? -7.363 44.25 23.891 1 96.25 253 PHE B N 1
ATOM 4454 C CA . PHE B 1 253 ? -8.039 45.406 23.297 1 96.25 253 PHE B CA 1
ATOM 4455 C C . PHE B 1 253 ? -8.18 46.531 24.312 1 96.25 253 PHE B C 1
ATOM 4457 O O . PHE B 1 253 ? -8.43 46.281 25.484 1 96.25 253 PHE B O 1
ATOM 4464 N N . GLN B 1 254 ? -8.039 47.75 23.797 1 93.5 254 GLN B N 1
ATOM 4465 C CA . GLN B 1 254 ? -8.148 48.906 24.672 1 93.5 254 GLN B CA 1
ATOM 4466 C C . GLN B 1 254 ? -9.586 49.406 24.75 1 93.5 254 GLN B C 1
ATOM 4468 O O . GLN B 1 254 ? -9.961 50.125 25.703 1 93.5 254 GLN B O 1
ATOM 4473 N N . HIS B 1 255 ? -10.344 49.094 23.703 1 94.69 255 HIS B N 1
ATOM 4474 C CA . HIS B 1 255 ? -11.734 49.5 23.625 1 94.69 255 HIS B CA 1
ATOM 4475 C C . HIS B 1 255 ? -12.648 48.344 23.234 1 94.69 255 HIS B C 1
ATOM 4477 O O . HIS B 1 255 ? -12.391 47.625 22.266 1 94.69 255 HIS B O 1
ATOM 4483 N N . VAL B 1 256 ? -13.75 48.25 23.969 1 96.38 256 VAL B N 1
ATOM 4484 C CA . VAL B 1 256 ? -14.695 47.156 23.75 1 96.38 256 VAL B CA 1
ATOM 4485 C C . VAL B 1 256 ? -15.367 47.312 22.391 1 96.38 256 VAL B C 1
ATOM 4487 O O . VAL B 1 256 ? -15.656 46.344 21.719 1 96.38 256 VAL B O 1
ATOM 4490 N N . THR B 1 257 ? -15.539 48.5 22.016 1 96.44 257 THR B N 1
ATOM 4491 C CA . THR B 1 257 ? -16.156 48.781 20.719 1 96.44 257 THR B CA 1
ATOM 4492 C C . THR B 1 257 ? -15.289 48.25 19.578 1 96.44 257 THR B C 1
ATOM 4494 O O . THR B 1 257 ? -15.789 47.656 18.625 1 96.44 257 THR B O 1
ATOM 4497 N N . HIS B 1 258 ? -14.023 48.562 19.734 1 96.19 258 HIS B N 1
ATOM 4498 C CA . HIS B 1 258 ? -13.094 48.062 18.734 1 96.19 258 HIS B CA 1
ATOM 4499 C C . HIS B 1 258 ? -13.039 46.562 18.75 1 96.19 258 HIS B C 1
ATOM 4501 O O . HIS B 1 258 ? -13.008 45.906 17.688 1 96.19 258 HIS B O 1
ATOM 4507 N N . PHE B 1 259 ? -13.055 46 19.906 1 97.31 259 PHE B N 1
ATOM 4508 C CA . PHE B 1 259 ? -13.102 44.562 20.062 1 97.31 259 PHE B CA 1
ATOM 4509 C C . PHE B 1 259 ? -14.305 43.969 19.328 1 97.31 259 PHE B C 1
ATOM 4511 O O . PHE B 1 259 ? -14.172 43.031 18.547 1 97.31 259 PHE B O 1
ATOM 4518 N N . ASN B 1 260 ? -15.438 44.5 19.547 1 96.94 260 ASN B N 1
ATOM 4519 C CA . ASN B 1 260 ? -16.672 44 18.953 1 96.94 260 ASN B CA 1
ATOM 4520 C C . ASN B 1 260 ? -16.625 44.062 17.422 1 96.94 260 ASN B C 1
ATOM 4522 O O . ASN B 1 260 ? -17.094 43.156 16.75 1 96.94 260 ASN B O 1
ATOM 4526 N N . ARG B 1 261 ? -16.078 45.062 16.953 1 96.69 261 ARG B N 1
ATOM 4527 C CA . ARG B 1 261 ? -15.984 45.25 15.508 1 96.69 261 ARG B CA 1
ATOM 4528 C C . ARG B 1 261 ? -15.055 44.219 14.891 1 96.69 261 ARG B C 1
ATOM 4530 O O . ARG B 1 261 ? -15.414 43.562 13.906 1 96.69 261 ARG B O 1
ATOM 4537 N N . VAL B 1 262 ? -13.883 44.125 15.445 1 96.38 262 VAL B N 1
ATOM 4538 C CA . VAL B 1 262 ? -12.891 43.188 14.93 1 96.38 262 VAL B CA 1
ATOM 4539 C C . VAL B 1 262 ? -13.406 41.75 15.062 1 96.38 262 VAL B C 1
ATOM 4541 O O . VAL B 1 262 ? -13.234 40.938 14.156 1 96.38 262 VAL B O 1
ATOM 4544 N N . PHE B 1 263 ? -14.031 41.438 16.172 1 97.12 263 PHE B N 1
ATOM 4545 C CA . PHE B 1 263 ? -14.594 40.125 16.406 1 97.12 263 PHE B CA 1
ATOM 4546 C C . PHE B 1 263 ? -15.617 39.781 15.328 1 97.12 263 PHE B C 1
ATOM 4548 O O . PHE B 1 263 ? -15.578 38.688 14.766 1 97.12 263 PHE B O 1
ATOM 4555 N N . LYS B 1 264 ? -16.484 40.656 15.078 1 95.88 264 LYS B N 1
ATOM 4556 C CA . LYS B 1 264 ? -17.5 40.438 14.062 1 95.88 264 LYS B CA 1
ATOM 4557 C C . LYS B 1 264 ? -16.875 40.219 12.688 1 95.88 264 LYS B C 1
ATOM 4559 O O . LYS B 1 264 ? -17.328 39.375 11.922 1 95.88 264 LYS B O 1
ATOM 4564 N N . GLN B 1 265 ? -15.93 41 12.406 1 94.31 265 GLN B N 1
ATOM 45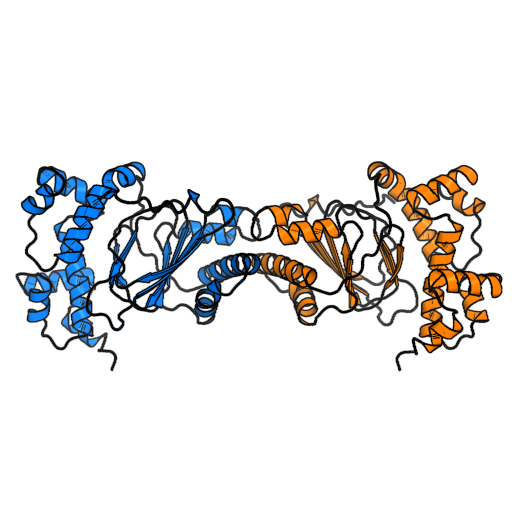65 C CA . GLN B 1 265 ? -15.242 40.844 11.125 1 94.31 265 GLN B CA 1
ATOM 4566 C C . GLN B 1 265 ? -14.586 39.5 10.992 1 94.31 265 GLN B C 1
ATOM 4568 O O . GLN B 1 265 ? -14.656 38.875 9.93 1 94.31 265 GLN B O 1
ATOM 4573 N N . GLU B 1 266 ? -13.961 39.031 12.062 1 92.25 266 GLU B N 1
ATOM 4574 C CA . GLU B 1 266 ? -13.18 37.812 12.023 1 92.25 266 GLU B CA 1
ATOM 4575 C C . GLU B 1 266 ? -14.07 36.562 12.172 1 92.25 266 GLU B C 1
ATOM 4577 O O . GLU B 1 266 ? -13.789 35.531 11.594 1 92.25 266 GLU B O 1
ATOM 4582 N N . LYS B 1 267 ? -15.156 36.656 12.969 1 93.19 267 LYS B N 1
ATOM 4583 C CA . LYS B 1 267 ? -15.969 35.469 13.305 1 93.19 267 LYS B CA 1
ATOM 4584 C C . LYS B 1 267 ? -17.344 35.562 12.625 1 93.19 267 LYS B C 1
ATOM 4586 O O . LYS B 1 267 ? -18.141 34.625 12.734 1 93.19 267 LYS B O 1
ATOM 4591 N N . ASN B 1 268 ? -17.625 36.625 11.945 1 93.06 268 ASN B N 1
ATOM 4592 C CA . ASN B 1 268 ? -18.844 36.875 11.188 1 93.06 268 ASN B CA 1
ATOM 4593 C C . ASN B 1 268 ? -20.062 36.906 12.094 1 93.06 268 ASN B C 1
ATOM 4595 O O . ASN B 1 268 ? -21.188 36.625 11.648 1 93.06 268 ASN B O 1
ATOM 4599 N N . MET B 1 269 ? -19.891 37.156 13.398 1 93.75 269 MET B N 1
ATOM 4600 C CA . MET B 1 269 ? -20.938 37.344 14.383 1 93.75 269 MET B CA 1
ATOM 4601 C C . MET B 1 269 ? -20.406 38.062 15.617 1 93.75 269 MET B C 1
ATOM 4603 O O . MET B 1 269 ? -19.203 38.031 15.891 1 93.75 269 MET B O 1
ATOM 4607 N N . PRO B 1 270 ? -21.312 38.656 16.359 1 95.75 270 PRO B N 1
ATOM 4608 C CA . PRO B 1 270 ? -20.844 39.312 17.594 1 95.75 270 PRO B CA 1
ATOM 4609 C C . PRO B 1 270 ? -20.422 38.312 18.656 1 95.75 270 PRO B C 1
ATOM 4611 O O . PRO B 1 270 ? -20.875 37.156 18.656 1 95.75 270 PRO B O 1
ATOM 4614 N N . PRO B 1 271 ? -19.531 38.812 19.578 1 95.56 271 PRO B N 1
ATOM 4615 C CA . PRO B 1 271 ? -19.047 37.906 20.625 1 95.56 271 PRO B CA 1
ATOM 4616 C C . PRO B 1 271 ? -20.188 37.312 21.453 1 95.56 271 PRO B C 1
ATOM 4618 O O . PRO B 1 271 ? -20.125 36.125 21.828 1 95.56 271 PRO B O 1
ATOM 4621 N N . SER B 1 272 ? -21.156 38.125 21.75 1 94.12 272 SER B N 1
ATOM 4622 C CA . SER B 1 272 ? -22.281 37.625 22.547 1 94.12 272 SER B CA 1
ATOM 4623 C C . SER B 1 272 ? -23 36.469 21.828 1 94.12 272 SER B C 1
ATOM 4625 O O . SER B 1 272 ? -23.359 35.469 22.453 1 94.12 272 SER B O 1
ATOM 4627 N N . THR B 1 273 ? -23.25 36.625 20.578 1 94.19 273 THR B N 1
ATOM 4628 C CA . THR B 1 273 ? -23.906 35.625 19.766 1 94.19 273 THR B CA 1
ATOM 4629 C C . THR B 1 273 ? -23.031 34.375 19.672 1 94.19 273 THR B C 1
ATOM 4631 O O . THR B 1 273 ? -23.531 33.25 19.703 1 94.19 273 THR B O 1
ATOM 4634 N N . PHE B 1 274 ? -21.75 34.625 19.5 1 93.44 274 PHE B N 1
ATOM 4635 C CA . PHE B 1 274 ? -20.797 33.531 19.422 1 93.44 274 PHE B CA 1
ATOM 4636 C C . PHE B 1 274 ? -20.875 32.656 20.672 1 93.44 274 PHE B C 1
ATOM 4638 O O . PHE B 1 274 ? -20.875 31.438 20.562 1 93.44 274 PHE B O 1
ATOM 4645 N N . ARG B 1 275 ? -20.906 33.25 21.797 1 91.25 275 ARG B N 1
ATOM 4646 C CA . ARG B 1 275 ? -20.969 32.531 23.078 1 91.25 275 ARG B CA 1
ATOM 4647 C C . ARG B 1 275 ? -22.25 31.703 23.172 1 91.25 275 ARG B C 1
ATOM 4649 O O . ARG B 1 275 ? -22.234 30.562 23.641 1 91.25 275 ARG B O 1
ATOM 4656 N N . VAL B 1 276 ? -23.328 32.25 22.688 1 88.31 276 VAL B N 1
ATOM 4657 C CA . VAL B 1 276 ? -24.625 31.594 22.781 1 88.31 276 VAL B CA 1
ATOM 4658 C C . VAL B 1 276 ? -24.672 30.406 21.812 1 88.31 276 VAL B C 1
ATOM 4660 O O . VAL B 1 276 ? -25.25 29.359 22.125 1 88.31 276 VAL B O 1
ATOM 4663 N N . ASN B 1 277 ? -24.125 30.594 20.656 1 86.06 277 ASN B N 1
ATOM 4664 C CA . ASN B 1 277 ? -24.172 29.594 19.594 1 86.06 277 ASN B CA 1
ATOM 4665 C C . ASN B 1 277 ? -23.25 28.406 19.906 1 86.06 277 ASN B C 1
ATOM 4667 O O . ASN B 1 277 ? -23.391 27.344 19.297 1 86.06 277 ASN B O 1
ATOM 4671 N N . HIS B 1 278 ? -22.344 28.656 20.781 1 78.75 278 HIS B N 1
ATOM 4672 C CA . HIS B 1 278 ? -21.391 27.609 21.141 1 78.75 278 HIS B CA 1
ATOM 4673 C C . HIS B 1 278 ? -21.328 27.391 22.641 1 78.75 278 HIS B C 1
ATOM 4675 O O . HIS B 1 278 ? -20.328 27.719 23.281 1 78.75 278 HIS B O 1
ATOM 4681 N N . PRO B 1 279 ? -22.359 26.891 23.094 1 67.38 279 PRO B N 1
ATOM 4682 C CA . PRO B 1 279 ? -22.438 26.781 24.547 1 67.38 279 PRO B CA 1
ATOM 4683 C C . PRO B 1 279 ? -21.344 25.891 25.125 1 67.38 279 PRO B C 1
ATOM 4685 O O . PRO B 1 279 ? -20.875 24.969 24.453 1 67.38 279 PRO B O 1
ATOM 4688 N N . LYS B 1 280 ? -20.812 26.344 26.281 1 64.31 280 LYS B N 1
ATOM 4689 C CA . LYS B 1 280 ? -19.781 25.609 27.031 1 64.31 280 LYS B CA 1
ATOM 4690 C C . LYS B 1 280 ? -20.109 24.125 27.078 1 64.31 280 LYS B C 1
ATOM 4692 O O . LYS B 1 280 ? -21.266 23.734 27.219 1 64.31 280 LYS B O 1
ATOM 4697 N N . LYS B 1 281 ? -19.25 23.469 26.594 1 54.22 281 LYS B N 1
ATOM 4698 C CA . LYS B 1 281 ? -19.453 22.047 26.844 1 54.22 281 LYS B CA 1
ATOM 4699 C C . LYS B 1 281 ? -19.469 21.75 28.344 1 54.22 281 LYS B C 1
ATOM 4701 O O . LYS B 1 281 ? -18.625 22.25 29.094 1 54.22 281 LYS B O 1
ATOM 4706 N N . PRO B 1 282 ? -20.75 21.031 28.906 1 46.28 282 PRO B N 1
ATOM 4707 C CA . PRO B 1 282 ? -20.844 20.703 30.328 1 46.28 282 PRO B CA 1
ATOM 4708 C C . PRO B 1 282 ? -19.578 20.031 30.859 1 46.28 282 PRO B C 1
ATOM 4710 O O . PRO B 1 282 ? -18.875 19.359 30.094 1 46.28 282 PRO B O 1
#

Nearest PDB structures (foldseek):
  3lsg-assembly1_A  TM=9.332E-01  e=2.203E-07  Fusobacterium nucleatum subsp. nucleatum
  6swi-assembly1_A  TM=9.200E-01  e=3.655E-07  Geobacillus stearothermophilus
  3oou-assembly1_A  TM=9.386E-01  e=7.180E-07  Listeria innocua
  3w6v-assembly1_A  TM=9.339E-01  e=3.279E-06  Streptomyces griseus
  3oio-assembly1_A  TM=8.681E-01  e=2.485E-05  Chromobacterium violaceum

InterPro domains:
  IPR009057 Homedomain-like superfamily [SSF46689] (176-226)
  IPR009057 Homedomain-like superfamily [SSF46689] (228-278)
  IPR011051 RmlC-like cupin domain superfamily [SSF51182] (30-86)
  IPR013096 Cupin 2, conserved barrel [PF07883] (30-82)
  IPR014710 RmlC-like jelly roll fold [G3DSA:2.60.120.10] (12-95)
  IPR018060 AraC-like, DNA binding HTH domain [PF12833] (198-275)
  IPR018060 AraC-like, DNA binding HTH domain [PS01124] (179-277)
  IPR018060 AraC-like, DNA binding HTH domain [SM00342] (192-275)
  IPR018062 HTH domain AraC-type, conserved site [PS00041] (229-271)